Protein 5TZR (pdb70)

Nearest PDB structures (foldseek):
  4phu-assembly1_A  TM=1.001E+00  e=5.524E-60  Homo sapiens
  5kw2-assembly1_A  TM=5.956E-01  e=1.024E-47  Homo sapiens
  7f8y-assembly1_A  TM=6.254E-01  e=7.126E-28  Homo sapiens
  7f8x-assembly1_A  TM=6.333E-01  e=2.379E-27  Homo sapiens
  5t04-assembly1_A  TM=5.346E-01  e=1.096E-27  Rattus norvegicus

Foldseek 3Di:
DDQLVVLLVLLVVLLVQLQVLLVQQLVLLVVCCVVPAALLSLLSNLLSVLLNLLSVLSNQVSVCSNVVQFRPDPLLCLVVSQCSNQLSLLLNLQSLLSNLQSLLCCQLPVHPVSVVSSVVSSCCSCCLSVVLQQDQAAVHPVHPDPDRRQWDAPDPPGTGGPPVRDCVRVLVSLQVSLVVRFVVSLVSLVVSLVSLVVSQLPVDALLLLLCVVQPADQFWDQPPVGFTAHASGRGQDRDPDVVSSQVSVCVQQVHNQVRGHDNVSSSVSVVVLLVVLVVLQCPDPLRNLLLVQDDRLLVSLSSSCCSVQNSVRSSVLNQLSVCSSVLVLVRSLVSQCPDVCCVSCVLSSVQSSVCSNPVGNVSVPDPSSLSSVLSSQLSVLSSVLSCQALNLLSVVSNCCSVPVVDDCPSNSVNSSSSSSSSNSVSVRSASRDPGSD

B-factor: mean 54.46, std 15.88, range [31.15, 134.58]

InterPro domains:
  IPR000276 G protein-coupled receptor, rhodopsin-like [PF00001] (23-274)
  IPR000276 G protein-coupled receptor, rhodopsin-like [PR00237] (41-62)
  IPR000276 G protein-coupled receptor, rhodopsin-like [PR00237] (86-108)
  IPR000276 G protein-coupled receptor, rhodopsin-like [PR00237] (183-206)
  IPR013312 G protein-coupled receptor 40-related receptor [PR01904] (64-79)
  IPR013312 G protein-coupled receptor 40-related receptor [PR01904] (104-114)
  IPR013312 G protein-coupled receptor 40-related receptor [PR01904] (198-207)
  IPR013312 G protein-coupled receptor 40-related receptor [PR01904] (215-226)
  IPR013312 G protein-coupled receptor 40-related receptor [PR01904] (236-248)
  IPR013313 GPR40 receptor fatty acid [PR01905] (33-44)
  IPR013313 GPR40 receptor fatty acid [PR01905] (60-75)
  IPR013313 GPR40 receptor fatty acid [PR01905] (79-89)
  IPR013313 GPR40 receptor fatty acid [PR01905] (107-120)
  IPR013313 GPR40 receptor fatty acid [PR01905] (157-176)
  IPR013313 GPR40 receptor fatty acid [PR01905] (205-221)
  IPR013313 GPR40 receptor fatty acid [PR01905] (255-268)
  IPR013313 GPR40 receptor fatty acid [PR01905] (274-284)
  IPR017452 GPCR, rhodopsin-like, 7TM [PS50262] (22-276)

Sequence (437 aa):
DLPPQLSFGLYVAAFALGFPLNVLAIRGATAHARLRLTPSAVYALNLGCSDLLLTVSLPLKAVEALASGAWPLPASLCPVFAVAHFAPLYAGGGFLAALSAARYLGAAFPPCYSWGVCAAIWALVLCHLGLVFGLEAPGGWLDHSNTSLGINTPVNGSPVCLEAWDPASAGPARFSLSLLLFFLPLAITAFCFVGCLRALARGSNIFEMLRIDEGLRLKIYKDTEGYYTIGIGHLLTKSPSLNAAKSELDKAIGRNTNGVITKDEAEKLFNQDVDAAVRGILRNAKLKPVYDSLDAVRRAALINMVFQMGETGVAGFTNSLRMLQQKRWDEAAVNLAKSRWYNQTPNRAKRVITTFRTGTWDAYGSLTHRRKLRAAWVAGGALLTLLLCVGPYNASNVASFLYPNLGGSWRKLGLITGAWSVVLNPLVTGYLGRGPG

Radius of gyration: 30.91 Å; Cα contacts (8 Å, |Δi|>4): 682; chains: 1; bounding box: 64×36×99 Å

CATH classification: 1.10.530.40

Structure (mmCIF, N/CA/C/O backbone):
data_5TZR
#
_entry.id   5TZR
#
_cell.length_a   100.620
_cell.length_b   62.600
_cell.length_c   106.150
_cell.angle_alpha   90.00
_cell.angle_beta   108.93
_cell.angle_gamma   90.00
#
_symmetry.space_group_name_H-M   'C 1 2 1'
#
loop_
_entity.id
_entity.type
_entity.pdbx_description
1 polymer 'Free fatty acid receptor 1,Endolysin,Free fatty acid receptor 1'
2 non-polymer 'SODIUM ION'
3 non-polymer "(5aR,6S,6aS)-3-({2',6'-dimethyl-4'-[3-(methylsulfonyl)propoxy][1,1'-biphenyl]-3-yl}methoxy)-5,5a,6,6a-tetrahydrocyclopropa[4,5]cyclopenta[1,2-c]pyridine-6-carboxylic acid"
4 non-polymer 'MALONATE ION'
5 non-polymer '(2R)-2,3-dihydroxypropyl (9Z)-octadec-9-enoate'
6 non-polymer 'PENTAETHYLENE GLYCOL'
7 water water
#
loop_
_atom_site.group_PDB
_atom_site.id
_atom_site.type_symbol
_atom_site.label_atom_id
_atom_site.label_alt_id
_atom_site.label_comp_id
_atom_site.label_asym_id
_atom_site.label_entity_id
_atom_site.label_seq_id
_atom_site.pdbx_PDB_ins_code
_atom_site.Cartn_x
_atom_site.Cartn_y
_atom_site.Cartn_z
_atom_site.occupancy
_atom_site.B_iso_or_equiv
_atom_site.auth_seq_id
_atom_site.auth_comp_id
_atom_site.auth_asym_id
_atom_site.auth_atom_id
_atom_site.pdbx_PDB_model_num
ATOM 1 N N . ASP A 1 15 ? -25.450 6.603 69.963 1.00 71.42 2 ASP A N 1
ATOM 2 C CA . ASP A 1 15 ? -26.482 7.616 70.175 1.00 70.89 2 ASP A CA 1
ATOM 3 C C . ASP A 1 15 ? -26.175 8.887 69.388 1.00 72.56 2 ASP A C 1
ATOM 4 O O . ASP A 1 15 ? -25.240 9.627 69.706 1.00 72.62 2 ASP A O 1
ATOM 9 N N . LEU A 1 16 ? -26.965 9.121 68.345 1.00 66.07 3 LEU A N 1
ATOM 10 C CA . LEU A 1 16 ? -26.856 10.288 67.477 1.00 63.93 3 LEU A CA 1
ATOM 11 C C . LEU A 1 16 ? -27.662 11.417 68.138 1.00 59.69 3 LEU A C 1
ATOM 12 O O . LEU A 1 16 ? -28.766 11.154 68.612 1.00 58.44 3 LEU A O 1
ATOM 17 N N . PRO A 1 17 ? -27.160 12.668 68.216 1.00 51.67 4 PRO A N 1
ATOM 18 C CA . PRO A 1 17 ? -27.975 13.734 68.841 1.00 50.31 4 PRO A CA 1
ATOM 19 C C . PRO A 1 17 ? -29.303 13.925 68.092 1.00 52.45 4 PRO A C 1
ATOM 20 O O . PRO A 1 17 ? -29.311 13.769 66.867 1.00 50.36 4 PRO A O 1
ATOM 24 N N . PRO A 1 18 ? -30.430 14.246 68.788 1.00 49.08 5 PRO A N 1
ATOM 25 C CA . PRO A 1 18 ? -31.717 14.410 68.088 1.00 48.34 5 PRO A CA 1
ATOM 26 C C . PRO A 1 18 ? -31.736 15.417 66.932 1.00 52.11 5 PRO A C 1
ATOM 27 O O . PRO A 1 18 ? -32.435 15.172 65.944 1.00 52.77 5 PRO A O 1
ATOM 31 N N . GLN A 1 19 ? -30.979 16.529 67.044 1.00 47.12 6 GLN A N 1
ATOM 32 C CA . GLN A 1 19 ? -30.899 17.578 66.017 1.00 47.58 6 GLN A CA 1
ATOM 33 C C . GLN A 1 19 ? -30.204 17.096 64.748 1.00 49.68 6 GLN A C 1
ATOM 34 O O . GLN A 1 19 ? -30.567 17.516 63.641 1.00 47.36 6 GLN A O 1
ATOM 40 N N . LEU A 1 20 ? -29.215 16.205 64.906 1.00 46.21 7 LEU A N 1
ATOM 41 C CA . LEU A 1 20 ? -28.509 15.652 63.756 1.00 46.01 7 LEU A CA 1
ATOM 42 C C . LEU A 1 20 ? -29.446 14.675 63.008 1.00 48.35 7 LEU A C 1
ATOM 43 O O . LEU A 1 20 ? -29.555 14.736 61.786 1.00 47.29 7 LEU A O 1
ATOM 48 N N . SER A 1 21 ? -30.143 13.813 63.760 1.00 44.47 8 SER A N 1
ATOM 49 C CA . SER A 1 21 ? -31.106 12.852 63.229 1.00 43.99 8 SER A CA 1
ATOM 50 C C . SER A 1 21 ? -32.224 13.603 62.507 1.00 42.94 8 SER A C 1
ATOM 51 O O . SER A 1 21 ? -32.584 13.226 61.402 1.00 40.78 8 SER A O 1
ATOM 54 N N . PHE A 1 22 ? -32.759 14.673 63.135 1.00 39.70 9 PHE A N 1
ATOM 55 C CA . PHE A 1 22 ? -33.828 15.488 62.552 1.00 39.18 9 PHE A CA 1
ATOM 56 C C . PHE A 1 22 ? -33.358 16.058 61.229 1.00 42.46 9 PHE A C 1
ATOM 57 O O . PHE A 1 22 ? -34.051 15.913 60.223 1.00 42.59 9 PHE A O 1
ATOM 65 N N . GLY A 1 23 ? -32.156 16.639 61.234 1.00 40.01 10 GLY A N 1
ATOM 66 C CA . GLY A 1 23 ? -31.519 17.236 60.064 1.00 39.34 10 GLY A CA 1
ATOM 67 C C . GLY A 1 23 ? -31.303 16.272 58.918 1.00 44.06 10 GLY A C 1
ATOM 68 O O . GLY A 1 23 ? -31.550 16.629 57.762 1.00 43.58 10 GLY A O 1
ATOM 69 N N . LEU A 1 24 ? -30.826 15.044 59.225 1.00 40.89 11 LEU A N 1
ATOM 70 C CA . LEU A 1 24 ? -30.579 14.006 58.201 1.00 39.44 11 LEU A CA 1
ATOM 71 C C . LEU A 1 24 ? -31.883 13.579 57.556 1.00 38.94 11 LEU A C 1
ATOM 72 O O . LEU A 1 24 ? -31.914 13.421 56.364 1.00 38.15 11 LEU A O 1
ATOM 77 N N . TYR A 1 25 ? -32.964 13.441 58.323 1.00 35.81 12 TYR A N 1
ATOM 78 C CA . TYR A 1 25 ? -34.271 13.078 57.762 1.00 35.50 12 TYR A CA 1
ATOM 79 C C . TYR A 1 25 ? -34.862 14.221 56.920 1.00 39.09 12 TYR A C 1
ATOM 80 O O . TYR A 1 25 ? -35.448 13.966 55.883 1.00 38.95 12 TYR A O 1
ATOM 89 N N . VAL A 1 26 ? -34.680 15.479 57.357 1.00 36.99 13 VAL A N 1
ATOM 90 C CA . VAL A 1 26 ? -35.180 16.661 56.654 1.00 36.33 13 VAL A CA 1
ATOM 91 C C . VAL A 1 26 ? -34.443 16.850 55.323 1.00 40.54 13 VAL A C 1
ATOM 92 O O . VAL A 1 26 ? -35.096 17.113 54.309 1.00 40.27 13 VAL A O 1
ATOM 96 N N . ALA A 1 27 ? -33.108 16.656 55.301 1.00 36.64 14 ALA A N 1
ATOM 97 C CA . ALA A 1 27 ? -32.344 16.769 54.071 1.00 36.22 14 ALA A CA 1
ATOM 98 C C . ALA A 1 27 ? -32.765 15.710 53.046 1.00 40.67 14 ALA A C 1
ATOM 99 O O . ALA A 1 27 ? -32.826 16.018 51.856 1.00 39.41 14 ALA A O 1
ATOM 101 N N . ALA A 1 28 ? -33.074 14.464 53.501 1.00 38.33 15 ALA A N 1
ATOM 102 C CA . ALA A 1 28 ? -33.492 13.392 52.576 1.00 37.51 15 ALA A CA 1
ATOM 103 C C . ALA A 1 28 ? -34.895 13.697 52.024 1.00 39.21 15 ALA A C 1
ATOM 104 O O . ALA A 1 28 ? -35.141 13.507 50.845 1.00 37.50 15 ALA A O 1
ATOM 106 N N . PHE A 1 29 ? -35.770 14.250 52.859 1.00 37.88 16 PHE A N 1
ATOM 107 C CA . PHE A 1 29 ? -37.135 14.654 52.480 1.00 37.45 16 PHE A CA 1
ATOM 108 C C . PHE A 1 29 ? -37.129 15.836 51.516 1.00 42.21 16 PHE A C 1
ATOM 109 O O . PHE A 1 29 ? -37.819 15.780 50.503 1.00 41.11 16 PHE A O 1
ATOM 117 N N . ALA A 1 30 ? -36.356 16.911 51.829 1.00 39.59 17 ALA A N 1
ATOM 118 C CA . ALA A 1 30 ? -36.288 18.121 50.983 1.00 39.41 17 ALA A CA 1
ATOM 119 C C . ALA A 1 30 ? -35.771 17.819 49.577 1.00 43.32 17 ALA A C 1
ATOM 120 O O . ALA A 1 30 ? -36.282 18.376 48.614 1.00 40.81 17 ALA A O 1
ATOM 122 N N . LEU A 1 31 ? -34.780 16.913 49.459 1.00 41.05 18 LEU A N 1
ATOM 123 C CA . LEU A 1 31 ? -34.200 16.519 48.183 1.00 40.74 18 LEU A CA 1
ATOM 124 C C . LEU A 1 31 ? -35.040 15.443 47.488 1.00 42.56 18 LEU A C 1
ATOM 125 O O . LEU A 1 31 ? -35.207 15.515 46.274 1.00 41.61 18 LEU A O 1
ATOM 130 N N . GLY A 1 32 ? -35.540 14.454 48.253 1.00 37.48 19 GLY A N 1
ATOM 131 C CA . GLY A 1 32 ? -36.308 13.331 47.722 1.00 36.53 19 GLY A CA 1
ATOM 132 C C . GLY A 1 32 ? -37.653 13.677 47.117 1.00 38.99 19 GLY A C 1
ATOM 133 O O . GLY A 1 32 ? -38.119 12.990 46.205 1.00 35.90 19 GLY A O 1
ATOM 134 N N . PHE A 1 33 ? -38.290 14.751 47.618 1.00 36.63 20 PHE A N 1
ATOM 135 C CA . PHE A 1 33 ? -39.583 15.189 47.130 1.00 35.16 20 PHE A CA 1
ATOM 136 C C . PHE A 1 33 ? -39.440 15.656 45.680 1.00 39.01 20 PHE A C 1
ATOM 137 O O . PHE A 1 33 ? -40.043 15.001 44.854 1.00 36.76 20 PHE A O 1
ATOM 145 N N . PRO A 1 34 ? -38.616 16.689 45.300 1.00 37.76 21 PRO A N 1
ATOM 146 C CA . PRO A 1 34 ? -38.500 17.026 43.873 1.00 36.86 21 PRO A CA 1
ATOM 147 C C . PRO A 1 34 ? -37.925 15.899 43.008 1.00 40.79 21 PRO A C 1
ATOM 148 O O . PRO A 1 34 ? -38.437 15.693 41.904 1.00 41.38 21 PRO A O 1
ATOM 152 N N . LEU A 1 35 ? -36.861 15.194 43.469 1.00 35.97 22 LEU A N 1
ATOM 153 C CA . LEU A 1 35 ? -36.244 14.105 42.666 1.00 35.54 22 LEU A CA 1
ATOM 154 C C . LEU A 1 35 ? -37.223 13.020 42.276 1.00 39.20 22 LEU A C 1
ATOM 155 O O . LEU A 1 35 ? -37.212 12.599 41.126 1.00 39.29 22 LEU A O 1
ATOM 160 N N . ASN A 1 36 ? -38.074 12.571 43.219 1.00 36.48 23 ASN A N 1
ATOM 161 C CA . ASN A 1 36 ? -39.042 11.516 42.914 1.00 37.04 23 ASN A CA 1
ATOM 162 C C . ASN A 1 36 ? -40.215 12.032 42.110 1.00 40.88 23 ASN A C 1
ATOM 163 O O . ASN A 1 36 ? -40.739 11.267 41.321 1.00 40.44 23 ASN A O 1
ATOM 168 N N . VAL A 1 37 ? -40.582 13.334 42.248 1.00 36.55 24 VAL A N 1
ATOM 169 C CA . VAL A 1 37 ? -41.632 13.953 41.427 1.00 35.20 24 VAL A CA 1
ATOM 170 C C . VAL A 1 37 ? -41.090 13.954 39.993 1.00 40.26 24 VAL A C 1
ATOM 171 O O . VAL A 1 37 ? -41.817 13.594 39.074 1.00 41.47 24 VAL A O 1
ATOM 175 N N . LEU A 1 38 ? -39.791 14.295 39.811 1.00 36.48 25 LEU A N 1
ATOM 176 C CA . LEU A 1 38 ? -39.163 14.293 38.483 1.00 36.75 25 LEU A CA 1
ATOM 177 C C . LEU A 1 38 ? -39.011 12.866 37.908 1.00 40.58 25 LEU A C 1
ATOM 178 O O . LEU A 1 38 ? -39.252 12.704 36.717 1.00 41.94 25 LEU A O 1
ATOM 183 N N . ALA A 1 39 ? -38.656 11.842 38.729 1.00 35.25 26 ALA A N 1
ATOM 184 C CA . ALA A 1 39 ? -38.532 10.441 38.252 1.00 34.93 26 ALA A CA 1
ATOM 185 C C . ALA A 1 39 ? -39.887 9.848 37.809 1.00 40.49 26 ALA A C 1
ATOM 186 O O . ALA A 1 39 ? -39.952 9.159 36.788 1.00 40.13 26 ALA A O 1
ATOM 188 N N . ILE A 1 40 ? -40.961 10.125 38.568 1.00 36.97 27 ILE A N 1
ATOM 189 C CA . ILE A 1 40 ? -42.308 9.660 38.246 1.00 36.65 27 ILE A CA 1
ATOM 190 C C . ILE A 1 40 ? -42.699 10.273 36.909 1.00 44.63 27 ILE A C 1
ATOM 191 O O . ILE A 1 40 ? -43.163 9.541 36.026 1.00 44.40 27 ILE A O 1
ATOM 196 N N . ARG A 1 41 ? -42.483 11.614 36.746 1.00 43.32 28 ARG A N 1
ATOM 197 C CA . ARG A 1 41 ? -42.799 12.326 35.504 1.00 43.41 28 ARG A CA 1
ATOM 198 C C . ARG A 1 41 ? -42.088 11.679 34.331 1.00 47.51 28 ARG A C 1
ATOM 199 O O . ARG A 1 41 ? -42.735 11.370 33.329 1.00 47.51 28 ARG A O 1
ATOM 207 N N . GLY A 1 42 ? -40.780 11.464 34.477 1.00 44.51 29 GLY A N 1
ATOM 208 C CA . GLY A 1 42 ? -39.961 10.817 33.459 1.00 44.63 29 GLY A CA 1
ATOM 209 C C . GLY A 1 42 ? -40.446 9.414 33.126 1.00 49.32 29 GLY A C 1
ATOM 210 O O . GLY A 1 42 ? -40.599 9.078 31.949 1.00 48.96 29 GLY A O 1
ATOM 211 N N . ALA A 1 43 ? -40.727 8.589 34.152 1.00 45.07 30 ALA A N 1
ATOM 212 C CA . ALA A 1 43 ? -41.186 7.224 33.908 1.00 46.07 30 ALA A CA 1
ATOM 213 C C . ALA A 1 43 ? -42.588 7.151 33.313 1.00 54.26 30 ALA A C 1
ATOM 214 O O . ALA A 1 43 ? -42.843 6.244 32.522 1.00 53.46 30 ALA A O 1
ATOM 216 N N . THR A 1 44 ? -43.493 8.093 33.688 1.00 54.15 31 THR A N 1
ATOM 217 C CA . THR A 1 44 ? -44.879 8.142 33.180 1.00 54.74 31 THR A CA 1
ATOM 218 C C . THR A 1 44 ? -44.875 8.506 31.695 1.00 60.59 31 THR A C 1
ATOM 219 O O . THR A 1 44 ? -45.657 7.935 30.934 1.00 61.02 31 THR A O 1
ATOM 223 N N . ALA A 1 45 ? -43.993 9.445 31.294 1.00 57.34 32 ALA A N 1
ATOM 224 C CA . ALA A 1 45 ? -43.860 9.904 29.917 1.00 57.91 32 ALA A CA 1
ATOM 225 C C . ALA A 1 45 ? -43.456 8.731 29.027 1.00 66.43 32 ALA A C 1
ATOM 226 O O . ALA A 1 45 ? -44.115 8.481 28.012 1.00 66.40 32 ALA A O 1
ATOM 228 N N . HIS A 1 46 ? -42.414 7.981 29.440 1.00 65.49 33 HIS A N 1
ATOM 229 C CA . HIS A 1 46 ? -41.928 6.810 28.711 1.00 66.43 33 HIS A CA 1
ATOM 230 C C . HIS A 1 46 ? -42.989 5.714 28.638 1.00 72.47 33 HIS A C 1
ATOM 231 O O . HIS A 1 46 ? -43.160 5.129 27.576 1.00 72.62 33 HIS A O 1
ATOM 238 N N . ALA A 1 47 ? -43.744 5.488 29.734 1.00 70.13 34 ALA A N 1
ATOM 239 C CA . ALA A 1 47 ? -44.820 4.495 29.791 1.00 70.98 34 ALA A CA 1
ATOM 240 C C . ALA A 1 47 ? -45.968 4.812 28.814 1.00 77.71 34 ALA A C 1
ATOM 241 O O . ALA A 1 47 ? -46.551 3.887 28.246 1.00 77.42 34 ALA A O 1
ATOM 243 N N . ARG A 1 48 ? -46.282 6.112 28.619 1.00 75.51 35 ARG A N 1
ATOM 244 C CA . ARG A 1 48 ? -47.346 6.564 27.720 1.00 75.70 35 ARG A CA 1
ATOM 245 C C . ARG A 1 48 ? -46.935 6.523 26.243 1.00 81.97 35 ARG A C 1
ATOM 246 O O . ARG A 1 48 ? -47.738 6.091 25.414 1.00 82.61 35 ARG A O 1
ATOM 254 N N . LEU A 1 49 ? -45.697 6.971 25.919 1.00 78.76 36 LEU A N 1
ATOM 255 C CA . LEU A 1 49 ? -45.141 7.004 24.561 1.00 79.05 36 LEU A CA 1
ATOM 256 C C . LEU A 1 49 ? -44.921 5.590 24.017 1.00 83.91 36 LEU A C 1
ATOM 257 O O . LEU A 1 49 ? -45.400 5.278 22.926 1.00 83.73 36 LEU A O 1
ATOM 262 N N . ARG A 1 50 ? -44.211 4.736 24.782 1.00 80.17 37 ARG A N 1
ATOM 263 C CA . ARG A 1 50 ? -43.935 3.345 24.425 1.00 79.77 37 ARG A CA 1
ATOM 264 C C . ARG A 1 50 ? -43.764 2.520 25.693 1.00 82.40 37 ARG A C 1
ATOM 265 O O . ARG A 1 50 ? -42.690 2.551 26.305 1.00 82.82 37 ARG A O 1
ATOM 267 N N . LEU A 1 51 ? -44.826 1.794 26.098 1.00 76.59 38 LEU A N 1
ATOM 268 C CA . LEU A 1 51 ? -44.801 0.950 27.294 1.00 75.32 38 LEU A CA 1
ATOM 269 C C . LEU A 1 51 ? -43.672 -0.097 27.220 1.00 74.98 38 LEU A C 1
ATOM 270 O O . LEU A 1 51 ? -43.588 -0.870 26.260 1.00 75.11 38 LEU A O 1
ATOM 272 N N . THR A 1 52 ? -42.773 -0.053 28.209 1.00 66.20 39 THR A N 1
ATOM 273 C CA . THR A 1 52 ? -41.635 -0.958 28.349 1.00 63.76 39 THR A CA 1
ATOM 274 C C . THR A 1 52 ? -41.593 -1.462 29.802 1.00 62.17 39 THR A C 1
ATOM 275 O O . THR A 1 52 ? -41.984 -0.715 30.708 1.00 60.98 39 THR A O 1
ATOM 279 N N . PRO A 1 53 ? -41.130 -2.712 30.053 1.00 54.80 40 PRO A N 1
ATOM 280 C CA . PRO A 1 53 ? -41.043 -3.196 31.448 1.00 52.88 40 PRO A CA 1
ATOM 281 C C . PRO A 1 53 ? -40.270 -2.237 32.362 1.00 50.20 40 PRO A C 1
ATOM 282 O O . PRO A 1 53 ? -40.773 -1.948 33.436 1.00 48.29 40 PRO A O 1
ATOM 286 N N . SER A 1 54 ? -39.092 -1.719 31.913 1.00 44.10 41 SER A N 1
ATOM 287 C CA . SER A 1 54 ? -38.229 -0.763 32.651 1.00 44.31 41 SER A CA 1
ATOM 288 C C . SER A 1 54 ? -38.964 0.470 33.157 1.00 46.63 41 SER A C 1
ATOM 289 O O . SER A 1 54 ? -38.739 0.896 34.287 1.00 47.12 41 SER A O 1
ATOM 292 N N . ALA A 1 55 ? -39.821 1.045 32.316 1.00 42.63 42 ALA A N 1
ATOM 293 C CA . ALA A 1 55 ? -40.604 2.238 32.624 1.00 42.64 42 ALA A CA 1
ATOM 294 C C . ALA A 1 55 ? -41.613 1.950 33.759 1.00 45.49 42 ALA A C 1
ATOM 295 O O . ALA A 1 55 ? -41.825 2.812 34.620 1.00 45.93 42 ALA A O 1
ATOM 297 N N . VAL A 1 56 ? -42.215 0.740 33.757 1.00 40.70 43 VAL A N 1
ATOM 298 C CA . VAL A 1 56 ? -43.199 0.306 34.764 1.00 40.65 43 VAL A CA 1
ATOM 299 C C . VAL A 1 56 ? -42.523 0.140 36.123 1.00 42.25 43 VAL A C 1
ATOM 300 O O . VAL A 1 56 ? -43.028 0.660 37.119 1.00 42.43 43 VAL A O 1
ATOM 304 N N . TYR A 1 57 ? -41.362 -0.541 36.146 1.00 38.00 44 TYR A N 1
ATOM 305 C CA . TYR A 1 57 ? -40.565 -0.751 37.354 1.00 38.65 44 TYR A CA 1
ATOM 306 C C . TYR A 1 57 ? -40.065 0.597 37.907 1.00 39.90 44 TYR A C 1
ATOM 307 O O . TYR A 1 57 ? -40.097 0.794 39.109 1.00 40.13 44 TYR A O 1
ATOM 316 N N . ALA A 1 58 ? -39.621 1.511 37.036 1.00 36.69 45 ALA A N 1
ATOM 317 C CA . ALA A 1 58 ? -39.144 2.864 37.424 1.00 36.79 45 ALA A CA 1
ATOM 318 C C . ALA A 1 58 ? -40.293 3.692 37.983 1.00 39.68 45 ALA A C 1
ATOM 319 O O . ALA A 1 58 ? -40.101 4.384 38.972 1.00 42.28 45 ALA A O 1
ATOM 321 N N . LEU A 1 59 ? -41.489 3.611 37.373 1.00 34.82 46 LEU A N 1
ATOM 322 C CA . LEU A 1 59 ? -42.664 4.331 37.876 1.00 35.63 46 LEU A CA 1
ATOM 323 C C . LEU A 1 59 ? -43.032 3.828 39.274 1.00 40.76 46 LEU A C 1
ATOM 324 O O . LEU A 1 59 ? -43.310 4.640 40.136 1.00 42.26 46 LEU A O 1
ATOM 329 N N . ASN A 1 60 ? -43.041 2.494 39.494 1.00 35.92 47 ASN A N 1
ATOM 330 C CA . ASN A 1 60 ? -43.381 1.924 40.789 1.00 36.26 47 ASN A CA 1
ATOM 331 C C . ASN A 1 60 ? -42.354 2.308 41.842 1.00 39.79 47 ASN A C 1
ATOM 332 O O . ASN A 1 60 ? -42.725 2.569 42.977 1.00 40.19 47 ASN A O 1
ATOM 337 N N . LEU A 1 61 ? -41.065 2.340 41.469 1.00 36.05 48 LEU A N 1
ATOM 338 C CA . LEU A 1 61 ? -40.008 2.703 42.396 1.00 36.22 48 LEU A CA 1
ATOM 339 C C . LEU A 1 61 ? -40.133 4.210 42.709 1.00 40.42 48 LEU A C 1
ATOM 340 O O . LEU A 1 61 ? -39.980 4.604 43.860 1.00 39.08 48 LEU A O 1
ATOM 345 N N . GLY A 1 62 ? -40.452 5.020 41.694 1.00 38.06 49 GLY A N 1
ATOM 346 C CA . GLY A 1 62 ? -40.636 6.460 41.888 1.00 38.28 49 GLY A CA 1
ATOM 347 C C . GLY A 1 62 ? -41.772 6.762 42.852 1.00 42.08 49 GLY A C 1
ATOM 348 O O . GLY A 1 62 ? -41.601 7.556 43.782 1.00 41.46 49 GLY A O 1
ATOM 349 N N . CYS A 1 63 ? -42.938 6.121 42.640 1.00 38.61 50 CYS A N 1
ATOM 350 C CA . CYS A 1 63 ? -44.138 6.296 43.489 1.00 40.02 50 CYS A CA 1
ATOM 351 C C . CYS A 1 63 ? -43.857 5.834 44.932 1.00 43.36 50 CYS A C 1
ATOM 352 O O . CYS A 1 63 ? -44.214 6.522 45.883 1.00 42.77 50 CYS A O 1
ATOM 355 N N . SER A 1 64 ? -43.168 4.693 45.064 1.00 38.50 51 SER A N 1
ATOM 356 C CA . SER A 1 64 ? -42.779 4.075 46.327 1.00 39.16 51 SER A CA 1
ATOM 357 C C . SER A 1 64 ? -41.863 5.012 47.103 1.00 41.02 51 SER A C 1
ATOM 358 O O . SER A 1 64 ? -42.136 5.288 48.266 1.00 42.35 51 SER A O 1
ATOM 361 N N . ASP A 1 65 ? -40.793 5.518 46.456 1.00 36.92 52 ASP A N 1
ATOM 362 C CA . ASP A 1 65 ? -39.846 6.445 47.077 1.00 36.95 52 ASP A CA 1
ATOM 363 C C . ASP A 1 65 ? -40.525 7.766 47.456 1.00 38.76 52 ASP A C 1
ATOM 364 O O . ASP A 1 65 ? -40.171 8.354 48.476 1.00 36.19 52 ASP A O 1
ATOM 369 N N . LEU A 1 66 ? -41.520 8.209 46.660 1.00 36.01 53 LEU A N 1
ATOM 370 C CA . LEU A 1 66 ? -42.250 9.430 46.983 1.00 35.79 53 LEU A CA 1
ATOM 371 C C . LEU A 1 66 ? -43.093 9.186 48.237 1.00 39.73 53 LEU A C 1
ATOM 372 O O . LEU A 1 66 ? -43.214 10.076 49.079 1.00 39.58 53 LEU A O 1
ATOM 377 N N . LEU A 1 67 ? -43.641 7.974 48.382 1.00 36.95 54 LEU A N 1
ATOM 378 C CA . LEU A 1 67 ? -44.456 7.645 49.557 1.00 36.95 54 LEU A CA 1
ATOM 379 C C . LEU A 1 67 ? -43.547 7.640 50.779 1.00 39.99 54 LEU A C 1
ATOM 380 O O . LEU A 1 67 ? -43.887 8.244 51.792 1.00 39.11 54 LEU A O 1
ATOM 385 N N . LEU A 1 68 ? -42.345 7.046 50.647 1.00 35.70 55 LEU A N 1
ATOM 386 C CA . LEU A 1 68 ? -41.363 7.029 51.736 1.00 34.28 55 LEU A CA 1
ATOM 387 C C . LEU A 1 68 ? -40.968 8.479 52.070 1.00 39.20 55 LEU A C 1
ATOM 388 O O . LEU A 1 68 ? -40.854 8.810 53.237 1.00 39.47 55 LEU A O 1
ATOM 393 N N . THR A 1 69 ? -40.759 9.336 51.047 1.00 36.55 56 THR A N 1
ATOM 394 C CA . THR A 1 69 ? -40.381 10.743 51.240 1.00 34.60 56 THR A CA 1
ATOM 395 C C . THR A 1 69 ? -41.357 11.475 52.146 1.00 38.59 56 THR A C 1
ATOM 396 O O . THR A 1 69 ? -40.940 12.086 53.123 1.00 36.08 56 THR A O 1
ATOM 400 N N . VAL A 1 70 ? -42.659 11.376 51.839 1.00 38.42 57 VAL A N 1
ATOM 401 C CA . VAL A 1 70 ? -43.758 12.037 52.556 1.00 39.26 57 VAL A CA 1
ATOM 402 C C . VAL A 1 70 ? -43.874 11.554 54.033 1.00 42.75 57 VAL A C 1
ATOM 403 O O . VAL A 1 70 ? -44.344 12.328 54.882 1.00 42.91 57 VAL A O 1
ATOM 407 N N . SER A 1 71 ? -43.371 10.332 54.355 1.00 36.99 58 SER A N 1
ATOM 408 C CA . SER A 1 71 ? -43.371 9.815 55.731 1.00 35.35 58 SER A CA 1
ATOM 409 C C . SER A 1 71 ? -42.162 10.380 56.530 1.00 37.92 58 SER A C 1
ATOM 410 O O . SER A 1 71 ? -42.196 10.362 57.755 1.00 38.03 58 SER A O 1
ATOM 413 N N . LEU A 1 72 ? -41.086 10.838 55.846 1.00 34.97 59 LEU A N 1
ATOM 414 C CA . LEU A 1 72 ? -39.846 11.310 56.516 1.00 34.82 59 LEU A CA 1
ATOM 415 C C . LEU A 1 72 ? -40.031 12.459 57.536 1.00 41.71 59 LEU A C 1
ATOM 416 O O . LEU A 1 72 ? -39.413 12.370 58.606 1.00 41.99 59 LEU A O 1
ATOM 421 N N . PRO A 1 73 ? -40.873 13.498 57.305 1.00 39.80 60 PRO A N 1
ATOM 422 C CA . PRO A 1 73 ? -41.054 14.534 58.358 1.00 39.58 60 PRO A CA 1
ATOM 423 C C . PRO A 1 73 ? -41.563 13.952 59.686 1.00 43.97 60 PRO A C 1
ATOM 424 O O . PRO A 1 73 ? -41.198 14.469 60.741 1.00 42.26 60 PRO A O 1
ATOM 428 N N . LEU A 1 74 ? -42.425 12.889 59.629 1.00 41.23 61 LEU A N 1
ATOM 429 C CA . LEU A 1 74 ? -42.980 12.231 60.825 1.00 40.73 61 LEU A CA 1
ATOM 430 C C . LEU A 1 74 ? -41.849 11.531 61.568 1.00 42.27 61 LEU A C 1
ATOM 431 O O . LEU A 1 74 ? -41.763 11.637 62.779 1.00 40.75 61 LEU A O 1
ATOM 436 N N . LYS A 1 75 ? -40.948 10.866 60.840 1.00 40.34 62 LYS A N 1
ATOM 437 C CA . LYS A 1 75 ? -39.803 10.197 61.454 1.00 40.50 62 LYS A CA 1
ATOM 438 C C . LYS A 1 75 ? -38.834 11.271 62.001 1.00 44.02 62 LYS A C 1
ATOM 439 O O . LYS A 1 75 ? -38.176 11.033 63.012 1.00 44.44 62 LYS A O 1
ATOM 445 N N . ALA A 1 76 ? -38.760 12.462 61.333 1.00 39.14 63 ALA A N 1
ATOM 446 C CA . ALA A 1 76 ? -37.888 13.565 61.752 1.00 38.10 63 ALA A CA 1
ATOM 447 C C . ALA A 1 76 ? -38.313 14.094 63.113 1.00 42.54 63 ALA A C 1
ATOM 448 O O . ALA A 1 76 ? -37.455 14.256 63.988 1.00 40.13 63 ALA A O 1
ATOM 450 N N . VAL A 1 77 ? -39.640 14.330 63.306 1.00 39.97 64 VAL A N 1
ATOM 451 C CA . VAL A 1 77 ? -40.151 14.851 64.568 1.00 40.54 64 VAL A CA 1
ATOM 452 C C . VAL A 1 77 ? -40.031 13.785 65.666 1.00 45.37 64 VAL A C 1
ATOM 453 O O . VAL A 1 77 ? -39.721 14.136 66.809 1.00 44.17 64 VAL A O 1
ATOM 457 N N . GLU A 1 78 ? -40.177 12.477 65.305 1.00 41.79 65 GLU A N 1
ATOM 458 C CA . GLU A 1 78 ? -40.000 11.387 66.259 1.00 40.76 65 GLU A CA 1
ATOM 459 C C . GLU A 1 78 ? -38.546 11.442 66.773 1.00 46.21 65 GLU A C 1
ATOM 460 O O . GLU A 1 78 ? -38.317 11.312 67.973 1.00 46.61 65 GLU A O 1
ATOM 466 N N . ALA A 1 79 ? -37.583 11.672 65.873 1.00 44.28 66 ALA A N 1
ATOM 467 C CA . ALA A 1 79 ? -36.154 11.783 66.225 1.00 45.61 66 ALA A CA 1
ATOM 468 C C . ALA A 1 79 ? -35.902 12.957 67.186 1.00 54.29 66 ALA A C 1
ATOM 469 O O . ALA A 1 79 ? -35.118 12.814 68.116 1.00 55.51 66 ALA A O 1
ATOM 471 N N . LEU A 1 80 ? -36.593 14.097 66.973 1.00 51.63 67 LEU A N 1
ATOM 472 C CA . LEU A 1 80 ? -36.492 15.310 67.793 1.00 51.68 67 LEU A CA 1
ATOM 473 C C . LEU A 1 80 ? -37.133 15.074 69.164 1.00 55.00 67 LEU A C 1
ATOM 474 O O . LEU A 1 80 ? -36.695 15.668 70.150 1.00 56.05 67 LEU A O 1
ATOM 479 N N . ALA A 1 81 ? -38.144 14.171 69.236 1.00 47.57 68 ALA A N 1
ATOM 480 C CA . ALA A 1 81 ? -38.813 13.806 70.477 1.00 45.19 68 ALA A CA 1
ATOM 481 C C . ALA A 1 81 ? -38.082 12.608 71.131 1.00 48.00 68 ALA A C 1
ATOM 482 O O . ALA A 1 81 ? -38.653 11.933 71.980 1.00 49.16 68 ALA A O 1
ATOM 484 N N . SER A 1 82 ? -36.829 12.343 70.725 1.00 44.53 69 SER A N 1
ATOM 485 C CA . SER A 1 82 ? -35.977 11.252 71.227 1.00 45.78 69 SER A CA 1
ATOM 486 C C . SER A 1 82 ? -36.620 9.829 71.142 1.00 47.70 69 SER A C 1
ATOM 487 O O . SER A 1 82 ? -36.350 8.970 71.984 1.00 46.66 69 SER A O 1
ATOM 490 N N . GLY A 1 83 ? -37.429 9.591 70.114 1.00 44.07 70 GLY A N 1
ATOM 491 C CA . GLY A 1 83 ? -38.058 8.285 69.910 1.00 43.79 70 GLY A CA 1
ATOM 492 C C . GLY A 1 83 ? -39.515 8.185 70.300 1.00 45.58 70 GLY A C 1
ATOM 493 O O . GLY A 1 83 ? -40.188 7.231 69.910 1.00 44.75 70 GLY A O 1
ATOM 494 N N . ALA A 1 84 ? -40.025 9.168 71.048 1.00 43.27 71 ALA A N 1
ATOM 495 C CA . ALA A 1 84 ? -41.433 9.189 71.460 1.00 43.22 71 ALA A CA 1
ATOM 496 C C . ALA A 1 84 ? -42.278 9.616 70.264 1.00 45.49 71 ALA A C 1
ATOM 497 O O . ALA A 1 84 ? -41.743 10.241 69.362 1.00 45.09 71 ALA A O 1
ATOM 499 N N . TRP A 1 85 ? -43.575 9.282 70.239 1.00 42.11 72 TRP A N 1
ATOM 500 C CA . TRP A 1 85 ? -44.438 9.664 69.112 1.00 41.55 72 TRP A CA 1
ATOM 501 C C . TRP A 1 85 ? -45.136 10.982 69.480 1.00 50.05 72 TRP A C 1
ATOM 502 O O . TRP A 1 85 ? -46.067 10.961 70.286 1.00 49.65 72 TRP A O 1
ATOM 513 N N . PRO A 1 86 ? -44.696 12.143 68.934 1.00 48.92 73 PRO A N 1
ATOM 514 C CA . PRO A 1 86 ? -45.337 13.417 69.318 1.00 49.20 73 PRO A CA 1
ATOM 515 C C . PRO A 1 86 ? -46.553 13.770 68.468 1.00 55.62 73 PRO A C 1
ATOM 516 O O . PRO A 1 86 ? -46.928 14.927 68.425 1.00 58.24 73 PRO A O 1
ATOM 520 N N . LEU A 1 87 ? -47.154 12.805 67.784 1.00 50.46 74 LEU A N 1
ATOM 521 C CA . LEU A 1 87 ? -48.274 13.061 66.874 1.00 49.07 74 LEU A CA 1
ATOM 522 C C . LEU A 1 87 ? -49.530 12.359 67.327 1.00 50.31 74 LEU A C 1
ATOM 523 O O . LEU A 1 87 ? -49.429 11.543 68.238 1.00 48.58 74 LEU A O 1
ATOM 528 N N . PRO A 1 88 ? -50.729 12.602 66.728 1.00 47.34 75 PRO A N 1
ATOM 529 C CA . PRO A 1 88 ? -51.908 11.833 67.159 1.00 46.84 75 PRO A CA 1
ATOM 530 C C . PRO A 1 88 ? -51.624 10.347 66.954 1.00 53.38 75 PRO A C 1
ATOM 531 O O . PRO A 1 88 ? -50.992 9.960 65.953 1.00 55.80 75 PRO A O 1
ATOM 535 N N . ALA A 1 89 ? -52.050 9.526 67.911 1.00 48.00 76 ALA A N 1
ATOM 536 C CA . ALA A 1 89 ? -51.864 8.078 67.899 1.00 46.93 76 ALA A CA 1
ATOM 537 C C . ALA A 1 89 ? -52.457 7.393 66.657 1.00 51.11 76 ALA A C 1
ATOM 538 O O . ALA A 1 89 ? -51.916 6.385 66.204 1.00 50.01 76 ALA A O 1
ATOM 540 N N . SER A 1 90 ? -53.561 7.934 66.113 1.00 47.97 77 SER A N 1
ATOM 541 C CA . SER A 1 90 ? -54.251 7.362 64.950 1.00 48.45 77 SER A CA 1
ATOM 542 C C . SER A 1 90 ? -53.421 7.465 63.641 1.00 53.00 77 SER A C 1
ATOM 543 O O . SER A 1 90 ? -53.720 6.796 62.661 1.00 52.85 77 SER A O 1
ATOM 546 N N . LEU A 1 91 ? -52.379 8.293 63.651 1.00 50.58 78 LEU A N 1
ATOM 547 C CA . LEU A 1 91 ? -51.470 8.511 62.541 1.00 51.38 78 LEU A CA 1
ATOM 548 C C . LEU A 1 91 ? -50.387 7.412 62.480 1.00 51.36 78 LEU A C 1
ATOM 549 O O . LEU A 1 91 ? -49.764 7.244 61.432 1.00 49.66 78 LEU A O 1
ATOM 554 N N . CYS A 1 92 ? -50.171 6.662 63.592 1.00 45.87 79 CYS A N 1
ATOM 555 C CA . CYS A 1 92 ? -49.154 5.596 63.666 1.00 44.36 79 CYS A CA 1
ATOM 556 C C . CYS A 1 92 ? -49.380 4.487 62.615 1.00 45.62 79 CYS A C 1
ATOM 557 O O . CYS A 1 92 ? -48.423 4.202 61.903 1.00 44.67 79 CYS A O 1
ATOM 560 N N . PRO A 1 93 ? -50.597 3.902 62.432 1.00 42.63 80 PRO A N 1
ATOM 561 C CA . PRO A 1 93 ? -50.764 2.880 61.373 1.00 42.75 80 PRO A CA 1
ATOM 562 C C . PRO A 1 93 ? -50.531 3.418 59.954 1.00 47.76 80 PRO A C 1
ATOM 563 O O . PRO A 1 93 ? -50.013 2.686 59.111 1.00 47.31 80 PRO A O 1
ATOM 567 N N . VAL A 1 94 ? -50.896 4.691 59.700 1.00 44.31 81 VAL A N 1
ATOM 568 C CA . VAL A 1 94 ? -50.734 5.343 58.388 1.00 44.32 81 VAL A CA 1
ATOM 569 C C . VAL A 1 94 ? -49.246 5.557 58.131 1.00 45.05 81 VAL A C 1
ATOM 570 O O . VAL A 1 94 ? -48.767 5.263 57.036 1.00 44.87 81 VAL A O 1
ATOM 574 N N . PHE A 1 95 ? -48.517 6.042 59.139 1.00 40.03 82 PHE A N 1
ATOM 575 C CA . PHE A 1 95 ? -47.075 6.225 59.018 1.00 38.75 82 PHE A CA 1
ATOM 576 C C . PHE A 1 95 ? -46.418 4.826 58.842 1.00 41.45 82 PHE A C 1
ATOM 577 O O . PHE A 1 95 ? -45.488 4.687 58.059 1.00 39.44 82 PHE A O 1
ATOM 585 N N . ALA A 1 96 ? -46.915 3.802 59.563 1.00 39.21 83 ALA A N 1
ATOM 586 C CA . ALA A 1 96 ? -46.352 2.439 59.480 1.00 38.82 83 ALA A CA 1
ATOM 587 C C . ALA A 1 96 ? -46.280 1.950 58.026 1.00 41.40 83 ALA A C 1
ATOM 588 O O . ALA A 1 96 ? -45.206 1.598 57.548 1.00 40.59 83 ALA A O 1
ATOM 590 N N . VAL A 1 97 ? -47.408 1.968 57.323 1.00 38.09 84 VAL A N 1
ATOM 591 C CA . VAL A 1 97 ? -47.452 1.520 55.938 1.00 39.34 84 VAL A CA 1
ATOM 592 C C . VAL A 1 97 ? -46.693 2.490 55.002 1.00 42.48 84 VAL A C 1
ATOM 593 O O . VAL A 1 97 ? -45.953 2.012 54.144 1.00 40.41 84 VAL A O 1
ATOM 597 N N . ALA A 1 98 ? -46.845 3.833 55.167 1.00 38.65 85 ALA A N 1
ATOM 598 C CA . ALA A 1 98 ? -46.138 4.789 54.292 1.00 37.46 85 ALA A CA 1
ATOM 599 C C . ALA A 1 98 ? -44.613 4.700 54.441 1.00 41.97 85 ALA A C 1
ATOM 600 O O . ALA A 1 98 ? -43.909 4.977 53.491 1.00 43.16 85 ALA A O 1
ATOM 602 N N . HIS A 1 99 ? -44.099 4.371 55.629 1.00 37.48 86 HIS A N 1
ATOM 603 C CA . HIS A 1 99 ? -42.656 4.290 55.789 1.00 37.05 86 HIS A CA 1
ATOM 604 C C . HIS A 1 99 ? -42.062 2.890 55.396 1.00 42.43 86 HIS A C 1
ATOM 605 O O . HIS A 1 99 ? -41.162 2.809 54.559 1.00 41.00 86 HIS A O 1
ATOM 612 N N . PHE A 1 100 ? -42.590 1.809 55.988 1.00 38.34 87 PHE A N 1
ATOM 613 C CA . PHE A 1 100 ? -42.049 0.455 55.825 1.00 36.82 87 PHE A CA 1
ATOM 614 C C . PHE A 1 100 ? -42.430 -0.303 54.547 1.00 38.93 87 PHE A C 1
ATOM 615 O O . PHE A 1 100 ? -41.579 -1.033 54.054 1.00 39.61 87 PHE A O 1
ATOM 623 N N . ALA A 1 101 ? -43.628 -0.148 53.995 1.00 34.30 88 ALA A N 1
ATOM 624 C CA . ALA A 1 101 ? -43.925 -0.837 52.723 1.00 35.00 88 ALA A CA 1
ATOM 625 C C . ALA A 1 101 ? -42.937 -0.370 51.609 1.00 39.37 88 ALA A C 1
ATOM 626 O O . ALA A 1 101 ? -42.267 -1.227 51.022 1.00 39.36 88 ALA A O 1
ATOM 628 N N . PRO A 1 102 ? -42.713 0.964 51.396 1.00 36.80 89 PRO A N 1
ATOM 629 C CA . PRO A 1 102 ? -41.720 1.393 50.389 1.00 36.33 89 PRO A CA 1
ATOM 630 C C . PRO A 1 102 ? -40.278 0.988 50.734 1.00 40.45 89 PRO A C 1
ATOM 631 O O . PRO A 1 102 ? -39.481 0.704 49.837 1.00 39.80 89 PRO A O 1
ATOM 635 N N . LEU A 1 103 ? -39.928 0.972 52.025 1.00 36.76 90 LEU A N 1
ATOM 636 C CA . LEU A 1 103 ? -38.563 0.605 52.429 1.00 37.31 90 LEU A CA 1
ATOM 637 C C . LEU A 1 103 ? -38.242 -0.817 51.945 1.00 42.86 90 LEU A C 1
ATOM 638 O O . LEU A 1 103 ? -37.152 -1.052 51.462 1.00 44.88 90 LEU A O 1
ATOM 643 N N . TYR A 1 104 ? -39.194 -1.753 52.051 1.00 37.77 91 TYR A N 1
ATOM 644 C CA . TYR A 1 104 ? -38.967 -3.123 51.572 1.00 37.52 91 TYR A CA 1
ATOM 645 C C . TYR A 1 104 ? -39.228 -3.305 50.063 1.00 39.79 91 TYR A C 1
ATOM 646 O O . TYR A 1 104 ? -38.466 -4.030 49.424 1.00 39.83 91 TYR A O 1
ATOM 655 N N . ALA A 1 105 ? -40.314 -2.689 49.507 1.00 34.77 92 ALA A N 1
ATOM 656 C CA . ALA A 1 105 ? -40.686 -2.839 48.076 1.00 34.02 92 ALA A CA 1
ATOM 657 C C . ALA A 1 105 ? -39.622 -2.325 47.075 1.00 39.69 92 ALA A C 1
ATOM 658 O O . ALA A 1 105 ? -39.400 -2.965 46.035 1.00 37.19 92 ALA A O 1
ATOM 660 N N . GLY A 1 106 ? -38.988 -1.186 47.402 1.00 39.13 93 GLY A N 1
ATOM 661 C CA . GLY A 1 106 ? -37.952 -0.548 46.589 1.00 39.64 93 GLY A CA 1
ATOM 662 C C . GLY A 1 106 ? -36.873 -1.481 46.056 1.00 44.74 93 GLY A C 1
ATOM 663 O O . GLY A 1 106 ? -36.562 -1.460 44.859 1.00 44.60 93 GLY A O 1
ATOM 664 N N . GLY A 1 107 ? -36.335 -2.325 46.934 1.00 41.38 94 GLY A N 1
ATOM 665 C CA . GLY A 1 107 ? -35.318 -3.311 46.562 1.00 41.18 94 GLY A CA 1
ATOM 666 C C . GLY A 1 107 ? -35.838 -4.270 45.511 1.00 43.54 94 GLY A C 1
ATOM 667 O O . GLY A 1 107 ? -35.102 -4.652 44.595 1.00 42.23 94 GLY A O 1
ATOM 668 N N . GLY A 1 108 ? -37.127 -4.608 45.615 1.00 39.21 95 GLY A N 1
ATOM 669 C CA . GLY A 1 108 ? -37.784 -5.484 44.656 1.00 39.34 95 GLY A CA 1
ATOM 670 C C . GLY A 1 108 ? -37.849 -4.821 43.293 1.00 43.28 95 GLY A C 1
ATOM 671 O O . GLY A 1 108 ? -37.506 -5.459 42.298 1.00 43.12 95 GLY A O 1
ATOM 672 N N . PHE A 1 109 ? -38.260 -3.516 43.242 1.00 39.10 96 PHE A N 1
ATOM 673 C CA . PHE A 1 109 ? -38.363 -2.764 41.984 1.00 38.06 96 PHE A CA 1
ATOM 674 C C . PHE A 1 109 ? -37.000 -2.504 41.334 1.00 39.62 96 PHE A C 1
ATOM 675 O O . PHE A 1 109 ? -36.903 -2.546 40.106 1.00 38.49 96 PHE A O 1
ATOM 683 N N . LEU A 1 110 ? -35.947 -2.298 42.146 1.00 36.12 97 LEU A N 1
ATOM 684 C CA . LEU A 1 110 ? -34.579 -2.070 41.646 1.00 36.50 97 LEU A CA 1
ATOM 685 C C . LEU A 1 110 ? -34.064 -3.319 40.970 1.00 41.08 97 LEU A C 1
ATOM 686 O O . LEU A 1 110 ? -33.501 -3.229 39.880 1.00 42.68 97 LEU A O 1
ATOM 691 N N . ALA A 1 111 ? -34.266 -4.497 41.602 1.00 38.42 98 ALA A N 1
ATOM 692 C CA . ALA A 1 111 ? -33.854 -5.786 41.011 1.00 38.46 98 ALA A CA 1
ATOM 693 C C . ALA A 1 111 ? -34.623 -6.008 39.706 1.00 41.18 98 ALA A C 1
ATOM 694 O O . ALA A 1 111 ? -34.016 -6.369 38.709 1.00 40.03 98 ALA A O 1
ATOM 696 N N . ALA A 1 112 ? -35.956 -5.754 39.712 1.00 38.05 99 ALA A N 1
ATOM 697 C CA . ALA A 1 112 ? -36.820 -5.904 38.530 1.00 38.83 99 ALA A CA 1
ATOM 698 C C . ALA A 1 112 ? -36.338 -5.014 37.379 1.00 44.16 99 ALA A C 1
ATOM 699 O O . ALA A 1 112 ? -36.193 -5.484 36.242 1.00 44.34 99 ALA A O 1
ATOM 701 N N . LEU A 1 113 ? -36.060 -3.730 37.693 1.00 40.69 100 LEU A N 1
ATOM 702 C CA . LEU A 1 113 ? -35.566 -2.753 36.740 1.00 40.90 100 LEU A CA 1
ATOM 703 C C . LEU A 1 113 ? -34.209 -3.182 36.151 1.00 44.30 100 LEU A C 1
ATOM 704 O O . LEU A 1 113 ? -34.046 -3.139 34.938 1.00 44.19 100 LEU A O 1
ATOM 709 N N . SER A 1 114 ? -33.261 -3.594 37.007 1.00 40.34 101 SER A N 1
ATOM 710 C CA . SER A 1 114 ? -31.935 -4.074 36.610 1.00 40.67 101 SER A CA 1
ATOM 711 C C . SER A 1 114 ? -32.045 -5.267 35.667 1.00 45.81 101 SER A C 1
ATOM 712 O O . SER A 1 114 ? -31.299 -5.337 34.691 1.00 44.72 101 SER A O 1
ATOM 715 N N . ALA A 1 115 ? -32.955 -6.215 35.981 1.00 43.48 102 ALA A N 1
ATOM 716 C CA . ALA A 1 115 ? -33.154 -7.422 35.164 1.00 43.83 102 ALA A CA 1
ATOM 717 C C . ALA A 1 115 ? -33.825 -7.064 33.835 1.00 48.18 102 ALA A C 1
ATOM 718 O O . ALA A 1 115 ? -33.426 -7.603 32.813 1.00 48.44 102 ALA A O 1
ATOM 720 N N . ALA A 1 116 ? -34.799 -6.119 33.836 1.00 43.79 103 ALA A N 1
ATOM 721 C CA . ALA A 1 116 ? -35.463 -5.672 32.603 1.00 43.32 103 ALA A CA 1
ATOM 722 C C . ALA A 1 116 ? -34.431 -4.993 31.674 1.00 47.74 103 ALA A C 1
ATOM 723 O O . ALA A 1 116 ? -34.427 -5.227 30.463 1.00 47.83 103 ALA A O 1
ATOM 725 N N . ARG A 1 117 ? -33.546 -4.169 32.247 1.00 44.74 104 ARG A N 1
ATOM 726 C CA . ARG A 1 117 ? -32.496 -3.475 31.484 1.00 45.19 104 ARG A CA 1
ATOM 727 C C . ARG A 1 117 ? -31.475 -4.446 30.905 1.00 50.08 104 ARG A C 1
ATOM 728 O O . ARG A 1 117 ? -31.143 -4.353 29.714 1.00 49.95 104 ARG A O 1
ATOM 736 N N . TYR A 1 118 ? -31.000 -5.398 31.723 1.00 47.67 105 TYR A N 1
ATOM 737 C CA . TYR A 1 118 ? -30.042 -6.394 31.266 1.00 48.71 105 TYR A CA 1
ATOM 738 C C . TYR A 1 118 ? -30.620 -7.256 30.126 1.00 56.71 105 TYR A C 1
ATOM 739 O O . TYR A 1 118 ? -30.001 -7.365 29.068 1.00 55.74 105 TYR A O 1
ATOM 748 N N . LEU A 1 119 ? -31.797 -7.853 30.339 1.00 56.41 106 LEU A N 1
ATOM 749 C CA . LEU A 1 119 ? -32.422 -8.703 29.332 1.00 57.41 106 LEU A CA 1
ATOM 750 C C . LEU A 1 119 ? -32.781 -7.959 28.052 1.00 61.77 106 LEU A C 1
ATOM 751 O O . LEU A 1 119 ? -32.571 -8.498 26.963 1.00 61.64 106 LEU A O 1
ATOM 756 N N . GLY A 1 120 ? -33.279 -6.730 28.192 1.00 58.07 107 GLY A N 1
ATOM 757 C CA . GLY A 1 120 ? -33.651 -5.886 27.066 1.00 58.40 107 GLY A CA 1
ATOM 758 C C . GLY A 1 120 ? -32.488 -5.514 26.160 1.00 64.22 107 GLY A C 1
ATOM 759 O O . GLY A 1 120 ? -32.682 -5.334 24.953 1.00 64.61 107 GLY A O 1
ATOM 760 N N . ALA A 1 121 ? -31.273 -5.403 26.737 1.00 61.11 108 ALA A N 1
ATOM 761 C CA . ALA A 1 121 ? -30.043 -5.013 26.038 1.00 61.44 108 ALA A CA 1
ATOM 762 C C . ALA A 1 121 ? -29.145 -6.176 25.614 1.00 68.19 108 ALA A C 1
ATOM 763 O O . ALA A 1 121 ? -28.501 -6.075 24.573 1.00 68.25 108 ALA A O 1
ATOM 765 N N . ALA A 1 122 ? -29.070 -7.255 26.413 1.00 66.94 109 ALA A N 1
ATOM 766 C CA . ALA A 1 122 ? -28.235 -8.406 26.081 1.00 68.03 109 ALA A CA 1
ATOM 767 C C . ALA A 1 122 ? -28.948 -9.330 25.097 1.00 78.09 109 ALA A C 1
ATOM 768 O O . ALA A 1 122 ? -28.288 -10.107 24.404 1.00 78.88 109 ALA A O 1
ATOM 770 N N . PHE A 1 123 ? -30.292 -9.237 25.021 1.00 77.47 110 PHE A N 1
ATOM 771 C CA . PHE A 1 123 ? -31.100 -10.055 24.116 1.00 78.77 110 PHE A CA 1
ATOM 772 C C . PHE A 1 123 ? -32.060 -9.173 23.285 1.00 83.86 110 PHE A C 1
ATOM 773 O O . PHE A 1 123 ? -33.283 -9.274 23.446 1.00 83.16 110 PHE A O 1
ATOM 781 N N . PRO A 1 124 ? -31.535 -8.287 22.396 1.00 81.54 111 PRO A N 1
ATOM 782 C CA . PRO A 1 124 ? -32.434 -7.431 21.602 1.00 85.75 111 PRO A CA 1
ATOM 783 C C . PRO A 1 124 ? -32.891 -8.079 20.292 1.00 127.13 111 PRO A C 1
ATOM 784 O O . PRO A 1 124 ? -33.386 -9.205 20.279 1.00 93.25 111 PRO A O 1
ATOM 788 N N . PRO A 1 133 ? -44.285 -5.682 29.281 1.00 90.13 120 PRO A N 1
ATOM 789 C CA . PRO A 1 133 ? -45.351 -4.675 29.207 1.00 89.76 120 PRO A CA 1
ATOM 790 C C . PRO A 1 133 ? -46.496 -4.993 30.174 1.00 92.09 120 PRO A C 1
ATOM 791 O O . PRO A 1 133 ? -46.558 -4.371 31.234 1.00 92.74 120 PRO A O 1
ATOM 795 N N . CYS A 1 134 ? -47.379 -5.958 29.838 1.00 86.10 121 CYS A N 1
ATOM 796 C CA . CYS A 1 134 ? -48.491 -6.358 30.712 1.00 85.15 121 CYS A CA 1
ATOM 797 C C . CYS A 1 134 ? -47.950 -7.157 31.906 1.00 81.75 121 CYS A C 1
ATOM 798 O O . CYS A 1 134 ? -48.449 -7.010 33.020 1.00 82.09 121 CYS A O 1
ATOM 801 N N . TYR A 1 135 ? -46.936 -8.011 31.653 1.00 71.98 122 TYR A N 1
ATOM 802 C CA . TYR A 1 135 ? -46.255 -8.873 32.620 1.00 68.70 122 TYR A CA 1
ATOM 803 C C . TYR A 1 135 ? -45.638 -8.073 33.783 1.00 66.52 122 TYR A C 1
ATOM 804 O O . TYR A 1 135 ? -45.806 -8.470 34.940 1.00 66.29 122 TYR A O 1
ATOM 806 N N . SER A 1 136 ? -44.930 -6.950 33.469 1.00 56.83 123 SER A N 1
ATOM 807 C CA . SER A 1 136 ? -44.283 -6.061 34.440 1.00 54.10 123 SER A CA 1
ATOM 808 C C . SER A 1 136 ? -45.297 -5.498 35.459 1.00 52.61 123 SER A C 1
ATOM 809 O O . SER A 1 136 ? -44.949 -5.353 36.621 1.00 50.82 123 SER A O 1
ATOM 812 N N . TRP A 1 137 ? -46.549 -5.238 35.045 1.00 49.05 124 TRP A N 1
ATOM 813 C CA . TRP A 1 137 ? -47.591 -4.775 35.972 1.00 50.72 124 TRP A CA 1
ATOM 814 C C . TRP A 1 137 ? -47.931 -5.885 36.969 1.00 51.52 124 TRP A C 1
ATOM 815 O O . TRP A 1 137 ? -48.119 -5.603 38.147 1.00 50.52 124 TRP A O 1
ATOM 826 N N . GLY A 1 138 ? -47.954 -7.132 36.484 1.00 46.17 125 GLY A N 1
ATOM 827 C CA . GLY A 1 138 ? -48.210 -8.300 37.310 1.00 44.94 125 GLY A CA 1
ATOM 828 C C . GLY A 1 138 ? -47.109 -8.499 38.333 1.00 44.95 125 GLY A C 1
ATOM 829 O O . GLY A 1 138 ? -47.405 -8.770 39.496 1.00 45.58 125 GLY A O 1
ATOM 830 N N . VAL A 1 139 ? -45.833 -8.345 37.917 1.00 38.18 126 VAL A N 1
ATOM 831 C CA . VAL A 1 139 ? -44.676 -8.483 38.805 1.00 37.62 126 VAL A CA 1
ATOM 832 C C . VAL A 1 139 ? -44.748 -7.414 39.906 1.00 41.94 126 VAL A C 1
ATOM 833 O O . VAL A 1 139 ? -44.497 -7.741 41.068 1.00 42.55 126 VAL A O 1
ATOM 837 N N . CYS A 1 140 ? -45.112 -6.148 39.546 1.00 37.75 127 CYS A N 1
ATOM 838 C CA . CYS A 1 140 ? -45.259 -5.056 40.514 1.00 38.28 127 CYS A CA 1
ATOM 839 C C . CYS A 1 140 ? -46.399 -5.330 41.472 1.00 41.05 127 CYS A C 1
ATOM 840 O O . CYS A 1 140 ? -46.195 -5.186 42.680 1.00 39.79 127 CYS A O 1
ATOM 843 N N . ALA A 1 141 ? -47.573 -5.789 40.960 1.00 39.11 128 ALA A N 1
ATOM 844 C CA . ALA A 1 141 ? -48.719 -6.140 41.829 1.00 40.33 128 ALA A CA 1
ATOM 845 C C . ALA A 1 141 ? -48.286 -7.205 42.837 1.00 44.02 128 ALA A C 1
ATOM 846 O O . ALA A 1 141 ? -48.624 -7.084 44.007 1.00 46.38 128 ALA A O 1
ATOM 848 N N . ALA A 1 142 ? -47.511 -8.219 42.391 1.00 39.30 129 ALA A N 1
ATOM 849 C CA . ALA A 1 142 ? -46.992 -9.296 43.252 1.00 38.40 129 ALA A CA 1
ATOM 850 C C . ALA A 1 142 ? -46.034 -8.761 44.343 1.00 40.45 129 ALA A C 1
ATOM 851 O O . ALA A 1 142 ? -46.093 -9.210 45.495 1.00 38.47 129 ALA A O 1
ATOM 853 N N . ILE A 1 143 ? -45.164 -7.806 43.982 1.00 36.55 130 ILE A N 1
ATOM 854 C CA . ILE A 1 143 ? -44.243 -7.211 44.969 1.00 36.80 130 ILE A CA 1
ATOM 855 C C . ILE A 1 143 ? -45.077 -6.483 46.051 1.00 41.57 130 ILE A C 1
ATOM 856 O O . ILE A 1 143 ? -44.850 -6.697 47.244 1.00 40.86 130 ILE A O 1
ATOM 861 N N . TRP A 1 144 ? -46.049 -5.637 45.619 1.00 40.36 131 TRP A N 1
ATOM 862 C CA . TRP A 1 144 ? -46.927 -4.878 46.518 1.00 39.65 131 TRP A CA 1
ATOM 863 C C . TRP A 1 144 ? -47.801 -5.818 47.353 1.00 40.44 131 TRP A C 1
ATOM 864 O O . TRP A 1 144 ? -47.958 -5.586 48.531 1.00 39.83 131 TRP A O 1
ATOM 875 N N . ALA A 1 145 ? -48.344 -6.889 46.761 1.00 38.29 132 ALA A N 1
ATOM 876 C CA . ALA A 1 145 ? -49.191 -7.845 47.502 1.00 37.43 132 ALA A CA 1
ATOM 877 C C . ALA A 1 145 ? -48.409 -8.516 48.621 1.00 39.80 132 ALA A C 1
ATOM 878 O O . ALA A 1 145 ? -48.899 -8.620 49.748 1.00 37.88 132 ALA A O 1
ATOM 880 N N . LEU A 1 146 ? -47.178 -8.956 48.322 1.00 38.07 133 LEU A N 1
ATOM 881 C CA . LEU A 1 146 ? -46.323 -9.618 49.310 1.00 38.03 133 LEU A CA 1
ATOM 882 C C . LEU A 1 146 ? -45.960 -8.676 50.445 1.00 41.36 133 LEU A C 1
ATOM 883 O O . LEU A 1 146 ? -46.125 -9.025 51.608 1.00 42.63 133 LEU A O 1
ATOM 888 N N . VAL A 1 147 ? -45.435 -7.499 50.122 1.00 38.44 134 VAL A N 1
ATOM 889 C CA . VAL A 1 147 ? -45.023 -6.532 51.150 1.00 37.63 134 VAL A CA 1
ATOM 890 C C . VAL A 1 147 ? -46.239 -6.118 52.025 1.00 40.71 134 VAL A C 1
ATOM 891 O O . VAL A 1 147 ? -46.139 -6.151 53.260 1.00 37.69 134 VAL A O 1
ATOM 895 N N . LEU A 1 148 ? -47.389 -5.799 51.388 1.00 38.50 135 LEU A N 1
ATOM 896 C CA . LEU A 1 148 ? -48.584 -5.376 52.133 1.00 39.37 135 LEU A CA 1
ATOM 897 C C . LEU A 1 148 ? -49.222 -6.507 52.933 1.00 42.04 135 LEU A C 1
ATOM 898 O O . LEU A 1 148 ? -49.659 -6.252 54.059 1.00 39.99 135 LEU A O 1
ATOM 903 N N . CYS A 1 149 ? -49.236 -7.760 52.410 1.00 40.69 136 CYS A N 1
ATOM 904 C CA . CYS A 1 149 ? -49.796 -8.865 53.208 1.00 41.57 136 CYS A CA 1
ATOM 905 C C . CYS A 1 149 ? -48.849 -9.240 54.313 1.00 41.86 136 CYS A C 1
ATOM 906 O O . CYS A 1 149 ? -49.305 -9.495 55.422 1.00 41.57 136 CYS A O 1
ATOM 909 N N . HIS A 1 150 ? -47.533 -9.261 54.033 1.00 37.09 137 HIS A N 1
ATOM 910 C CA . HIS A 1 150 ? -46.566 -9.620 55.067 1.00 37.06 137 HIS A CA 1
ATOM 911 C C . HIS A 1 150 ? -46.630 -8.632 56.192 1.00 42.03 137 HIS A C 1
ATOM 912 O O . HIS A 1 150 ? -46.824 -9.033 57.342 1.00 41.98 137 HIS A O 1
ATOM 919 N N . LEU A 1 151 ? -46.494 -7.330 55.866 1.00 38.26 138 LEU A N 1
ATOM 920 C CA . LEU A 1 151 ? -46.525 -6.301 56.896 1.00 37.03 138 LEU A CA 1
ATOM 921 C C . LEU A 1 151 ? -47.879 -6.192 57.553 1.00 41.55 138 LEU A C 1
ATOM 922 O O . LEU A 1 151 ? -47.934 -6.111 58.780 1.00 40.26 138 LEU A O 1
ATOM 927 N N . GLY A 1 152 ? -48.943 -6.239 56.741 1.00 39.33 139 GLY A N 1
ATOM 928 C CA . GLY A 1 152 ? -50.325 -6.131 57.205 1.00 39.59 139 GLY A CA 1
ATOM 929 C C . GLY A 1 152 ? -50.744 -7.201 58.184 1.00 45.60 139 GLY A C 1
ATOM 930 O O . GLY A 1 152 ? -51.328 -6.883 59.220 1.00 43.64 139 GLY A O 1
ATOM 931 N N . LEU A 1 153 ? -50.437 -8.480 57.864 1.00 45.56 140 LEU A N 1
ATOM 932 C CA . LEU A 1 153 ? -50.752 -9.628 58.714 1.00 46.13 140 LEU A CA 1
ATOM 933 C C . LEU A 1 153 ? -50.003 -9.535 60.022 1.00 46.77 140 LEU A C 1
ATOM 934 O O . LEU A 1 153 ? -50.639 -9.600 61.068 1.00 45.61 140 LEU A O 1
ATOM 939 N N . VAL A 1 154 ? -48.674 -9.316 59.987 1.00 42.33 141 VAL A N 1
ATOM 940 C CA . VAL A 1 154 ? -47.885 -9.212 61.231 1.00 42.09 141 VAL A CA 1
ATOM 941 C C . VAL A 1 154 ? -48.393 -8.067 62.110 1.00 45.45 141 VAL A C 1
ATOM 942 O O . VAL A 1 154 ? -48.599 -8.275 63.300 1.00 45.03 141 VAL A O 1
ATOM 946 N N . PHE A 1 155 ? -48.641 -6.874 61.517 1.00 41.30 142 PHE A N 1
ATOM 947 C CA . PHE A 1 155 ? -49.121 -5.687 62.234 1.00 39.77 142 PHE A CA 1
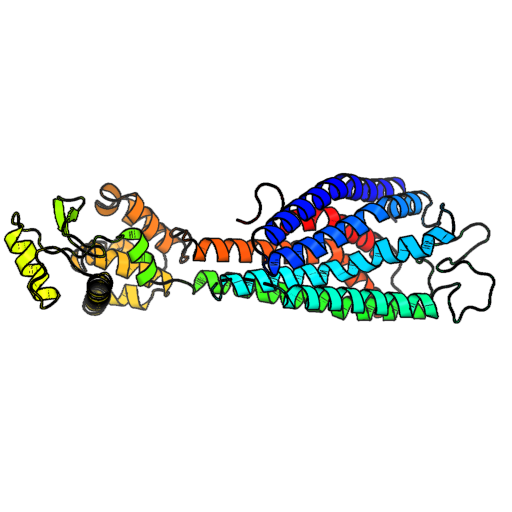ATOM 948 C C . PHE A 1 155 ? -50.539 -5.871 62.775 1.00 44.85 142 PHE A C 1
ATOM 949 O O . PHE A 1 155 ? -50.762 -5.700 63.969 1.00 43.71 142 PHE A O 1
ATOM 957 N N . GLY A 1 156 ? -51.481 -6.204 61.894 1.00 43.13 143 GLY A N 1
ATOM 958 C CA . GLY A 1 156 ? -52.881 -6.405 62.248 1.00 43.66 143 GLY A CA 1
ATOM 959 C C . GLY A 1 156 ? -53.073 -7.414 63.361 1.00 50.39 143 GLY A C 1
ATOM 960 O O . GLY A 1 156 ? -53.908 -7.211 64.231 1.00 48.76 143 GLY A O 1
ATOM 961 N N . LEU A 1 157 ? -52.272 -8.482 63.360 1.00 49.61 144 LEU A N 1
ATOM 962 C CA . LEU A 1 157 ? -52.367 -9.540 64.347 1.00 51.00 144 LEU A CA 1
ATOM 963 C C . LEU A 1 157 ? -51.504 -9.345 65.588 1.00 54.77 144 LEU A C 1
ATOM 964 O O . LEU A 1 157 ? -51.995 -9.517 66.706 1.00 53.72 144 LEU A O 1
ATOM 969 N N . GLU A 1 158 ? -50.226 -8.999 65.398 1.00 50.95 145 GLU A N 1
ATOM 970 C CA . GLU A 1 158 ? -49.252 -8.918 66.485 1.00 50.89 145 GLU A CA 1
ATOM 971 C C . GLU A 1 158 ? -48.793 -7.546 66.960 1.00 54.26 145 GLU A C 1
ATOM 972 O O . GLU A 1 158 ? -48.013 -7.506 67.911 1.00 54.09 145 GLU A O 1
ATOM 978 N N . ALA A 1 159 ? -49.204 -6.432 66.326 1.00 50.22 146 ALA A N 1
ATOM 979 C CA . ALA A 1 159 ? -48.726 -5.136 66.820 1.00 49.02 146 ALA A CA 1
ATOM 980 C C . ALA A 1 159 ? -49.446 -4.750 68.117 1.00 52.02 146 ALA A C 1
ATOM 981 O O . ALA A 1 159 ? -50.580 -5.195 68.310 1.00 51.61 146 ALA A O 1
ATOM 983 N N . PRO A 1 160 ? -48.874 -3.903 69.013 1.00 49.46 147 PRO A N 1
ATOM 984 C CA . PRO A 1 160 ? -49.658 -3.483 70.196 1.00 49.08 147 PRO A CA 1
ATOM 985 C C . PRO A 1 160 ? -50.964 -2.861 69.674 1.00 54.43 147 PRO A C 1
ATOM 986 O O . PRO A 1 160 ? -50.947 -2.167 68.658 1.00 53.20 147 PRO A O 1
ATOM 990 N N . GLY A 1 161 ? -52.086 -3.180 70.307 1.00 52.37 148 GLY A N 1
ATOM 991 C CA . GLY A 1 161 ? -53.398 -2.698 69.893 1.00 52.37 148 GLY A CA 1
ATOM 992 C C . GLY A 1 161 ? -53.989 -3.465 68.725 1.00 59.33 148 GLY A C 1
ATOM 993 O O . GLY A 1 161 ? -55.039 -3.080 68.201 1.00 58.10 148 GLY A O 1
ATOM 994 N N . GLY A 1 162 ? -53.313 -4.545 68.317 1.00 59.50 149 GLY A N 1
ATOM 995 C CA . GLY A 1 162 ? -53.730 -5.413 67.215 1.00 61.18 149 GLY A CA 1
ATOM 996 C C . GLY A 1 162 ? -54.827 -6.388 67.607 1.00 69.69 149 GLY A C 1
ATOM 997 O O . GLY A 1 162 ? -55.423 -6.252 68.680 1.00 70.02 149 GLY A O 1
ATOM 998 N N . TRP A 1 163 ? -55.113 -7.372 66.736 1.00 69.03 150 TRP A N 1
ATOM 999 C CA . TRP A 1 163 ? -56.164 -8.372 66.955 1.00 71.11 150 TRP A CA 1
ATOM 1000 C C . TRP A 1 163 ? -55.967 -9.200 68.239 1.00 74.02 150 TRP A C 1
ATOM 1001 O O . TRP A 1 163 ? -56.920 -9.365 68.998 1.00 72.79 150 TRP A O 1
ATOM 1012 N N . LEU A 1 164 ? -54.741 -9.695 68.480 1.00 70.77 151 LEU A N 1
ATOM 1013 C CA . LEU A 1 164 ? -54.420 -10.497 69.665 1.00 70.92 151 LEU A CA 1
ATOM 1014 C C . LEU A 1 164 ? -54.355 -9.682 70.959 1.00 77.65 151 LEU A C 1
ATOM 1015 O O . LEU A 1 164 ? -54.488 -10.254 72.040 1.00 77.97 151 LEU A O 1
ATOM 1020 N N . ASP A 1 165 ? -54.170 -8.356 70.855 1.00 75.44 152 ASP A N 1
ATOM 1021 C CA . ASP A 1 165 ? -54.121 -7.457 72.007 1.00 75.49 152 ASP A CA 1
ATOM 1022 C C . ASP A 1 165 ? -55.554 -7.228 72.542 1.00 80.27 152 ASP A C 1
ATOM 1023 O O . ASP A 1 165 ? -56.458 -6.879 71.778 1.00 79.31 152 ASP A O 1
ATOM 1028 N N . HIS A 1 166 ? -55.753 -7.446 73.851 1.00 79.13 153 HIS A N 1
ATOM 1029 C CA . HIS A 1 166 ? -57.052 -7.285 74.520 1.00 79.73 153 HIS A CA 1
ATOM 1030 C C . HIS A 1 166 ? -57.173 -5.955 75.289 1.00 83.91 153 HIS A C 1
ATOM 1031 O O . HIS A 1 166 ? -58.294 -5.517 75.582 1.00 83.76 153 HIS A O 1
ATOM 1033 N N . SER A 1 167 ? -56.025 -5.316 75.607 1.00 79.71 154 SER A N 1
ATOM 1034 C CA . SER A 1 167 ? -55.986 -4.049 76.341 1.00 79.16 154 SER A CA 1
ATOM 1035 C C . SER A 1 167 ? -56.400 -2.829 75.499 1.00 82.83 154 SER A C 1
ATOM 1036 O O . SER A 1 167 ? -56.435 -2.915 74.270 1.00 82.56 154 SER A O 1
ATOM 1039 N N . ASN A 1 168 ? -56.731 -1.698 76.172 1.00 78.86 155 ASN A N 1
ATOM 1040 C CA . ASN A 1 168 ? -57.118 -0.436 75.533 1.00 77.90 155 ASN A CA 1
ATOM 1041 C C . ASN A 1 168 ? -55.808 0.239 75.083 1.00 78.35 155 ASN A C 1
ATOM 1042 O O . ASN A 1 168 ? -55.193 1.012 75.827 1.00 78.07 155 ASN A O 1
ATOM 1047 N N . THR A 1 169 ? -55.369 -0.117 73.865 1.00 70.93 156 THR A N 1
ATOM 1048 C CA . THR A 1 169 ? -54.123 0.351 73.264 1.00 67.97 156 THR A CA 1
ATOM 1049 C C . THR A 1 169 ? -54.371 0.774 71.835 1.00 64.67 156 THR A C 1
ATOM 1050 O O . THR A 1 169 ? -55.024 0.046 71.078 1.00 63.91 156 THR A O 1
ATOM 1054 N N . SER A 1 170 ? -53.824 1.941 71.458 1.00 55.88 157 SER A N 1
ATOM 1055 C CA . SER A 1 170 ? -53.916 2.455 70.092 1.00 53.70 157 SER A CA 1
ATOM 1056 C C . SER A 1 170 ? -53.042 1.540 69.217 1.00 52.32 157 SER A C 1
ATOM 1057 O O . SER A 1 170 ? -51.953 1.121 69.629 1.00 50.94 157 SER A O 1
ATOM 1060 N N . LEU A 1 171 ? -53.536 1.203 68.038 1.00 47.12 158 LEU A N 1
ATOM 1061 C CA . LEU A 1 171 ? -52.847 0.324 67.097 1.00 46.01 158 LEU A CA 1
ATOM 1062 C C . LEU A 1 171 ? -51.429 0.824 66.733 1.00 46.50 158 LEU A C 1
ATOM 1063 O O . LEU A 1 171 ? -51.279 1.961 66.310 1.00 47.08 158 LEU A O 1
ATOM 1068 N N . GLY A 1 172 ? -50.422 -0.012 66.970 1.00 41.05 159 GLY A N 1
ATOM 1069 C CA . GLY A 1 172 ? -49.011 0.275 66.702 1.00 40.81 159 GLY A CA 1
ATOM 1070 C C . GLY A 1 172 ? -48.264 1.034 67.783 1.00 45.25 159 GLY A C 1
ATOM 1071 O O . GLY A 1 172 ? -47.047 1.219 67.687 1.00 44.09 159 GLY A O 1
ATOM 1072 N N . ILE A 1 173 ? -48.969 1.462 68.828 1.00 44.20 160 ILE A N 1
ATOM 1073 C CA . ILE A 1 173 ? -48.388 2.253 69.919 1.00 45.40 160 ILE A CA 1
ATOM 1074 C C . ILE A 1 173 ? -48.033 1.455 71.177 1.00 47.61 160 ILE A C 1
ATOM 1075 O O . ILE A 1 173 ? -48.903 0.800 71.729 1.00 46.80 160 ILE A O 1
ATOM 1080 N N . ASN A 1 174 ? -46.772 1.525 71.639 1.00 44.35 161 ASN A N 1
ATOM 1081 C CA . ASN A 1 174 ? -46.356 0.914 72.927 1.00 43.59 161 ASN A CA 1
ATOM 1082 C C . ASN A 1 174 ? -46.160 2.100 73.882 1.00 45.89 161 ASN A C 1
ATOM 1083 O O . ASN A 1 174 ? -45.838 3.198 73.429 1.00 44.19 161 ASN A O 1
ATOM 1088 N N . THR A 1 175 ? -46.341 1.893 75.188 1.00 44.12 162 THR A N 1
ATOM 1089 C CA . THR A 1 175 ? -46.150 2.967 76.160 1.00 44.95 162 THR A CA 1
ATOM 1090 C C . THR A 1 175 ? -45.211 2.399 77.222 1.00 50.22 162 THR A C 1
ATOM 1091 O O . THR A 1 175 ? -45.690 1.828 78.208 1.00 50.63 162 THR A O 1
ATOM 1095 N N . PRO A 1 176 ? -43.874 2.477 77.007 1.00 46.87 163 PRO A N 1
ATOM 1096 C CA . PRO A 1 176 ? -42.937 1.875 77.986 1.00 46.91 163 PRO A CA 1
ATOM 1097 C C . PRO A 1 176 ? -42.972 2.494 79.387 1.00 51.09 163 PRO A C 1
ATOM 1098 O O . PRO A 1 176 ? -42.730 1.784 80.361 1.00 51.44 163 PRO A O 1
ATOM 1102 N N . VAL A 1 177 ? -43.258 3.805 79.482 1.00 48.42 164 VAL A N 1
ATOM 1103 C CA . VAL A 1 177 ? -43.391 4.578 80.731 1.00 48.63 164 VAL A CA 1
ATOM 1104 C C . VAL A 1 177 ? -44.570 5.528 80.518 1.00 52.60 164 VAL A C 1
ATOM 1105 O O . VAL A 1 177 ? -44.901 5.817 79.363 1.00 52.01 164 VAL A O 1
ATOM 1109 N N . ASN A 1 178 ? -45.177 6.036 81.614 1.00 48.83 165 ASN A N 1
ATOM 1110 C CA . ASN A 1 178 ? -46.295 6.986 81.566 1.00 48.61 165 ASN A CA 1
ATOM 1111 C C . ASN A 1 178 ? -45.904 8.227 80.764 1.00 51.48 165 ASN A C 1
ATOM 1112 O O . ASN A 1 178 ? -44.796 8.723 80.923 1.00 50.77 165 ASN A O 1
ATOM 1117 N N . GLY A 1 179 ? -46.799 8.693 79.902 1.00 48.97 166 GLY A N 1
ATOM 1118 C CA . GLY A 1 179 ? -46.582 9.882 79.078 1.00 49.34 166 GLY A CA 1
ATOM 1119 C C . GLY A 1 179 ? -45.626 9.740 77.907 1.00 55.09 166 GLY A C 1
ATOM 1120 O O . GLY A 1 179 ? -45.262 10.750 77.298 1.00 54.99 166 GLY A O 1
ATOM 1121 N N . SER A 1 180 ? -45.211 8.494 77.567 1.00 52.23 167 SER A N 1
ATOM 1122 C CA . SER A 1 180 ? -44.280 8.252 76.458 1.00 51.18 167 SER A CA 1
ATOM 1123 C C . SER A 1 180 ? -44.786 7.244 75.422 1.00 51.83 167 SER A C 1
ATOM 1124 O O . SER A 1 180 ? -44.291 6.115 75.384 1.00 50.83 167 SER A O 1
ATOM 1127 N N . PRO A 1 181 ? -45.767 7.607 74.567 1.00 46.15 168 PRO A N 1
ATOM 1128 C CA . PRO A 1 181 ? -46.214 6.646 73.547 1.00 44.34 168 PRO A CA 1
ATOM 1129 C C . PRO A 1 181 ? -45.102 6.497 72.497 1.00 45.36 168 PRO A C 1
ATOM 1130 O O . PRO A 1 181 ? -44.389 7.463 72.222 1.00 43.57 168 PRO A O 1
ATOM 1134 N N . VAL A 1 182 ? -44.925 5.280 71.950 1.00 41.23 169 VAL A N 1
ATOM 1135 C CA . VAL A 1 182 ? -43.891 4.978 70.953 1.00 40.34 169 VAL A CA 1
ATOM 1136 C C . VAL A 1 182 ? -44.561 4.268 69.784 1.00 45.17 169 VAL A C 1
ATOM 1137 O O . VAL A 1 182 ? -45.228 3.254 69.974 1.00 44.90 169 VAL A O 1
ATOM 1141 N N . CYS A 1 183 ? -44.384 4.799 68.582 1.00 42.52 170 CYS A N 1
ATOM 1142 C CA . CYS A 1 183 ? -44.969 4.195 67.398 1.00 41.82 170 CYS A CA 1
ATOM 1143 C C . CYS A 1 183 ? -43.940 3.195 66.832 1.00 42.34 170 CYS A C 1
ATOM 1144 O O . CYS A 1 183 ? -42.815 3.589 66.484 1.00 40.77 170 CYS A O 1
ATOM 1147 N N . LEU A 1 184 ? -44.318 1.899 66.815 1.00 37.16 171 LEU A N 1
ATOM 1148 C CA . LEU A 1 184 ? -43.568 0.753 66.269 1.00 37.77 171 LEU A CA 1
ATOM 1149 C C . LEU A 1 184 ? -42.227 0.398 66.884 1.00 43.36 171 LEU A C 1
ATOM 1150 O O . LEU A 1 184 ? -41.936 -0.796 66.979 1.00 44.31 171 LEU A O 1
ATOM 1155 N N . GLU A 1 185 ? -41.369 1.384 67.204 1.00 38.76 172 GLU A N 1
ATOM 1156 C CA . GLU A 1 185 ? -40.007 1.107 67.661 1.00 38.01 172 GLU A CA 1
ATOM 1157 C C . GLU A 1 185 ? -39.900 0.394 69.017 1.00 42.96 172 GLU A C 1
ATOM 1158 O O . GLU A 1 185 ? -38.838 -0.174 69.286 1.00 42.89 172 GLU A O 1
ATOM 1164 N N . ALA A 1 186 ? -40.977 0.361 69.843 1.00 38.99 173 ALA A N 1
ATOM 1165 C CA . ALA A 1 186 ? -40.906 -0.369 71.110 1.00 39.89 173 ALA A CA 1
ATOM 1166 C C . ALA A 1 186 ? -41.650 -1.740 71.008 1.00 45.92 173 ALA A C 1
ATOM 1167 O O . ALA A 1 186 ? -41.973 -2.360 72.022 1.00 45.28 173 ALA A O 1
ATOM 1169 N N . TRP A 1 187 ? -41.929 -2.187 69.780 1.00 43.87 174 TRP A N 1
ATOM 1170 C CA . TRP A 1 187 ? -42.608 -3.457 69.483 1.00 45.23 174 TRP A CA 1
ATOM 1171 C C . TRP A 1 187 ? -41.748 -4.612 69.981 1.00 46.41 174 TRP A C 1
ATOM 1172 O O . TRP A 1 187 ? -40.531 -4.613 69.792 1.00 43.65 174 TRP A O 1
ATOM 1183 N N . ASP A 1 188 ? -42.383 -5.586 70.623 1.00 44.06 175 ASP A N 1
ATOM 1184 C CA . ASP A 1 188 ? -41.712 -6.778 71.136 1.00 44.06 175 ASP A CA 1
ATOM 1185 C C . ASP A 1 188 ? -40.829 -7.432 70.024 1.00 45.10 175 ASP A C 1
ATOM 1186 O O . ASP A 1 188 ? -41.367 -7.797 68.987 1.00 43.79 175 ASP A O 1
ATOM 1191 N N . PRO A 1 189 ? -39.485 -7.535 70.201 1.00 43.03 176 PRO A N 1
ATOM 1192 C CA . PRO A 1 189 ? -38.636 -8.171 69.166 1.00 43.39 176 PRO A CA 1
ATOM 1193 C C . PRO A 1 189 ? -39.027 -9.619 68.820 1.00 49.11 176 PRO A C 1
ATOM 1194 O O . PRO A 1 189 ? -38.811 -10.050 67.690 1.00 48.24 176 PRO A O 1
ATOM 1198 N N . ALA A 1 190 ? -39.573 -10.381 69.793 1.00 45.72 177 ALA A N 1
ATOM 1199 C CA . ALA A 1 190 ? -39.993 -11.775 69.580 1.00 44.66 177 ALA A CA 1
ATOM 1200 C C . ALA A 1 190 ? -41.060 -11.841 68.479 1.00 50.94 177 ALA A C 1
ATOM 1201 O O . ALA A 1 190 ? -41.188 -12.859 67.804 1.00 53.03 177 ALA A O 1
ATOM 1203 N N . SER A 1 191 ? -41.785 -10.747 68.273 1.00 45.40 178 SER A N 1
ATOM 1204 C CA . SER A 1 191 ? -42.817 -10.665 67.254 1.00 45.60 178 SER A CA 1
ATOM 1205 C C . SER A 1 191 ? -42.323 -9.924 65.966 1.00 51.76 178 SER A C 1
ATOM 1206 O O . SER A 1 191 ? -42.515 -10.421 64.858 1.00 50.65 178 SER A O 1
ATOM 1209 N N . ALA A 1 192 ? -41.675 -8.753 66.129 1.00 48.29 179 ALA A N 1
ATOM 1210 C CA . ALA A 1 192 ? -41.175 -7.956 65.013 1.00 46.84 179 ALA A CA 1
ATOM 1211 C C . ALA A 1 192 ? -39.936 -8.536 64.343 1.00 48.69 179 ALA A C 1
ATOM 1212 O O . ALA A 1 192 ? -39.836 -8.469 63.122 1.00 48.21 179 ALA A O 1
ATOM 1214 N N . GLY A 1 193 ? -39.007 -9.070 65.140 1.00 43.37 180 GLY A N 1
ATOM 1215 C CA . GLY A 1 193 ? -37.744 -9.654 64.680 1.00 41.99 180 GLY A CA 1
ATOM 1216 C C . GLY A 1 193 ? -37.867 -10.662 63.551 1.00 45.46 180 GLY A C 1
ATOM 1217 O O . GLY A 1 193 ? -37.254 -10.447 62.504 1.00 44.60 180 GLY A O 1
ATOM 1218 N N . PRO A 1 194 ? -38.635 -11.789 63.721 1.00 42.17 181 PRO A N 1
ATOM 1219 C CA . PRO A 1 194 ? -38.763 -12.773 62.623 1.00 40.58 181 PRO A CA 1
ATOM 1220 C C . PRO A 1 194 ? -39.457 -12.186 61.394 1.00 42.98 181 PRO A C 1
ATOM 1221 O O . PRO A 1 194 ? -39.149 -12.591 60.270 1.00 42.09 181 PRO A O 1
ATOM 1225 N N . ALA A 1 195 ? -40.373 -11.216 61.599 1.00 39.48 182 ALA A N 1
ATOM 1226 C CA . ALA A 1 195 ? -41.081 -10.565 60.484 1.00 39.45 182 ALA A CA 1
ATOM 1227 C C . ALA A 1 195 ? -40.097 -9.745 59.636 1.00 41.58 182 ALA A C 1
ATOM 1228 O O . ALA A 1 195 ? -40.138 -9.814 58.410 1.00 39.05 182 ALA A O 1
ATOM 1230 N N . ARG A 1 196 ? -39.206 -8.974 60.302 1.00 38.26 183 ARG A N 1
ATOM 1231 C CA . ARG A 1 196 ? -38.205 -8.114 59.659 1.00 37.55 183 ARG A CA 1
ATOM 1232 C C . ARG A 1 196 ? -37.175 -8.963 58.934 1.00 42.16 183 ARG A C 1
ATOM 1233 O O . ARG A 1 196 ? -36.816 -8.659 57.799 1.00 42.14 183 ARG A O 1
ATOM 1241 N N . PHE A 1 197 ? -36.680 -10.026 59.611 1.00 38.85 184 PHE A N 1
ATOM 1242 C CA . PHE A 1 197 ? -35.651 -10.943 59.098 1.00 38.39 184 PHE A CA 1
ATOM 1243 C C . PHE A 1 197 ? -36.114 -11.700 57.837 1.00 39.64 184 PHE A C 1
ATOM 1244 O O . PHE A 1 197 ? -35.389 -11.755 56.864 1.00 38.35 184 PHE A O 1
ATOM 1252 N N . SER A 1 198 ? -37.302 -12.296 57.872 1.00 37.37 185 SER A N 1
ATOM 1253 C CA . SER A 1 198 ? -37.818 -13.052 56.723 1.00 37.49 185 SER A CA 1
ATOM 1254 C C . SER A 1 198 ? -38.018 -12.142 55.528 1.00 38.48 185 SER A C 1
ATOM 1255 O O . SER A 1 198 ? -37.589 -12.488 54.430 1.00 36.66 185 SER A O 1
ATOM 1258 N N . LEU A 1 199 ? -38.597 -10.944 55.749 1.00 36.69 186 LEU A N 1
ATOM 1259 C CA . LEU A 1 199 ? -38.818 -9.982 54.650 1.00 35.74 186 LEU A CA 1
ATOM 1260 C C . LEU A 1 199 ? -37.513 -9.415 54.087 1.00 38.27 186 LEU A C 1
ATOM 1261 O O . LEU A 1 199 ? -37.431 -9.167 52.892 1.00 36.98 186 LEU A O 1
ATOM 1266 N N . SER A 1 200 ? -36.488 -9.262 54.929 1.00 35.73 187 SER A N 1
ATOM 1267 C CA . SER A 1 200 ? -35.169 -8.787 54.521 1.00 36.44 187 SER A CA 1
ATOM 1268 C C . SER A 1 200 ? -34.520 -9.806 53.619 1.00 43.55 187 SER A C 1
ATOM 1269 O O . SER A 1 200 ? -33.873 -9.416 52.650 1.00 44.71 187 SER A O 1
ATOM 1272 N N . LEU A 1 201 ? -34.710 -11.128 53.903 1.00 40.87 188 LEU A N 1
ATOM 1273 C CA . LEU A 1 201 ? -34.135 -12.195 53.066 1.00 38.87 188 LEU A CA 1
ATOM 1274 C C . LEU A 1 201 ? -34.783 -12.208 51.692 1.00 40.40 188 LEU A C 1
ATOM 1275 O O . LEU A 1 201 ? -34.090 -12.273 50.665 1.00 38.46 188 LEU A O 1
ATOM 1280 N N . LEU A 1 202 ? -36.116 -12.131 51.670 1.00 36.73 189 LEU A N 1
ATOM 1281 C CA . LEU A 1 202 ? -36.874 -12.186 50.434 1.00 36.37 189 LEU A CA 1
ATOM 1282 C C . LEU A 1 202 ? -36.815 -10.931 49.581 1.00 42.19 189 LEU A C 1
ATOM 1283 O O . LEU A 1 202 ? -36.714 -11.047 48.355 1.00 41.93 189 LEU A O 1
ATOM 1288 N N . LEU A 1 203 ? -36.945 -9.736 50.209 1.00 38.99 190 LEU A N 1
ATOM 1289 C CA . LEU A 1 203 ? -37.009 -8.469 49.488 1.00 39.00 190 LEU A CA 1
ATOM 1290 C C . LEU A 1 203 ? -35.729 -7.672 49.498 1.00 43.50 190 LEU A C 1
ATOM 1291 O O . LEU A 1 203 ? -35.681 -6.655 48.812 1.00 42.54 190 LEU A O 1
ATOM 1296 N N . PHE A 1 204 ? -34.672 -8.119 50.207 1.00 39.25 191 PHE A N 1
ATOM 1297 C CA . PHE A 1 204 ? -33.420 -7.375 50.076 1.00 38.03 191 PHE A CA 1
ATOM 1298 C C . PHE A 1 204 ? -32.301 -8.288 49.593 1.00 40.81 191 PHE A C 1
ATOM 1299 O O . PHE A 1 204 ? -31.691 -7.989 48.578 1.00 38.68 191 PHE A O 1
ATOM 1307 N N . PHE A 1 205 ? -32.006 -9.382 50.332 1.00 38.72 192 PHE A N 1
ATOM 1308 C CA . PHE A 1 205 ? -30.891 -10.269 49.960 1.00 38.05 192 PHE A CA 1
ATOM 1309 C C . PHE A 1 205 ? -31.095 -10.982 48.615 1.00 41.56 192 PHE A C 1
ATOM 1310 O O . PHE A 1 205 ? -30.164 -10.993 47.815 1.00 40.74 192 PHE A O 1
ATOM 1318 N N . LEU A 1 206 ? -32.297 -11.497 48.327 1.00 39.34 193 LEU A N 1
ATOM 1319 C CA . LEU A 1 206 ? -32.573 -12.104 47.020 1.00 39.58 193 LEU A CA 1
ATOM 1320 C C . LEU A 1 206 ? -32.456 -10.984 45.917 1.00 43.10 193 LEU A C 1
ATOM 1321 O O . LEU A 1 206 ? -31.614 -11.143 45.027 1.00 43.84 193 LEU A O 1
ATOM 1326 N N . PRO A 1 207 ? -33.163 -9.811 45.993 1.00 40.02 194 PRO A N 1
ATOM 1327 C CA . PRO A 1 207 ? -32.965 -8.757 44.979 1.00 39.63 194 PRO A CA 1
ATOM 1328 C C . PRO A 1 207 ? -31.504 -8.308 44.851 1.00 42.70 194 PRO A C 1
ATOM 1329 O O . PRO A 1 207 ? -31.081 -7.986 43.745 1.00 42.35 194 PRO A O 1
ATOM 1333 N N . LEU A 1 208 ? -30.733 -8.309 45.962 1.00 37.60 195 LEU A N 1
ATOM 1334 C CA . LEU A 1 208 ? -29.307 -7.959 45.934 1.00 37.36 195 LEU A CA 1
ATOM 1335 C C . LEU A 1 208 ? -28.535 -8.946 45.048 1.00 42.07 195 LEU A C 1
ATOM 1336 O O . LEU A 1 208 ? -27.707 -8.506 44.250 1.00 40.72 195 LEU A O 1
ATOM 1341 N N . ALA A 1 209 ? -28.795 -10.282 45.198 1.00 38.83 196 ALA A N 1
ATOM 1342 C CA . ALA A 1 209 ? -28.129 -11.309 44.383 1.00 37.95 196 ALA A CA 1
ATOM 1343 C C . ALA A 1 209 ? -28.554 -11.136 42.917 1.00 43.22 196 ALA A C 1
ATOM 1344 O O . ALA A 1 209 ? -27.700 -11.132 42.031 1.00 42.85 196 ALA A O 1
ATOM 1346 N N . ILE A 1 210 ? -29.873 -10.936 42.665 1.00 41.17 197 ILE A N 1
ATOM 1347 C CA . ILE A 1 210 ? -30.405 -10.720 41.309 1.00 39.63 197 ILE A CA 1
ATOM 1348 C C . ILE A 1 210 ? -29.711 -9.504 40.663 1.00 43.78 197 ILE A C 1
ATOM 1349 O O . ILE A 1 210 ? -29.261 -9.594 39.515 1.00 43.14 197 ILE A O 1
ATOM 1354 N N . THR A 1 211 ? -29.615 -8.380 41.398 1.00 39.79 198 THR A N 1
ATOM 1355 C CA . THR A 1 211 ? -28.970 -7.180 40.865 1.00 39.75 198 THR A CA 1
ATOM 1356 C C . THR A 1 211 ? -27.481 -7.445 40.558 1.00 44.00 198 THR A C 1
ATOM 1357 O O . THR A 1 211 ? -27.016 -7.051 39.485 1.00 41.79 198 THR A O 1
ATOM 1361 N N . ALA A 1 212 ? -26.759 -8.116 41.484 1.00 42.71 199 ALA A N 1
ATOM 1362 C CA . ALA A 1 212 ? -25.336 -8.450 41.305 1.00 44.34 199 ALA A CA 1
ATOM 1363 C C . ALA A 1 212 ? -25.145 -9.351 40.078 1.00 50.80 199 ALA A C 1
ATOM 1364 O O . ALA A 1 212 ? -24.184 -9.158 39.340 1.00 51.47 199 ALA A O 1
ATOM 1366 N N . PHE A 1 213 ? -26.089 -10.282 39.837 1.00 48.68 200 PHE A N 1
ATOM 1367 C CA . PHE A 1 213 ? -26.081 -11.179 38.687 1.00 49.55 200 PHE A CA 1
ATOM 1368 C C . PHE A 1 213 ? -26.286 -10.394 37.380 1.00 54.32 200 PHE A C 1
ATOM 1369 O O . PHE A 1 213 ? -25.576 -10.649 36.402 1.00 54.65 200 PHE A O 1
ATOM 1377 N N . CYS A 1 214 ? -27.263 -9.466 37.351 1.00 49.71 201 CYS A N 1
ATOM 1378 C CA . CYS A 1 214 ? -27.553 -8.651 36.172 1.00 49.48 201 CYS A CA 1
ATOM 1379 C C . CYS A 1 214 ? -26.409 -7.699 35.825 1.00 51.56 201 CYS A C 1
ATOM 1380 O O . CYS A 1 214 ? -26.151 -7.477 34.645 1.00 50.94 201 CYS A O 1
ATOM 1383 N N . PHE A 1 215 ? -25.709 -7.166 36.835 1.00 48.26 202 PHE A N 1
ATOM 1384 C CA . PHE A 1 215 ? -24.567 -6.271 36.627 1.00 48.28 202 PHE A CA 1
ATOM 1385 C C . PHE A 1 215 ? -23.444 -7.023 35.913 1.00 53.94 202 PHE A C 1
ATOM 1386 O O . PHE A 1 215 ? -22.950 -6.548 34.892 1.00 54.09 202 PHE A O 1
ATOM 1394 N N . VAL A 1 216 ? -23.084 -8.218 36.424 1.00 52.48 203 VAL A N 1
ATOM 1395 C CA . VAL A 1 216 ? -22.052 -9.087 35.849 1.00 52.55 203 VAL A CA 1
ATOM 1396 C C . VAL A 1 216 ? -22.457 -9.469 34.418 1.00 56.36 203 VAL A C 1
ATOM 1397 O O . VAL A 1 216 ? -21.632 -9.365 33.504 1.00 57.63 203 VAL A O 1
ATOM 1401 N N . GLY A 1 217 ? -23.724 -9.849 34.237 1.00 50.74 204 GLY A N 1
ATOM 1402 C CA . GLY A 1 217 ? -24.290 -10.196 32.936 1.00 50.04 204 GLY A CA 1
ATOM 1403 C C . GLY A 1 217 ? -24.172 -9.058 31.939 1.00 54.26 204 GLY A C 1
ATOM 1404 O O . GLY A 1 217 ? -23.843 -9.286 30.776 1.00 54.32 204 GLY A O 1
ATOM 1405 N N . CYS A 1 218 ? -24.442 -7.816 32.382 1.00 52.31 205 CYS A N 1
ATOM 1406 C CA . CYS A 1 218 ? -24.323 -6.619 31.544 1.00 52.67 205 CYS A CA 1
ATOM 1407 C C . CYS A 1 218 ? -22.863 -6.447 31.126 1.00 54.77 205 CYS A C 1
ATOM 1408 O O . CYS A 1 218 ? -22.611 -6.179 29.959 1.00 53.31 205 CYS A O 1
ATOM 1411 N N . LEU A 1 219 ? -21.909 -6.593 32.078 1.00 50.82 206 LEU A N 1
ATOM 1412 C CA . LEU A 1 219 ? -20.484 -6.454 31.772 1.00 51.47 206 LEU A CA 1
ATOM 1413 C C . LEU A 1 219 ? -20.041 -7.475 30.715 1.00 59.15 206 LEU A C 1
ATOM 1414 O O . LEU A 1 219 ? -19.388 -7.094 29.739 1.00 60.20 206 LEU A O 1
ATOM 1419 N N . ARG A 1 220 ? -20.470 -8.746 30.871 1.00 55.91 207 ARG A N 1
ATOM 1420 C CA . ARG A 1 220 ? -20.174 -9.849 29.956 1.00 55.61 207 ARG A CA 1
ATOM 1421 C C . ARG A 1 220 ? -20.810 -9.645 28.593 1.00 60.96 207 ARG A C 1
ATOM 1422 O O . ARG A 1 220 ? -20.168 -9.943 27.589 1.00 62.66 207 ARG A O 1
ATOM 1430 N N . ALA A 1 221 ? -22.055 -9.126 28.543 1.00 55.55 208 ALA A N 1
ATOM 1431 C CA . ALA A 1 221 ? -22.758 -8.863 27.290 1.00 54.67 208 ALA A CA 1
ATOM 1432 C C . ALA A 1 221 ? -22.044 -7.774 26.473 1.00 60.38 208 ALA A C 1
ATOM 1433 O O . ALA A 1 221 ? -22.112 -7.806 25.247 1.00 59.38 208 ALA A O 1
ATOM 1435 N N . LEU A 1 222 ? -21.375 -6.818 27.145 1.00 58.07 209 LEU A N 1
ATOM 1436 C CA . LEU A 1 222 ? -20.636 -5.744 26.473 1.00 58.56 209 LEU A CA 1
ATOM 1437 C C . LEU A 1 222 ? -19.377 -6.318 25.830 1.00 65.19 209 LEU A C 1
ATOM 1438 O O . LEU A 1 222 ? -19.025 -5.944 24.714 1.00 64.08 209 LEU A O 1
ATOM 1443 N N . ALA A 1 223 ? -18.708 -7.226 26.557 1.00 64.43 210 ALA A N 1
ATOM 1444 C CA . ALA A 1 223 ? -17.467 -7.887 26.173 1.00 65.47 210 ALA A CA 1
ATOM 1445 C C . ALA A 1 223 ? -17.610 -8.837 24.999 1.00 72.29 210 ALA A C 1
ATOM 1446 O O . ALA A 1 223 ? -16.736 -8.842 24.136 1.00 72.55 210 ALA A O 1
ATOM 1448 N N . ARG A 1 224 ? -18.687 -9.652 24.967 1.00 70.55 211 ARG A N 1
ATOM 1449 C CA . ARG A 1 224 ? -18.894 -10.640 23.903 1.00 70.54 211 ARG A CA 1
ATOM 1450 C C . ARG A 1 224 ? -20.121 -10.362 23.012 1.00 73.70 211 ARG A C 1
ATOM 1451 O O . ARG A 1 224 ? -20.560 -11.253 22.286 1.00 73.12 211 ARG A O 1
ATOM 1459 N N . GLY A 1 225 ? -20.632 -9.136 23.042 1.00 70.15 900 GLY A N 1
ATOM 1460 C CA . GLY A 1 225 ? -21.798 -8.775 22.246 1.00 70.31 900 GLY A CA 1
ATOM 1461 C C . GLY A 1 225 ? -21.539 -7.778 21.143 1.00 75.77 900 GLY A C 1
ATOM 1462 O O . GLY A 1 225 ? -21.958 -6.620 21.243 1.00 77.59 900 GLY A O 1
ATOM 1463 N N . SER A 1 226 ? -20.838 -8.242 20.088 1.00 70.27 901 SER A N 1
ATOM 1464 C CA . SER A 1 226 ? -20.431 -7.584 18.827 1.00 68.38 901 SER A CA 1
ATOM 1465 C C . SER A 1 226 ? -19.329 -8.406 18.177 1.00 68.55 901 SER A C 1
ATOM 1466 O O . SER A 1 226 ? -18.779 -9.315 18.813 1.00 67.23 901 SER A O 1
ATOM 1469 N N . ASN A 1 227 ? -19.015 -8.101 16.903 1.00 62.91 1002 ASN A N 1
ATOM 1470 C CA . ASN A 1 227 ? -17.983 -8.810 16.148 1.00 61.24 1002 ASN A CA 1
ATOM 1471 C C . ASN A 1 227 ? -17.479 -8.005 14.959 1.00 60.88 1002 ASN A C 1
ATOM 1472 O O . ASN A 1 227 ? -17.961 -6.889 14.702 1.00 59.76 1002 ASN A O 1
ATOM 1477 N N . ILE A 1 228 ? -16.509 -8.588 14.236 1.00 55.38 1003 ILE A N 1
ATOM 1478 C CA . ILE A 1 228 ? -15.865 -8.022 13.047 1.00 54.44 1003 ILE A CA 1
ATOM 1479 C C . ILE A 1 228 ? -16.871 -7.566 11.982 1.00 58.32 1003 ILE A C 1
ATOM 1480 O O . ILE A 1 228 ? -16.701 -6.462 11.465 1.00 58.18 1003 ILE A O 1
ATOM 1485 N N . PHE A 1 229 ? -17.926 -8.376 11.689 1.00 54.76 1004 PHE A N 1
ATOM 1486 C CA . PHE A 1 229 ? -18.955 -8.017 10.700 1.00 54.62 1004 PHE A CA 1
ATOM 1487 C C . PHE A 1 229 ? -19.628 -6.690 11.020 1.00 59.54 1004 PHE A C 1
ATOM 1488 O O . PHE A 1 229 ? -19.748 -5.848 10.136 1.00 59.80 1004 PHE A O 1
ATOM 1496 N N . GLU A 1 230 ? -20.040 -6.488 12.288 1.00 56.82 1005 GLU A N 1
ATOM 1497 C CA . GLU A 1 230 ? -20.722 -5.263 12.728 1.00 56.58 1005 GLU A CA 1
ATOM 1498 C C . GLU A 1 230 ? -19.762 -4.068 12.740 1.00 56.89 1005 GLU A C 1
ATOM 1499 O O . GLU A 1 230 ? -20.125 -2.973 12.296 1.00 57.14 1005 GLU A O 1
ATOM 1505 N N . MET A 1 231 ? -18.540 -4.292 13.257 1.00 50.07 1006 MET A N 1
ATOM 1506 C CA . MET A 1 231 ? -17.451 -3.317 13.331 1.00 48.27 1006 MET A CA 1
ATOM 1507 C C . MET A 1 231 ? -17.072 -2.813 11.895 1.00 50.23 1006 MET A C 1
ATOM 1508 O O . MET A 1 231 ? -16.953 -1.597 11.676 1.00 50.02 1006 MET A O 1
ATOM 1513 N N . LEU A 1 232 ? -16.907 -3.725 10.928 1.00 46.34 1007 LEU A N 1
ATOM 1514 C CA . LEU A 1 232 ? -16.574 -3.259 9.559 1.00 47.62 1007 LEU A CA 1
ATOM 1515 C C . LEU A 1 232 ? -17.744 -2.512 8.882 1.00 54.34 1007 LEU A C 1
ATOM 1516 O O . LEU A 1 232 ? -17.479 -1.611 8.090 1.00 53.47 1007 LEU A O 1
ATOM 1521 N N . ARG A 1 233 ? -19.025 -2.830 9.234 1.00 52.41 1008 ARG A N 1
ATOM 1522 C CA . ARG A 1 233 ? -20.181 -2.123 8.655 1.00 52.64 1008 ARG A CA 1
ATOM 1523 C C . ARG A 1 233 ? -20.189 -0.651 9.019 1.00 56.15 1008 ARG A C 1
ATOM 1524 O O . ARG A 1 233 ? -20.519 0.177 8.176 1.00 56.18 1008 ARG A O 1
ATOM 1532 N N . ILE A 1 234 ? -19.814 -0.318 10.274 1.00 53.19 1009 ILE A N 1
ATOM 1533 C CA . ILE A 1 234 ? -19.742 1.058 10.789 1.00 52.19 1009 ILE A CA 1
ATOM 1534 C C . ILE A 1 234 ? -18.636 1.809 10.062 1.00 55.81 1009 ILE A C 1
ATOM 1535 O O . ILE A 1 234 ? -18.845 2.948 9.639 1.00 56.90 1009 ILE A O 1
ATOM 1540 N N . ASP A 1 235 ? -17.447 1.180 9.968 1.00 51.69 1010 ASP A N 1
ATOM 1541 C CA . ASP A 1 235 ? -16.256 1.736 9.327 1.00 51.28 1010 ASP A CA 1
ATOM 1542 C C . ASP A 1 235 ? -16.372 1.877 7.789 1.00 56.71 1010 ASP A C 1
ATOM 1543 O O . ASP A 1 235 ? -15.842 2.845 7.232 1.00 55.83 1010 ASP A O 1
ATOM 1548 N N . GLU A 1 236 ? -17.031 0.915 7.115 1.00 54.33 1011 GLU A N 1
ATOM 1549 C CA . GLU A 1 236 ? -17.137 0.915 5.645 1.00 55.34 1011 GLU A CA 1
ATOM 1550 C C . GLU A 1 236 ? -18.406 1.510 5.073 1.00 64.54 1011 GLU A C 1
ATOM 1551 O O . GLU A 1 236 ? -18.351 2.130 4.006 1.00 65.18 1011 GLU A O 1
ATOM 1557 N N . GLY A 1 237 ? -19.533 1.311 5.754 1.00 63.59 1012 GLY A N 1
ATOM 1558 C CA . GLY A 1 237 ? -20.821 1.807 5.280 1.00 63.75 1012 GLY A CA 1
ATOM 1559 C C . GLY A 1 237 ? -21.373 0.912 4.190 1.00 68.12 1012 GLY A C 1
ATOM 1560 O O . GLY A 1 237 ? -20.971 -0.252 4.090 1.00 66.84 1012 GLY A O 1
ATOM 1561 N N . LEU A 1 238 ? -22.303 1.451 3.368 1.00 66.09 1013 LEU A N 1
ATOM 1562 C CA . LEU A 1 238 ? -22.949 0.713 2.277 1.00 66.45 1013 LEU A CA 1
ATOM 1563 C C . LEU A 1 238 ? -23.367 1.603 1.099 1.00 71.93 1013 LEU A C 1
ATOM 1564 O O . LEU A 1 238 ? -23.992 2.658 1.284 1.00 71.20 1013 LEU A O 1
ATOM 1569 N N . ARG A 1 239 ? -22.989 1.160 -0.120 1.00 68.69 1014 ARG A N 1
ATOM 1570 C CA . ARG A 1 239 ? -23.302 1.810 -1.394 1.00 68.38 1014 ARG A CA 1
ATOM 1571 C C . ARG A 1 239 ? -23.673 0.715 -2.384 1.00 72.73 1014 ARG A C 1
ATOM 1572 O O . ARG A 1 239 ? -22.921 -0.255 -2.536 1.00 71.19 1014 ARG A O 1
ATOM 1580 N N . LEU A 1 240 ? -24.865 0.834 -3.015 1.00 70.99 1015 LEU A N 1
ATOM 1581 C CA . LEU A 1 240 ? -25.357 -0.172 -3.969 1.00 70.91 1015 LEU A CA 1
ATOM 1582 C C . LEU A 1 240 ? -24.822 0.048 -5.384 1.00 72.89 1015 LEU A C 1
ATOM 1583 O O . LEU A 1 240 ? -24.850 -0.873 -6.195 1.00 72.95 1015 LEU A O 1
ATOM 1588 N N . LYS A 1 241 ? -24.326 1.262 -5.662 1.00 67.69 1016 LYS A N 1
ATOM 1589 C CA . LYS A 1 241 ? -23.739 1.676 -6.937 1.00 66.94 1016 LYS A CA 1
ATOM 1590 C C . LYS A 1 241 ? -22.211 1.872 -6.774 1.00 68.12 1016 LYS A C 1
ATOM 1591 O O . LYS A 1 241 ? -21.738 2.123 -5.662 1.00 67.49 1016 LYS A O 1
ATOM 1597 N N . ILE A 1 242 ? -21.453 1.784 -7.891 1.00 61.57 1017 ILE A N 1
ATOM 1598 C CA . ILE A 1 242 ? -20.002 1.976 -7.914 1.00 59.27 1017 ILE A CA 1
ATOM 1599 C C . ILE A 1 242 ? -19.714 3.437 -7.578 1.00 61.89 1017 ILE A C 1
ATOM 1600 O O . ILE A 1 242 ? -20.330 4.336 -8.158 1.00 61.56 1017 ILE A O 1
ATOM 1605 N N . TYR A 1 243 ? -18.769 3.669 -6.652 1.00 56.07 1018 TYR A N 1
ATOM 1606 C CA . TYR A 1 243 ? -18.347 5.011 -6.261 1.00 53.99 1018 TYR A CA 1
ATOM 1607 C C . TYR A 1 243 ? -16.820 5.037 -6.143 1.00 58.15 1018 TYR A C 1
ATOM 1608 O O . TYR A 1 243 ? -16.194 3.983 -6.052 1.00 57.57 1018 TYR A O 1
ATOM 1617 N N . LYS A 1 244 ? -16.232 6.231 -6.132 1.00 55.71 1019 LYS A N 1
ATOM 1618 C CA . LYS A 1 244 ? -14.801 6.413 -5.959 1.00 56.28 1019 LYS A CA 1
ATOM 1619 C C . LYS A 1 244 ? -14.550 6.590 -4.458 1.00 61.54 1019 LYS A C 1
ATOM 1620 O O . LYS A 1 244 ? -15.148 7.464 -3.836 1.00 62.15 1019 LYS A O 1
ATOM 1626 N N . ASP A 1 245 ? -13.679 5.758 -3.872 1.00 57.81 1020 ASP A N 1
ATOM 1627 C CA . ASP A 1 245 ? -13.331 5.841 -2.450 1.00 56.63 1020 ASP A CA 1
ATOM 1628 C C . ASP A 1 245 ? -12.504 7.131 -2.166 1.00 62.28 1020 ASP A C 1
ATOM 1629 O O . ASP A 1 245 ? -12.317 7.968 -3.064 1.00 61.88 1020 ASP A O 1
ATOM 1634 N N . THR A 1 246 ? -11.993 7.269 -0.933 1.00 59.39 1021 THR A N 1
ATOM 1635 C CA . THR A 1 246 ? -11.200 8.416 -0.487 1.00 59.82 1021 THR A CA 1
ATOM 1636 C C . THR A 1 246 ? -9.940 8.647 -1.349 1.00 64.80 1021 THR A C 1
ATOM 1637 O O . THR A 1 246 ? -9.562 9.804 -1.559 1.00 64.83 1021 THR A O 1
ATOM 1641 N N . GLU A 1 247 ? -9.312 7.561 -1.855 1.00 61.08 1022 GLU A N 1
ATOM 1642 C CA . GLU A 1 247 ? -8.109 7.632 -2.707 1.00 60.72 1022 GLU A CA 1
ATOM 1643 C C . GLU A 1 247 ? -8.453 7.788 -4.201 1.00 62.73 1022 GLU A C 1
ATOM 1644 O O . GLU A 1 247 ? -7.552 8.012 -5.020 1.00 62.71 1022 GLU A O 1
ATOM 1650 N N . GLY A 1 248 ? -9.736 7.654 -4.535 1.00 56.89 1023 GLY A N 1
ATOM 1651 C CA . GLY A 1 248 ? -10.225 7.783 -5.903 1.00 55.42 1023 GLY A CA 1
ATOM 1652 C C . GLY A 1 248 ? -10.480 6.483 -6.642 1.00 57.47 1023 GLY A C 1
ATOM 1653 O O . GLY A 1 248 ? -10.794 6.515 -7.836 1.00 59.14 1023 GLY A O 1
ATOM 1654 N N . TYR A 1 249 ? -10.369 5.336 -5.951 1.00 51.60 1024 TYR A N 1
ATOM 1655 C CA . TYR A 1 249 ? -10.579 4.013 -6.542 1.00 50.82 1024 TYR A CA 1
ATOM 1656 C C . TYR A 1 249 ? -12.027 3.529 -6.585 1.00 57.39 1024 TYR A C 1
ATOM 1657 O O . TYR A 1 249 ? -12.777 3.675 -5.601 1.00 57.85 1024 TYR A O 1
ATOM 1666 N N . TYR A 1 250 ? -12.404 2.907 -7.717 1.00 53.07 1025 TYR A N 1
ATOM 1667 C CA . TYR A 1 250 ? -13.743 2.350 -7.906 1.00 52.23 1025 TYR A CA 1
ATOM 1668 C C . TYR A 1 250 ? -13.996 1.271 -6.876 1.00 54.41 1025 TYR A C 1
ATOM 1669 O O . TYR A 1 250 ? -13.295 0.260 -6.822 1.00 52.44 1025 TYR A O 1
ATOM 1678 N N . THR A 1 251 ? -14.998 1.530 -6.042 1.00 52.01 1026 THR A N 1
ATOM 1679 C CA . THR A 1 251 ? -15.430 0.722 -4.911 1.00 51.72 1026 THR A CA 1
ATOM 1680 C C . THR A 1 251 ? -16.950 0.543 -4.951 1.00 58.02 1026 THR A C 1
ATOM 1681 O O . THR A 1 251 ? -17.666 1.379 -5.516 1.00 59.28 1026 THR A O 1
ATOM 1685 N N . ILE A 1 252 ? -17.434 -0.549 -4.345 1.00 55.01 1027 ILE A N 1
ATOM 1686 C CA . ILE A 1 252 ? -18.856 -0.875 -4.204 1.00 54.94 1027 ILE A CA 1
ATOM 1687 C C . ILE A 1 252 ? -19.122 -1.656 -2.895 1.00 58.95 1027 ILE A C 1
ATOM 1688 O O . ILE A 1 252 ? -18.187 -2.193 -2.296 1.00 59.04 1027 ILE A O 1
ATOM 1693 N N . GLY A 1 253 ? -20.395 -1.741 -2.509 1.00 54.92 1028 GLY A N 1
ATOM 1694 C CA . GLY A 1 253 ? -20.855 -2.492 -1.353 1.00 54.84 1028 GLY A CA 1
ATOM 1695 C C . GLY A 1 253 ? -20.366 -1.957 -0.030 1.00 57.10 1028 GLY A C 1
ATOM 1696 O O . GLY A 1 253 ? -20.544 -0.773 0.266 1.00 56.12 1028 GLY A O 1
ATOM 1697 N N . ILE A 1 254 ? -19.744 -2.847 0.758 1.00 53.48 1029 ILE A N 1
ATOM 1698 C CA . ILE A 1 254 ? -19.197 -2.574 2.091 1.00 53.29 1029 ILE A CA 1
ATOM 1699 C C . ILE A 1 254 ? -17.676 -2.596 1.944 1.00 56.88 1029 ILE A C 1
ATOM 1700 O O . ILE A 1 254 ? -17.022 -3.629 2.159 1.00 54.71 1029 ILE A O 1
ATOM 1705 N N . GLY A 1 255 ? -17.152 -1.453 1.498 1.00 54.98 1030 GLY A N 1
ATOM 1706 C CA . GLY A 1 255 ? -15.726 -1.238 1.244 1.00 55.25 1030 GLY A CA 1
ATOM 1707 C C . GLY A 1 255 ? -15.052 -2.271 0.349 1.00 57.67 1030 GLY A C 1
ATOM 1708 O O . GLY A 1 255 ? -13.917 -2.672 0.616 1.00 56.56 1030 GLY A O 1
ATOM 1709 N N . HIS A 1 256 ? -15.754 -2.749 -0.697 1.00 54.18 1031 HIS A N 1
ATOM 1710 C CA . HIS A 1 256 ? -15.159 -3.720 -1.612 1.00 53.89 1031 HIS A CA 1
ATOM 1711 C C . HIS A 1 256 ? -14.473 -2.968 -2.743 1.00 56.31 1031 HIS A C 1
ATOM 1712 O O . HIS A 1 256 ? -15.152 -2.347 -3.567 1.00 55.94 1031 HIS A O 1
ATOM 1719 N N . LEU A 1 257 ? -13.131 -3.033 -2.780 1.00 51.61 1032 LEU A N 1
ATOM 1720 C CA . LEU A 1 257 ? -12.330 -2.394 -3.831 1.00 51.27 1032 LEU A CA 1
ATOM 1721 C C . LEU A 1 257 ? -12.558 -3.176 -5.125 1.00 52.08 1032 LEU A C 1
ATOM 1722 O O . LEU A 1 257 ? -12.354 -4.395 -5.142 1.00 52.31 1032 LEU A O 1
ATOM 1727 N N . LEU A 1 258 ? -13.020 -2.508 -6.184 1.00 47.28 1033 LEU A N 1
ATOM 1728 C CA . LEU A 1 258 ? -13.225 -3.263 -7.432 1.00 47.52 1033 LEU A CA 1
ATOM 1729 C C . LEU A 1 258 ? -11.916 -3.342 -8.220 1.00 48.58 1033 LEU A C 1
ATOM 1730 O O . LEU A 1 258 ? -11.510 -4.430 -8.643 1.00 46.43 1033 LEU A O 1
ATOM 1735 N N . THR A 1 259 ? -11.238 -2.184 -8.360 1.00 44.25 1034 THR A N 1
ATOM 1736 C CA . THR A 1 259 ? -9.976 -2.064 -9.077 1.00 43.79 1034 THR A CA 1
ATOM 1737 C C . THR A 1 259 ? -9.280 -0.743 -8.759 1.00 47.56 1034 THR A C 1
ATOM 1738 O O . THR A 1 259 ? -9.932 0.223 -8.367 1.00 46.84 1034 THR A O 1
ATOM 1742 N N . LYS A 1 260 ? -7.967 -0.678 -9.026 1.00 44.67 1035 LYS A N 1
ATOM 1743 C CA . LYS A 1 260 ? -7.211 0.566 -8.889 1.00 44.43 1035 LYS A CA 1
ATOM 1744 C C . LYS A 1 260 ? -7.148 1.279 -10.268 1.00 48.07 1035 LYS A C 1
ATOM 1745 O O . LYS A 1 260 ? -6.815 2.471 -10.351 1.00 46.77 1035 LYS A O 1
ATOM 1751 N N . SER A 1 261 ? -7.489 0.537 -11.346 1.00 44.05 1036 SER A N 1
ATOM 1752 C CA . SER A 1 261 ? -7.439 1.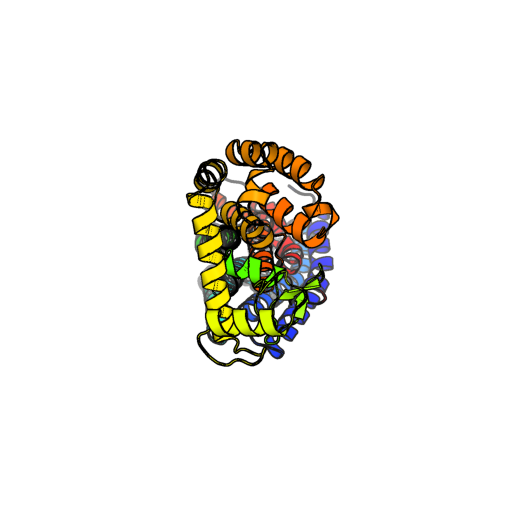027 -12.731 1.00 44.26 1036 SER A CA 1
ATOM 1753 C C . SER A 1 261 ? -8.281 2.285 -13.011 1.00 49.41 1036 SER A C 1
ATOM 1754 O O . SER A 1 261 ? -9.405 2.389 -12.508 1.00 47.22 1036 SER A O 1
ATOM 1757 N N . PRO A 1 262 ? -7.763 3.243 -13.836 1.00 47.72 1037 PRO A N 1
ATOM 1758 C CA . PRO A 1 262 ? -8.556 4.456 -14.156 1.00 47.06 1037 PRO A CA 1
ATOM 1759 C C . PRO A 1 262 ? -9.587 4.158 -15.250 1.00 50.21 1037 PRO A C 1
ATOM 1760 O O . PRO A 1 262 ? -9.600 4.818 -16.297 1.00 49.85 1037 PRO A O 1
ATOM 1764 N N . SER A 1 263 ? -10.431 3.141 -15.022 1.00 47.12 1038 SER A N 1
ATOM 1765 C CA . SER A 1 263 ? -11.419 2.698 -16.000 1.00 47.68 1038 SER A CA 1
ATOM 1766 C C . SER A 1 263 ? -12.706 2.154 -15.353 1.00 50.51 1038 SER A C 1
ATOM 1767 O O . SER A 1 263 ? -12.671 1.128 -14.671 1.00 48.82 1038 SER A O 1
ATOM 1770 N N . LEU A 1 264 ? -13.840 2.827 -15.599 1.00 47.84 1039 LEU A N 1
ATOM 1771 C CA . LEU A 1 264 ? -15.147 2.408 -15.071 1.00 48.22 1039 LEU A CA 1
ATOM 1772 C C . LEU A 1 264 ? -15.568 1.059 -15.680 1.00 54.47 1039 LEU A C 1
ATOM 1773 O O . LEU A 1 264 ? -16.096 0.208 -14.960 1.00 54.54 1039 LEU A O 1
ATOM 1778 N N . ASN A 1 265 ? -15.261 0.843 -16.989 1.00 52.66 1040 ASN A N 1
ATOM 1779 C CA . ASN A 1 265 ? -15.521 -0.404 -17.712 1.00 52.46 1040 ASN A CA 1
ATOM 1780 C C . ASN A 1 265 ? -14.775 -1.545 -17.030 1.00 54.71 1040 ASN A C 1
ATOM 1781 O O . ASN A 1 265 ? -15.364 -2.607 -16.849 1.00 55.05 1040 ASN A O 1
ATOM 1786 N N . ALA A 1 266 ? -13.497 -1.322 -16.612 1.00 49.60 1041 ALA A N 1
ATOM 1787 C CA . ALA A 1 266 ? -12.728 -2.346 -15.898 1.00 49.63 1041 ALA A CA 1
ATOM 1788 C C . ALA A 1 266 ? -13.415 -2.634 -14.545 1.00 53.00 1041 ALA A C 1
ATOM 1789 O O . ALA A 1 266 ? -13.528 -3.793 -14.155 1.00 51.43 1041 ALA A O 1
ATOM 1791 N N . ALA A 1 267 ? -13.905 -1.582 -13.863 1.00 51.31 1042 ALA A N 1
ATOM 1792 C CA . ALA A 1 267 ? -14.601 -1.729 -12.574 1.00 52.53 1042 ALA A CA 1
ATOM 1793 C C . ALA A 1 267 ? -15.889 -2.556 -12.749 1.00 58.83 1042 ALA A C 1
ATOM 1794 O O . ALA A 1 267 ? -16.117 -3.485 -11.966 1.00 59.16 1042 ALA A O 1
ATOM 1796 N N . LYS A 1 268 ? -16.694 -2.253 -13.807 1.00 54.46 1043 LYS A N 1
ATOM 1797 C CA . LYS A 1 268 ? -17.942 -2.975 -14.101 1.00 54.08 1043 LYS A CA 1
ATOM 1798 C C . LYS A 1 268 ? -17.637 -4.427 -14.445 1.00 59.14 1043 LYS A C 1
ATOM 1799 O O . LYS A 1 268 ? -18.353 -5.326 -14.010 1.00 58.94 1043 LYS A O 1
ATOM 1805 N N . SER A 1 269 ? -16.540 -4.651 -15.183 1.00 56.50 1044 SER A N 1
ATOM 1806 C CA . SER A 1 269 ? -16.080 -5.969 -15.599 1.00 57.27 1044 SER A CA 1
ATOM 1807 C C . SER A 1 269 ? -15.722 -6.817 -14.375 1.00 60.43 1044 SER A C 1
ATOM 1808 O O . SER A 1 269 ? -16.095 -7.988 -14.316 1.00 60.32 1044 SER A O 1
ATOM 1811 N N . GLU A 1 270 ? -15.008 -6.216 -13.401 1.00 56.58 1045 GLU A N 1
ATOM 1812 C CA . GLU A 1 270 ? -14.616 -6.861 -12.138 1.00 55.32 1045 GLU A CA 1
ATOM 1813 C C . GLU A 1 270 ? -15.882 -7.121 -11.292 1.00 56.92 1045 GLU A C 1
ATOM 1814 O O . GLU A 1 270 ? -16.004 -8.185 -10.678 1.00 55.01 1045 GLU A O 1
ATOM 1820 N N . LEU A 1 271 ? -16.820 -6.151 -11.275 1.00 54.00 1046 LEU A N 1
ATOM 1821 C CA . LEU A 1 271 ? -18.082 -6.278 -10.532 1.00 55.14 1046 LEU A CA 1
ATOM 1822 C C . LEU A 1 271 ? -18.894 -7.481 -11.032 1.00 65.01 1046 LEU A C 1
ATOM 1823 O O . LEU A 1 271 ? -19.293 -8.321 -10.222 1.00 64.48 1046 LEU A O 1
ATOM 1828 N N . ASP A 1 272 ? -19.079 -7.586 -12.373 1.00 64.57 1047 ASP A N 1
ATOM 1829 C CA . ASP A 1 272 ? -19.817 -8.668 -13.011 1.00 65.69 1047 ASP A CA 1
ATOM 1830 C C . ASP A 1 272 ? -19.240 -10.052 -12.705 1.00 71.74 1047 ASP A C 1
ATOM 1831 O O . ASP A 1 272 ? -20.014 -10.967 -12.441 1.00 72.14 1047 ASP A O 1
ATOM 1836 N N . LYS A 1 273 ? -17.898 -10.201 -12.697 1.00 69.13 1048 LYS A N 1
ATOM 1837 C CA . LYS A 1 273 ? -17.223 -11.478 -12.403 1.00 69.27 1048 LYS A CA 1
ATOM 1838 C C . LYS A 1 273 ? -17.361 -11.905 -10.924 1.00 76.35 1048 LYS A C 1
ATOM 1839 O O . LYS A 1 273 ? -17.366 -13.103 -10.630 1.00 76.70 1048 LYS A O 1
ATOM 1845 N N . ALA A 1 274 ? -17.460 -10.927 -10.005 1.00 73.96 1049 ALA A N 1
ATOM 1846 C CA . ALA A 1 274 ? -17.582 -11.158 -8.564 1.00 74.10 1049 ALA A CA 1
ATOM 1847 C C . ALA A 1 274 ? -18.996 -11.602 -8.154 1.00 80.09 1049 ALA A C 1
ATOM 1848 O O . ALA A 1 274 ? -19.135 -12.404 -7.226 1.00 79.45 1049 ALA A O 1
ATOM 1850 N N . ILE A 1 275 ? -20.033 -11.092 -8.847 1.00 78.27 1050 ILE A N 1
ATOM 1851 C CA . ILE A 1 275 ? -21.435 -11.417 -8.569 1.00 79.20 1050 ILE A CA 1
ATOM 1852 C C . ILE A 1 275 ? -21.979 -12.564 -9.486 1.00 84.54 1050 ILE A C 1
ATOM 1853 O O . ILE A 1 275 ? -22.794 -13.367 -9.025 1.00 83.95 1050 ILE A O 1
ATOM 1858 N N . GLY A 1 276 ? -21.507 -12.624 -10.737 1.00 81.77 1051 GLY A N 1
ATOM 1859 C CA . GLY A 1 276 ? -21.916 -13.612 -11.736 1.00 81.74 1051 GLY A CA 1
ATOM 1860 C C . GLY A 1 276 ? -23.242 -13.223 -12.357 1.00 85.75 1051 GLY A C 1
ATOM 1861 O O . GLY A 1 276 ? -24.161 -14.043 -12.449 1.00 85.83 1051 GLY A O 1
ATOM 1862 N N . ARG A 1 277 ? -23.342 -11.950 -12.774 1.00 81.90 1052 ARG A N 1
ATOM 1863 C CA . ARG A 1 277 ? -24.533 -11.319 -13.336 1.00 81.78 1052 ARG A CA 1
ATOM 1864 C C . ARG A 1 277 ? -24.098 -10.018 -14.024 1.00 87.73 1052 ARG A C 1
ATOM 1865 O O . ARG A 1 277 ? -23.066 -9.456 -13.649 1.00 87.65 1052 ARG A O 1
ATOM 1873 N N . ASN A 1 278 ? -24.878 -9.538 -15.020 1.00 85.37 1053 ASN A N 1
ATOM 1874 C CA . ASN A 1 278 ? -24.596 -8.280 -15.714 1.00 85.63 1053 ASN A CA 1
ATOM 1875 C C . ASN A 1 278 ? -25.249 -7.191 -14.871 1.00 90.00 1053 ASN A C 1
ATOM 1876 O O . ASN A 1 278 ? -26.413 -6.826 -15.071 1.00 90.73 1053 ASN A O 1
ATOM 1881 N N . THR A 1 279 ? -24.491 -6.712 -13.886 1.00 85.37 1054 THR A N 1
ATOM 1882 C CA . THR A 1 279 ? -24.929 -5.727 -12.899 1.00 84.56 1054 THR A CA 1
ATOM 1883 C C . THR A 1 279 ? -25.075 -4.297 -13.413 1.00 87.16 1054 THR A C 1
ATOM 1884 O O . THR A 1 279 ? -25.977 -3.591 -12.966 1.00 86.73 1054 THR A O 1
ATOM 1888 N N . ASN A 1 280 ? -24.180 -3.867 -14.313 1.00 83.01 1055 ASN A N 1
ATOM 1889 C CA . ASN A 1 280 ? -24.098 -2.509 -14.861 1.00 82.51 1055 ASN A CA 1
ATOM 1890 C C . ASN A 1 280 ? -23.879 -1.473 -13.722 1.00 83.80 1055 ASN A C 1
ATOM 1891 O O . ASN A 1 280 ? -24.593 -0.474 -13.610 1.00 83.27 1055 ASN A O 1
ATOM 1896 N N . GLY A 1 281 ? -22.885 -1.768 -12.882 1.00 78.77 1056 GLY A N 1
ATOM 1897 C CA . GLY A 1 281 ? -22.455 -0.943 -11.758 1.00 77.80 1056 GLY A CA 1
ATOM 1898 C C . GLY A 1 281 ? -23.405 -0.723 -10.597 1.00 79.96 1056 GLY A C 1
ATOM 1899 O O . GLY A 1 281 ? -23.182 0.196 -9.807 1.00 78.46 1056 GLY A O 1
ATOM 1900 N N . VAL A 1 282 ? -24.461 -1.554 -10.480 1.00 76.24 1057 VAL A N 1
ATOM 1901 C CA . VAL A 1 282 ? -25.493 -1.464 -9.432 1.00 75.53 1057 VAL A CA 1
ATOM 1902 C C . VAL A 1 282 ? -25.858 -2.882 -8.922 1.00 77.49 1057 VAL A C 1
ATOM 1903 O O . VAL A 1 282 ? -26.070 -3.792 -9.728 1.00 77.20 1057 VAL A O 1
ATOM 1907 N N . ILE A 1 283 ? -25.858 -3.078 -7.581 1.00 71.84 1058 ILE A N 1
ATOM 1908 C CA . ILE A 1 283 ? -26.128 -4.384 -6.954 1.00 70.37 1058 ILE A CA 1
ATOM 1909 C C . ILE A 1 283 ? -27.176 -4.323 -5.822 1.00 72.15 1058 ILE A C 1
ATOM 1910 O O . ILE A 1 283 ? -27.587 -3.232 -5.413 1.00 70.47 1058 ILE A O 1
ATOM 1915 N N . THR A 1 284 ? -27.589 -5.511 -5.321 1.00 68.78 1059 THR A N 1
ATOM 1916 C CA . THR A 1 284 ? -28.567 -5.667 -4.232 1.00 69.13 1059 THR A CA 1
ATOM 1917 C C . THR A 1 284 ? -27.855 -5.834 -2.869 1.00 75.77 1059 THR A C 1
ATOM 1918 O O . THR A 1 284 ? -26.711 -6.313 -2.812 1.00 75.35 1059 THR A O 1
ATOM 1922 N N . LYS A 1 285 ? -28.550 -5.450 -1.775 1.00 73.25 1060 LYS A N 1
ATOM 1923 C CA . LYS A 1 285 ? -28.039 -5.527 -0.405 1.00 72.81 1060 LYS A CA 1
ATOM 1924 C C . LYS A 1 285 ? -27.530 -6.917 -0.048 1.00 75.77 1060 LYS A C 1
ATOM 1925 O O . LYS A 1 285 ? -26.525 -7.015 0.649 1.00 75.72 1060 LYS A O 1
ATOM 1931 N N . ASP A 1 286 ? -28.192 -7.980 -0.562 1.00 71.67 1061 ASP A N 1
ATOM 1932 C CA . ASP A 1 286 ? -27.822 -9.388 -0.349 1.00 71.18 1061 ASP A CA 1
ATOM 1933 C C . ASP A 1 286 ? -26.513 -9.715 -1.077 1.00 72.90 1061 ASP A C 1
ATOM 1934 O O . ASP A 1 286 ? -25.692 -10.467 -0.552 1.00 72.10 1061 ASP A O 1
ATOM 1939 N N . GLU A 1 287 ? -26.329 -9.155 -2.291 1.00 67.94 1062 GLU A N 1
ATOM 1940 C CA . GLU A 1 287 ? -25.122 -9.342 -3.102 1.00 67.05 1062 GLU A CA 1
ATOM 1941 C C . GLU A 1 287 ? -23.937 -8.652 -2.404 1.00 67.39 1062 GLU A C 1
ATOM 1942 O O . GLU A 1 287 ? -22.888 -9.268 -2.255 1.00 67.18 1062 GLU A O 1
ATOM 1948 N N . ALA A 1 288 ? -24.131 -7.405 -1.942 1.00 62.40 1063 ALA A N 1
ATOM 1949 C CA . ALA A 1 288 ? -23.135 -6.615 -1.214 1.00 63.06 1063 ALA A CA 1
ATOM 1950 C C . ALA A 1 288 ? -22.731 -7.305 0.096 1.00 68.72 1063 ALA A C 1
ATOM 1951 O O . ALA A 1 288 ? -21.547 -7.297 0.446 1.00 68.20 1063 ALA A O 1
ATOM 1953 N N . GLU A 1 289 ? -23.716 -7.929 0.789 1.00 65.61 1064 GLU A N 1
ATOM 1954 C CA . GLU A 1 289 ? -23.526 -8.655 2.042 1.00 65.81 1064 GLU A CA 1
ATOM 1955 C C . GLU A 1 289 ? -22.732 -9.940 1.802 1.00 70.65 1064 GLU A C 1
ATOM 1956 O O . GLU A 1 289 ? -21.841 -10.253 2.595 1.00 71.65 1064 GLU A O 1
ATOM 1962 N N . LYS A 1 290 ? -23.044 -10.669 0.712 1.00 66.96 1065 LYS A N 1
ATOM 1963 C CA . LYS A 1 290 ? -22.363 -11.908 0.320 1.00 67.13 1065 LYS A CA 1
ATOM 1964 C C . LYS A 1 290 ? -20.915 -11.581 -0.095 1.00 71.37 1065 LYS A C 1
ATOM 1965 O O . LYS A 1 290 ? -20.010 -12.368 0.190 1.00 71.55 1065 LYS A O 1
ATOM 1971 N N . LEU A 1 291 ? -20.705 -10.419 -0.755 1.00 66.59 1066 LEU A N 1
ATOM 1972 C CA . LEU A 1 291 ? -19.381 -9.964 -1.185 1.00 66.46 1066 LEU A CA 1
ATOM 1973 C C . LEU A 1 291 ? -18.544 -9.606 0.060 1.00 69.10 1066 LEU A C 1
ATOM 1974 O O . LEU A 1 291 ? -17.355 -9.926 0.121 1.00 67.16 1066 LEU A O 1
ATOM 1979 N N . PHE A 1 292 ? -19.201 -8.984 1.068 1.00 65.93 1067 PHE A N 1
ATOM 1980 C CA . PHE A 1 292 ? -18.601 -8.590 2.344 1.00 65.44 1067 PHE A CA 1
ATOM 1981 C C . PHE A 1 292 ? -18.148 -9.807 3.136 1.00 67.69 1067 PHE A C 1
ATOM 1982 O O . PHE A 1 292 ? -17.070 -9.776 3.725 1.00 67.37 1067 PHE A O 1
ATOM 1990 N N . ASN A 1 293 ? -18.944 -10.886 3.117 1.00 63.13 1068 ASN A N 1
ATOM 1991 C CA . ASN A 1 293 ? -18.616 -12.117 3.826 1.00 63.13 1068 ASN A CA 1
ATOM 1992 C C . ASN A 1 293 ? -17.382 -12.762 3.227 1.00 66.97 1068 ASN A C 1
ATOM 1993 O O . ASN A 1 293 ? -16.520 -13.245 3.971 1.00 66.54 1068 ASN A O 1
ATOM 1998 N N . GLN A 1 294 ? -17.282 -12.740 1.875 1.00 62.04 1069 GLN A N 1
ATOM 1999 C CA . GLN A 1 294 ? -16.142 -13.281 1.136 1.00 60.66 1069 GLN A CA 1
ATOM 2000 C C . GLN A 1 294 ? -14.900 -12.454 1.451 1.00 59.48 1069 GLN A C 1
ATOM 2001 O O . GLN A 1 294 ? -13.822 -13.015 1.622 1.00 58.45 1069 GLN A O 1
ATOM 2007 N N . ASP A 1 295 ? -15.064 -11.127 1.555 1.00 54.40 1070 ASP A N 1
ATOM 2008 C CA . ASP A 1 295 ? -13.981 -10.194 1.885 1.00 54.27 1070 ASP A CA 1
ATOM 2009 C C . ASP A 1 295 ? -13.430 -10.426 3.308 1.00 58.57 1070 ASP A C 1
ATOM 2010 O O . ASP A 1 295 ? -12.210 -10.389 3.489 1.00 57.48 1070 ASP A O 1
ATOM 2015 N N . VAL A 1 296 ? -14.323 -10.680 4.302 1.00 55.69 1071 VAL A N 1
ATOM 2016 C CA . VAL A 1 296 ? -13.910 -10.950 5.690 1.00 55.90 1071 VAL A CA 1
ATOM 2017 C C . VAL A 1 296 ? -13.137 -12.284 5.752 1.00 60.47 1071 VAL A C 1
ATOM 2018 O O . VAL A 1 296 ? -12.055 -12.309 6.347 1.00 59.40 1071 VAL A O 1
ATOM 2022 N N . ASP A 1 297 ? -13.655 -13.369 5.098 1.00 58.26 1072 ASP A N 1
ATOM 2023 C CA . ASP A 1 297 ? -12.974 -14.684 5.068 1.00 58.85 1072 ASP A CA 1
ATOM 2024 C C . ASP A 1 297 ? -11.614 -14.584 4.390 1.00 63.13 1072 ASP A C 1
ATOM 2025 O O . ASP A 1 297 ? -10.684 -15.276 4.802 1.00 63.19 1072 ASP A O 1
ATOM 2030 N N . ALA A 1 298 ? -11.501 -13.726 3.345 1.00 59.16 1073 ALA A N 1
ATOM 2031 C CA . ALA A 1 298 ? -10.254 -13.493 2.608 1.00 58.40 1073 ALA A CA 1
ATOM 2032 C C . ALA A 1 298 ? -9.231 -12.851 3.550 1.00 60.90 1073 ALA A C 1
ATOM 2033 O O . ALA A 1 298 ? -8.075 -13.281 3.584 1.00 59.87 1073 ALA A O 1
ATOM 2035 N N . ALA A 1 299 ? -9.676 -11.837 4.333 1.00 57.07 1074 ALA A N 1
ATOM 2036 C CA . ALA A 1 299 ? -8.846 -11.131 5.318 1.00 56.06 1074 ALA A CA 1
ATOM 2037 C C . ALA A 1 299 ? -8.391 -12.123 6.402 1.00 59.50 1074 ALA A C 1
ATOM 2038 O O . ALA A 1 299 ? -7.218 -12.121 6.769 1.00 58.76 1074 ALA A O 1
ATOM 2040 N N . VAL A 1 300 ? -9.305 -13.013 6.863 1.00 57.19 1075 VAL A N 1
ATOM 2041 C CA . VAL A 1 300 ? -8.994 -14.035 7.879 1.00 57.69 1075 VAL A CA 1
ATOM 2042 C C . VAL A 1 300 ? -7.978 -15.044 7.298 1.00 64.48 1075 VAL A C 1
ATOM 2043 O O . VAL A 1 300 ? -7.022 -15.415 7.996 1.00 64.92 1075 VAL A O 1
ATOM 2047 N N . ARG A 1 301 ? -8.163 -15.444 6.005 1.00 60.70 1076 ARG A N 1
ATOM 2048 C CA . ARG A 1 301 ? -7.265 -16.364 5.286 1.00 60.11 1076 ARG A CA 1
ATOM 2049 C C . ARG A 1 301 ? -5.852 -15.783 5.140 1.00 61.53 1076 ARG A C 1
ATOM 2050 O O . ARG A 1 301 ? -4.881 -16.508 5.336 1.00 60.68 1076 ARG A O 1
ATOM 2058 N N . GLY A 1 302 ? -5.765 -14.489 4.814 1.00 57.91 1077 GLY A N 1
ATOM 2059 C CA . GLY A 1 302 ? -4.512 -13.750 4.670 1.00 58.13 1077 GLY A CA 1
ATOM 2060 C C . GLY A 1 302 ? -3.709 -13.696 5.961 1.00 63.57 1077 GLY A C 1
ATOM 2061 O O . GLY A 1 302 ? -2.475 -13.767 5.924 1.00 64.24 1077 GLY A O 1
ATOM 2062 N N . ILE A 1 303 ? -4.403 -13.597 7.123 1.00 59.32 1078 ILE A N 1
ATOM 2063 C CA . ILE A 1 303 ? -3.764 -13.559 8.454 1.00 58.62 1078 ILE A CA 1
ATOM 2064 C C . ILE A 1 303 ? -3.113 -14.919 8.766 1.00 64.31 1078 ILE A C 1
ATOM 2065 O O . ILE A 1 303 ? -1.925 -14.979 9.095 1.00 63.50 1078 ILE A O 1
ATOM 2070 N N . LEU A 1 304 ? -3.907 -15.996 8.658 1.00 63.23 1079 LEU A N 1
ATOM 2071 C CA . LEU A 1 304 ? -3.515 -17.379 8.931 1.00 64.35 1079 LEU A CA 1
ATOM 2072 C C . LEU A 1 304 ? -2.391 -17.894 8.020 1.00 71.17 1079 LEU A C 1
ATOM 2073 O O . LEU A 1 304 ? -1.629 -18.765 8.451 1.00 71.72 1079 LEU A O 1
ATOM 2078 N N . ARG A 1 305 ? -2.261 -17.335 6.794 1.00 68.76 1080 ARG A N 1
ATOM 2079 C CA . ARG A 1 305 ? -1.215 -17.719 5.832 1.00 68.92 1080 ARG A CA 1
ATOM 2080 C C . ARG A 1 305 ? 0.045 -16.851 5.956 1.00 72.70 1080 ARG A C 1
ATOM 2081 O O . ARG A 1 305 ? 1.026 -17.090 5.245 1.00 72.85 1080 ARG A O 1
ATOM 2089 N N . ASN A 1 306 ? 0.008 -15.838 6.850 1.00 67.63 1081 ASN A N 1
ATOM 2090 C CA . ASN A 1 306 ? 1.129 -14.924 7.071 1.00 66.08 1081 ASN A CA 1
ATOM 2091 C C . ASN A 1 306 ? 1.883 -15.281 8.346 1.00 68.84 1081 ASN A C 1
ATOM 2092 O O . ASN A 1 306 ? 1.275 -15.405 9.407 1.00 68.30 1081 ASN A O 1
ATOM 2097 N N . ALA A 1 307 ? 3.208 -15.445 8.225 1.00 65.49 1082 ALA A N 1
ATOM 2098 C CA . ALA A 1 307 ? 4.129 -15.810 9.304 1.00 65.58 1082 ALA A CA 1
ATOM 2099 C C . ALA A 1 307 ? 4.183 -14.792 10.443 1.00 68.83 1082 ALA A C 1
ATOM 2100 O O . ALA A 1 307 ? 4.381 -15.192 11.586 1.00 68.11 1082 ALA A O 1
ATOM 2102 N N . LYS A 1 308 ? 4.034 -13.487 10.125 1.00 64.42 1083 LYS A N 1
ATOM 2103 C CA . LYS A 1 308 ? 4.049 -12.387 11.091 1.00 63.55 1083 LYS A CA 1
ATOM 2104 C C . LYS A 1 308 ? 2.649 -12.082 11.647 1.00 65.56 1083 LYS A C 1
ATOM 2105 O O . LYS A 1 308 ? 2.548 -11.494 12.722 1.00 65.82 1083 LYS A O 1
ATOM 2111 N N . LEU A 1 309 ? 1.580 -12.476 10.936 1.00 59.75 1084 LEU A N 1
ATOM 2112 C CA . LEU A 1 309 ? 0.212 -12.199 11.387 1.00 58.26 1084 LEU A CA 1
ATOM 2113 C C . LEU A 1 309 ? -0.429 -13.300 12.219 1.00 62.89 1084 LEU A C 1
ATOM 2114 O O . LEU A 1 309 ? -1.024 -12.992 13.249 1.00 63.45 1084 LEU A O 1
ATOM 2119 N N . LYS A 1 310 ? -0.327 -14.567 11.782 1.00 58.54 1085 LYS A N 1
ATOM 2120 C CA . LYS A 1 310 ? -0.920 -15.726 12.460 1.00 56.61 1085 LYS A CA 1
ATOM 2121 C C . LYS A 1 310 ? -0.583 -15.837 13.978 1.00 56.37 1085 LYS A C 1
ATOM 2122 O O . LYS A 1 310 ? -1.535 -16.013 14.756 1.00 54.87 1085 LYS A O 1
ATOM 2128 N N . PRO A 1 311 ? 0.711 -15.762 14.428 1.00 51.69 1086 PRO A N 1
ATOM 2129 C CA . PRO A 1 311 ? 0.993 -15.865 15.875 1.00 51.51 1086 PRO A CA 1
ATOM 2130 C C . PRO A 1 311 ? 0.353 -14.745 16.681 1.00 57.28 1086 PRO A C 1
ATOM 2131 O O . PRO A 1 311 ? -0.064 -14.989 17.807 1.00 58.28 1086 PRO A O 1
ATOM 2135 N N . VAL A 1 312 ? 0.268 -13.525 16.105 1.00 53.67 1087 VAL A N 1
ATOM 2136 C CA . VAL A 1 312 ? -0.347 -12.383 16.773 1.00 53.80 1087 VAL A CA 1
ATOM 2137 C C . VAL A 1 312 ? -1.838 -12.685 16.951 1.00 57.95 1087 VAL A C 1
ATOM 2138 O O . VAL A 1 312 ? -2.327 -12.672 18.076 1.00 58.54 1087 VAL A O 1
ATOM 2142 N N . TYR A 1 313 ? -2.527 -13.014 15.852 1.00 53.21 1088 TYR A N 1
ATOM 2143 C CA . TYR A 1 313 ? -3.951 -13.350 15.798 1.00 52.70 1088 TYR A CA 1
ATOM 2144 C C . TYR A 1 313 ? -4.331 -14.472 16.786 1.00 57.62 1088 TYR A C 1
ATOM 2145 O O . TYR A 1 313 ? -5.336 -14.345 17.476 1.00 57.50 1088 TYR A O 1
ATOM 2154 N N . ASP A 1 314 ? -3.527 -15.551 16.855 1.00 55.61 1089 ASP A N 1
ATOM 2155 C CA . ASP A 1 314 ? -3.763 -16.693 17.747 1.00 56.00 1089 ASP A CA 1
ATOM 2156 C C . ASP A 1 314 ? -3.695 -16.322 19.240 1.00 59.71 1089 ASP A C 1
ATOM 2157 O O . ASP A 1 314 ? -4.431 -16.904 20.045 1.00 59.73 1089 ASP A O 1
ATOM 2162 N N . SER A 1 315 ? -2.799 -15.370 19.602 1.00 53.46 1090 SER A N 1
ATOM 2163 C CA . SER A 1 315 ? -2.607 -14.912 20.981 1.00 51.44 1090 SER A CA 1
ATOM 2164 C C . SER A 1 315 ? -3.682 -13.909 21.426 1.00 53.18 1090 SER A C 1
ATOM 2165 O O . SER A 1 315 ? -3.818 -13.657 22.618 1.00 53.05 1090 SER A O 1
ATOM 2168 N N . LEU A 1 316 ? -4.423 -13.327 20.481 1.00 48.31 1091 LEU A N 1
ATOM 2169 C CA . LEU A 1 316 ? -5.407 -12.294 20.782 1.00 47.62 1091 LEU A CA 1
ATOM 2170 C C . LEU A 1 316 ? -6.785 -12.779 21.169 1.00 55.06 1091 LEU A C 1
ATOM 2171 O O . LEU A 1 316 ? -7.262 -13.784 20.647 1.00 56.69 1091 LEU A O 1
ATOM 2176 N N . ASP A 1 317 ? -7.454 -12.005 22.053 1.00 51.30 1092 ASP A N 1
ATOM 2177 C CA . ASP A 1 317 ? -8.831 -12.220 22.499 1.00 50.58 1092 ASP A CA 1
ATOM 2178 C C . ASP A 1 317 ? -9.733 -11.903 21.289 1.00 54.46 1092 ASP A C 1
ATOM 2179 O O . ASP A 1 317 ? -9.260 -11.288 20.334 1.00 55.14 1092 ASP A O 1
ATOM 2184 N N . ALA A 1 318 ? -11.013 -12.302 21.336 1.00 50.00 1093 ALA A N 1
ATOM 2185 C CA . ALA A 1 318 ? -11.993 -12.108 20.273 1.00 50.30 1093 ALA A CA 1
ATOM 2186 C C . ALA A 1 318 ? -12.112 -10.668 19.725 1.00 55.58 1093 ALA A C 1
ATOM 2187 O O . ALA A 1 318 ? -12.114 -10.493 18.509 1.00 57.19 1093 ALA A O 1
ATOM 2189 N N . VAL A 1 319 ? -12.216 -9.658 20.603 1.00 51.11 1094 VAL A N 1
ATOM 2190 C CA . VAL A 1 319 ? -12.352 -8.239 20.224 1.00 50.35 1094 VAL A CA 1
ATOM 2191 C C . VAL A 1 319 ? -11.082 -7.691 19.524 1.00 52.10 1094 VAL A C 1
ATOM 2192 O O . VAL A 1 319 ? -11.215 -6.920 18.574 1.00 52.19 1094 VAL A O 1
ATOM 2196 N N . ARG A 1 320 ? -9.873 -8.060 20.007 1.00 45.60 1095 ARG A N 1
ATOM 2197 C CA . ARG A 1 320 ? -8.625 -7.599 19.398 1.00 45.23 1095 ARG A CA 1
ATOM 2198 C C . ARG A 1 320 ? -8.367 -8.302 18.050 1.00 50.35 1095 ARG A C 1
ATOM 2199 O O . ARG A 1 320 ? -7.746 -7.704 17.166 1.00 49.07 1095 ARG A O 1
ATOM 2207 N N . ARG A 1 321 ? -8.851 -9.568 17.898 1.00 46.28 1096 ARG A N 1
ATOM 2208 C CA . ARG A 1 321 ? -8.758 -10.327 16.643 1.00 45.51 1096 ARG A CA 1
ATOM 2209 C C . ARG A 1 321 ? -9.577 -9.539 15.628 1.00 48.87 1096 ARG A C 1
ATOM 2210 O O . ARG A 1 321 ? -9.098 -9.319 14.526 1.00 50.94 1096 ARG A O 1
ATOM 2218 N N . ALA A 1 322 ? -10.781 -9.044 16.015 1.00 44.14 1097 ALA A N 1
ATOM 2219 C CA . ALA A 1 322 ? -11.602 -8.232 15.115 1.00 44.49 1097 ALA A CA 1
ATOM 2220 C C . ALA A 1 322 ? -10.860 -6.955 14.686 1.00 48.30 1097 ALA A C 1
ATOM 2221 O O . ALA A 1 322 ? -10.896 -6.619 13.500 1.00 47.24 1097 ALA A O 1
ATOM 2223 N N . ALA A 1 323 ? -10.159 -6.260 15.625 1.00 44.10 1098 ALA A N 1
ATOM 2224 C CA . ALA A 1 323 ? -9.405 -5.047 15.240 1.00 43.71 1098 ALA A CA 1
ATOM 2225 C C . ALA A 1 323 ? -8.269 -5.440 14.269 1.00 44.66 1098 ALA A C 1
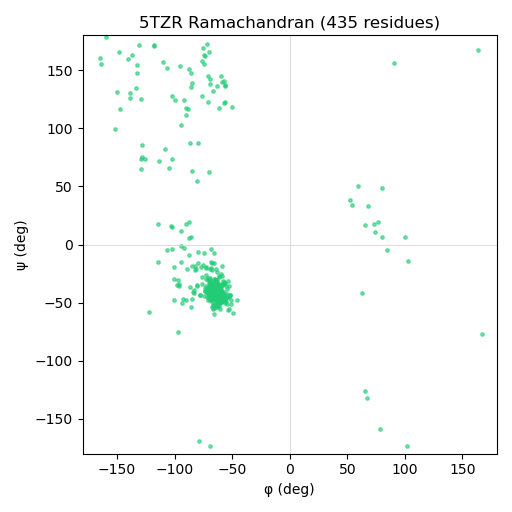ATOM 2226 O O . ALA A 1 323 ? -7.953 -4.650 13.410 1.00 42.63 1098 ALA A O 1
ATOM 2228 N N . LEU A 1 324 ? -7.695 -6.662 14.390 1.00 42.45 1099 LEU A N 1
ATOM 2229 C CA . LEU A 1 324 ? -6.641 -7.125 13.476 1.00 44.05 1099 LEU A CA 1
ATOM 2230 C C . LEU A 1 324 ? -7.217 -7.407 12.072 1.00 51.41 1099 LEU A C 1
ATOM 2231 O O . LEU A 1 324 ? -6.624 -6.946 11.095 1.00 51.57 1099 LEU A O 1
ATOM 2236 N N . ILE A 1 325 ? -8.390 -8.111 11.983 1.00 49.00 1100 ILE A N 1
ATOM 2237 C CA . ILE A 1 325 ? -9.094 -8.389 10.712 1.00 49.09 1100 ILE A CA 1
ATOM 2238 C C . ILE A 1 325 ? -9.471 -7.046 10.035 1.00 52.60 1100 ILE A C 1
ATOM 2239 O O . ILE A 1 325 ? -9.305 -6.903 8.818 1.00 52.30 1100 ILE A O 1
ATOM 2244 N N . ASN A 1 326 ? -9.953 -6.063 10.830 1.00 48.66 1101 ASN A N 1
ATOM 2245 C CA . ASN A 1 326 ? -10.337 -4.725 10.344 1.00 48.27 1101 ASN A CA 1
ATOM 2246 C C . ASN A 1 326 ? -9.148 -4.076 9.609 1.00 52.31 1101 ASN A C 1
ATOM 2247 O O . ASN A 1 326 ? -9.331 -3.571 8.496 1.00 50.93 1101 ASN A O 1
ATOM 2252 N N . MET A 1 327 ? -7.927 -4.139 10.207 1.00 47.35 1102 MET A N 1
ATOM 2253 C CA . MET A 1 327 ? -6.704 -3.604 9.590 1.00 45.40 1102 MET A CA 1
ATOM 2254 C C . MET A 1 327 ? -6.394 -4.306 8.243 1.00 48.74 1102 MET A C 1
ATOM 2255 O O . MET A 1 327 ? -6.144 -3.618 7.258 1.00 46.39 1102 MET A O 1
ATOM 2260 N N . VAL A 1 328 ? -6.406 -5.667 8.217 1.00 47.26 1103 VAL A N 1
ATOM 2261 C CA . VAL A 1 328 ? -6.118 -6.487 7.026 1.00 47.62 1103 VAL A CA 1
ATOM 2262 C C . VAL A 1 328 ? -7.149 -6.215 5.920 1.00 51.85 1103 VAL A C 1
ATOM 2263 O O . VAL A 1 328 ? -6.766 -6.072 4.768 1.00 52.45 1103 VAL A O 1
ATOM 2267 N N . PHE A 1 329 ? -8.434 -6.064 6.279 1.00 48.18 1104 PHE A N 1
ATOM 2268 C CA . PHE A 1 329 ? -9.508 -5.735 5.343 1.00 47.68 1104 PHE A CA 1
ATOM 2269 C C . PHE A 1 329 ? -9.248 -4.380 4.667 1.00 53.44 1104 PHE A C 1
ATOM 2270 O O . PHE A 1 329 ? -9.543 -4.230 3.482 1.00 55.62 1104 PHE A O 1
ATOM 2278 N N . GLN A 1 330 ? -8.722 -3.400 5.409 1.00 48.07 1105 GLN A N 1
ATOM 2279 C CA . GLN A 1 330 ? -8.468 -2.057 4.877 1.00 47.99 1105 GLN A CA 1
ATOM 2280 C C . GLN A 1 330 ? -7.154 -1.899 4.106 1.00 53.46 1105 GLN A C 1
ATOM 2281 O O . GLN A 1 330 ? -7.127 -1.179 3.114 1.00 53.61 1105 GLN A O 1
ATOM 2287 N N . MET A 1 331 ? -6.072 -2.536 4.573 1.00 50.72 1106 MET A N 1
ATOM 2288 C CA . MET A 1 331 ? -4.723 -2.375 4.026 1.00 50.24 1106 MET A CA 1
ATOM 2289 C C . MET A 1 331 ? -4.097 -3.593 3.361 1.00 52.41 1106 MET A C 1
ATOM 2290 O O . MET A 1 331 ? -3.100 -3.443 2.676 1.00 53.79 1106 MET A O 1
ATOM 2295 N N . GLY A 1 332 ? -4.657 -4.768 3.576 1.00 48.43 1107 GLY A N 1
ATOM 2296 C CA . GLY A 1 332 ? -4.148 -6.018 3.036 1.00 48.41 1107 GLY A CA 1
ATOM 2297 C C . GLY A 1 332 ? -3.161 -6.654 3.991 1.00 55.90 1107 GLY A C 1
ATOM 2298 O O . GLY A 1 332 ? -2.551 -5.952 4.809 1.00 55.46 1107 GLY A O 1
ATOM 2299 N N . GLU A 1 333 ? -2.982 -7.988 3.888 1.00 54.92 1108 GLU A N 1
ATOM 2300 C CA . GLU A 1 333 ? -2.084 -8.724 4.775 1.00 56.69 1108 GLU A CA 1
ATOM 2301 C C . GLU A 1 333 ? -0.627 -8.185 4.813 1.00 60.69 1108 GLU A C 1
ATOM 2302 O O . GLU A 1 333 ? -0.063 -8.044 5.898 1.00 60.14 1108 GLU A O 1
ATOM 2308 N N . THR A 1 334 ? -0.057 -7.864 3.652 1.00 57.64 1109 THR A N 1
ATOM 2309 C CA . THR A 1 334 ? 1.310 -7.357 3.465 1.00 57.47 1109 THR A CA 1
ATOM 2310 C C . THR A 1 334 ? 1.523 -6.005 4.114 1.00 59.34 1109 THR A C 1
ATOM 2311 O O . THR A 1 334 ? 2.553 -5.792 4.758 1.00 60.10 1109 THR A O 1
ATOM 2315 N N . GLY A 1 335 ? 0.567 -5.104 3.918 1.00 53.59 1110 GLY A N 1
ATOM 2316 C CA . GLY A 1 335 ? 0.609 -3.768 4.497 1.00 52.07 1110 GLY A CA 1
ATOM 2317 C C . GLY A 1 335 ? 0.582 -3.832 6.016 1.00 52.66 1110 GLY A C 1
ATOM 2318 O O . GLY A 1 335 ? 1.299 -3.085 6.678 1.00 51.50 1110 GLY A O 1
ATOM 2319 N N . VAL A 1 336 ? -0.219 -4.746 6.572 1.00 47.22 1111 VAL A N 1
ATOM 2320 C CA . VAL A 1 336 ? -0.329 -4.917 8.027 1.00 47.53 1111 VAL A CA 1
ATOM 2321 C C . VAL A 1 336 ? 0.949 -5.560 8.600 1.00 51.70 1111 VAL A C 1
ATOM 2322 O O . VAL A 1 336 ? 1.447 -5.086 9.619 1.00 49.45 1111 VAL A O 1
ATOM 2326 N N . ALA A 1 337 ? 1.509 -6.579 7.900 1.00 48.86 1112 ALA A N 1
ATOM 2327 C CA . ALA A 1 337 ? 2.733 -7.284 8.320 1.00 48.15 1112 ALA A CA 1
ATOM 2328 C C . ALA A 1 337 ? 3.946 -6.370 8.458 1.00 50.25 1112 ALA A C 1
ATOM 2329 O O . ALA A 1 337 ? 4.901 -6.742 9.120 1.00 51.34 1112 ALA A O 1
ATOM 2331 N N . GLY A 1 338 ? 3.892 -5.186 7.856 1.00 44.77 1113 GLY A N 1
ATOM 2332 C CA . GLY A 1 338 ? 4.961 -4.198 7.940 1.00 43.66 1113 GLY A CA 1
ATOM 2333 C C . GLY A 1 338 ? 5.080 -3.507 9.290 1.00 47.92 1113 GLY A C 1
ATOM 2334 O O . GLY A 1 338 ? 6.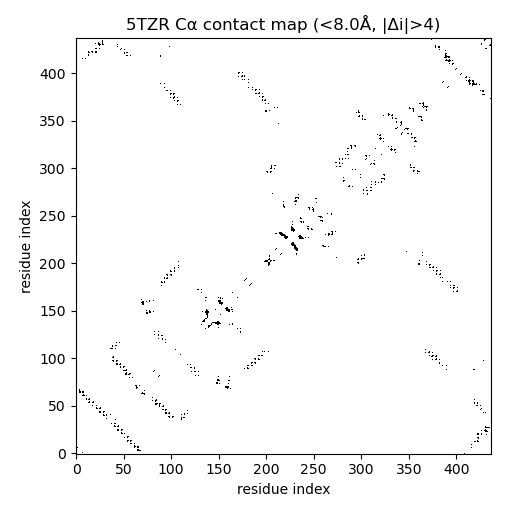129 -2.920 9.587 1.00 48.88 1113 GLY A O 1
ATOM 2335 N N . PHE A 1 339 ? 4.007 -3.544 10.120 1.00 42.65 1114 PHE A N 1
ATOM 2336 C CA . PHE A 1 339 ? 3.993 -2.919 11.453 1.00 42.27 1114 PHE A CA 1
ATOM 2337 C C . PHE A 1 339 ? 4.599 -3.923 12.450 1.00 45.39 1114 PHE A C 1
ATOM 2338 O O . PHE A 1 339 ? 3.915 -4.376 13.371 1.00 46.47 1114 PHE A O 1
ATOM 2346 N N . THR A 1 340 ? 5.881 -4.263 12.265 1.00 39.74 1115 THR A N 1
ATOM 2347 C CA . THR A 1 340 ? 6.593 -5.268 13.067 1.00 39.74 1115 THR A CA 1
ATOM 2348 C C . THR A 1 340 ? 6.635 -4.932 14.567 1.00 43.13 1115 THR A C 1
ATOM 2349 O O . THR A 1 340 ? 6.453 -5.842 15.355 1.00 42.99 1115 THR A O 1
ATOM 2353 N N . ASN A 1 341 ? 6.823 -3.661 14.963 1.00 42.22 1116 ASN A N 1
ATOM 2354 C CA . ASN A 1 341 ? 6.850 -3.294 16.398 1.00 42.59 1116 ASN A CA 1
ATOM 2355 C C . ASN A 1 341 ? 5.471 -3.493 17.087 1.00 46.69 1116 ASN A C 1
ATOM 2356 O O . ASN A 1 341 ? 5.405 -4.198 18.091 1.00 46.84 1116 ASN A O 1
ATOM 2361 N N . SER A 1 342 ? 4.381 -2.931 16.517 1.00 42.58 1117 SER A N 1
ATOM 2362 C CA . SER A 1 342 ? 3.015 -3.064 17.047 1.00 42.31 1117 SER A CA 1
ATOM 2363 C C . SER A 1 342 ? 2.587 -4.531 17.125 1.00 46.41 1117 SER A C 1
ATOM 2364 O O . SER A 1 342 ? 1.986 -4.918 18.126 1.00 44.94 1117 SER A O 1
ATOM 2367 N N . LEU A 1 343 ? 2.887 -5.338 16.071 1.00 43.09 1118 LEU A N 1
ATOM 2368 C CA . LEU A 1 343 ? 2.528 -6.772 16.035 1.00 43.49 1118 LEU A CA 1
ATOM 2369 C C . LEU A 1 343 ? 3.200 -7.535 17.167 1.00 48.11 1118 LEU A C 1
ATOM 2370 O O . LEU A 1 343 ? 2.539 -8.323 17.834 1.00 48.18 1118 LEU A O 1
ATOM 2375 N N . ARG A 1 344 ? 4.496 -7.271 17.408 1.00 46.73 1119 ARG A N 1
ATOM 2376 C CA . ARG A 1 344 ? 5.263 -7.890 18.494 1.00 47.24 1119 ARG A CA 1
ATOM 2377 C C . ARG A 1 344 ? 4.641 -7.463 19.853 1.00 50.33 1119 ARG A C 1
ATOM 2378 O O . ARG A 1 344 ? 4.365 -8.303 20.708 1.00 50.30 1119 ARG A O 1
ATOM 2386 N N . MET A 1 345 ? 4.370 -6.178 20.003 1.00 46.97 1120 MET A N 1
ATOM 2387 C CA . MET A 1 345 ? 3.725 -5.592 21.188 1.00 47.27 1120 MET A CA 1
ATOM 2388 C C . MET A 1 345 ? 2.386 -6.267 21.489 1.00 47.40 1120 MET A C 1
ATOM 2389 O O . MET A 1 345 ? 2.131 -6.629 22.626 1.00 47.07 1120 MET A O 1
ATOM 2394 N N . LEU A 1 346 ? 1.534 -6.423 20.466 1.00 43.20 1121 LEU A N 1
ATOM 2395 C CA . LEU A 1 346 ? 0.231 -7.060 20.595 1.00 42.91 1121 LEU A CA 1
ATOM 2396 C C . LEU A 1 346 ? 0.353 -8.510 21.078 1.00 47.73 1121 LEU A C 1
ATOM 2397 O O . LEU A 1 346 ? -0.431 -8.924 21.938 1.00 46.84 1121 LEU A O 1
ATOM 2402 N N . GLN A 1 347 ? 1.349 -9.269 20.555 1.00 44.14 1122 GLN A N 1
ATOM 2403 C CA . GLN A 1 347 ? 1.574 -10.655 20.989 1.00 43.94 1122 GLN A CA 1
ATOM 2404 C C . GLN A 1 347 ? 2.091 -10.660 22.433 1.00 48.87 1122 GLN A C 1
ATOM 2405 O O . GLN A 1 347 ? 1.772 -11.566 23.193 1.00 50.19 1122 GLN A O 1
ATOM 2411 N N . GLN A 1 348 ? 2.879 -9.642 22.806 1.00 44.82 1123 GLN A N 1
ATOM 2412 C CA . GLN A 1 348 ? 3.405 -9.504 24.160 1.00 44.18 1123 GLN A CA 1
ATOM 2413 C C . GLN A 1 348 ? 2.337 -8.920 25.114 1.00 48.46 1123 GLN A C 1
ATOM 2414 O O . GLN A 1 348 ? 2.547 -8.863 26.333 1.00 48.07 1123 GLN A O 1
ATOM 2420 N N . LYS A 1 349 ? 1.177 -8.511 24.563 1.00 43.97 1124 LYS A N 1
ATOM 2421 C CA . LYS A 1 349 ? 0.075 -7.949 25.354 1.00 44.11 1124 LYS A CA 1
ATOM 2422 C C . LYS A 1 349 ? 0.449 -6.576 25.937 1.00 47.37 1124 LYS A C 1
ATOM 2423 O O . LYS A 1 349 ? -0.013 -6.208 27.012 1.00 48.16 1124 LYS A O 1
ATOM 2429 N N . ARG A 1 350 ? 1.271 -5.812 25.188 1.00 42.67 1125 ARG A N 1
ATOM 2430 C CA . ARG A 1 350 ? 1.734 -4.468 25.543 1.00 41.51 1125 ARG A CA 1
ATOM 2431 C C . ARG A 1 350 ? 0.877 -3.501 24.706 1.00 45.68 1125 ARG A C 1
ATOM 2432 O O . ARG A 1 350 ? 1.344 -2.923 23.718 1.00 46.72 1125 ARG A O 1
ATOM 2440 N N . TRP A 1 351 ? -0.400 -3.359 25.109 1.00 40.51 1126 TRP A N 1
ATOM 2441 C CA . TRP A 1 351 ? -1.430 -2.584 24.419 1.00 40.34 1126 TRP A CA 1
ATOM 2442 C C . TRP A 1 351 ? -1.118 -1.099 24.177 1.00 42.74 1126 TRP A C 1
ATOM 2443 O O . TRP A 1 351 ? -1.330 -0.638 23.058 1.00 41.64 1126 TRP A O 1
ATOM 2454 N N . ASP A 1 352 ? -0.661 -0.360 25.192 1.00 39.73 1127 ASP A N 1
ATOM 2455 C CA . ASP A 1 352 ? -0.341 1.069 25.047 1.00 39.61 1127 ASP A CA 1
ATOM 2456 C C . ASP A 1 352 ? 0.895 1.316 24.147 1.00 43.41 1127 ASP A C 1
ATOM 2457 O O . ASP A 1 352 ? 0.918 2.305 23.413 1.00 42.26 1127 ASP A O 1
ATOM 2462 N N . GLU A 1 353 ? 1.912 0.429 24.214 1.00 39.68 1128 GLU A N 1
ATOM 2463 C CA . GLU A 1 353 ? 3.122 0.558 23.371 1.00 39.29 1128 GLU A CA 1
ATOM 2464 C C . GLU A 1 353 ? 2.750 0.318 21.886 1.00 43.17 1128 GLU A C 1
ATOM 2465 O O . GLU A 1 353 ? 3.250 1.027 21.026 1.00 44.27 1128 GLU A O 1
ATOM 2471 N N . ALA A 1 354 ? 1.860 -0.660 21.596 1.00 39.15 1129 ALA A N 1
ATOM 2472 C CA . ALA A 1 354 ? 1.399 -0.958 20.229 1.00 38.03 1129 ALA A CA 1
ATOM 2473 C C . ALA A 1 354 ? 0.641 0.236 19.700 1.00 43.67 1129 ALA A C 1
ATOM 2474 O O . ALA A 1 354 ? 0.840 0.606 18.556 1.00 46.01 1129 ALA A O 1
ATOM 2476 N N . ALA A 1 355 ? -0.230 0.831 20.530 1.00 40.44 1130 ALA A N 1
ATOM 2477 C CA . ALA A 1 355 ? -1.053 1.995 20.178 1.00 40.95 1130 ALA A CA 1
ATOM 2478 C C . ALA A 1 355 ? -0.191 3.187 19.780 1.00 47.59 1130 ALA A C 1
ATOM 2479 O O . ALA A 1 355 ? -0.452 3.820 18.764 1.00 48.71 1130 ALA A O 1
ATOM 2481 N N . VAL A 1 356 ? 0.830 3.483 20.584 1.00 45.32 1131 VAL A N 1
ATOM 2482 C CA . VAL A 1 356 ? 1.779 4.576 20.386 1.00 45.81 1131 VAL A CA 1
ATOM 2483 C C . VAL A 1 356 ? 2.535 4.356 19.030 1.00 48.37 1131 VAL A C 1
ATOM 2484 O O . VAL A 1 356 ? 2.776 5.323 18.301 1.00 48.61 1131 VAL A O 1
ATOM 2488 N N . ASN A 1 357 ? 2.836 3.090 18.663 1.00 42.36 1132 ASN A N 1
ATOM 2489 C CA . ASN A 1 357 ? 3.503 2.800 17.385 1.00 42.66 1132 ASN A CA 1
ATOM 2490 C C . ASN A 1 357 ? 2.565 3.049 16.203 1.00 48.88 1132 ASN A C 1
ATOM 2491 O O . ASN A 1 357 ? 2.965 3.697 15.242 1.00 49.16 1132 ASN A O 1
ATOM 2496 N N . LEU A 1 358 ? 1.315 2.552 16.287 1.00 46.12 1133 LEU A N 1
ATOM 2497 C CA . LEU A 1 358 ? 0.300 2.697 15.239 1.00 45.79 1133 LEU A CA 1
ATOM 2498 C C . LEU A 1 358 ? -0.129 4.158 14.998 1.00 49.77 1133 LEU A C 1
ATOM 2499 O O . LEU A 1 358 ? -0.459 4.507 13.877 1.00 49.74 1133 LEU A O 1
ATOM 2504 N N . ALA A 1 359 ? -0.084 5.005 16.026 1.00 46.60 1134 ALA A N 1
ATOM 2505 C CA . ALA A 1 359 ? -0.434 6.431 15.939 1.00 45.89 1134 ALA A CA 1
ATOM 2506 C C . ALA A 1 359 ? 0.508 7.261 15.005 1.00 50.34 1134 ALA A C 1
ATOM 2507 O O . ALA A 1 359 ? 0.125 8.345 14.575 1.00 50.90 1134 ALA A O 1
ATOM 2509 N N . LYS A 1 360 ? 1.732 6.761 14.728 1.00 46.74 1135 LYS A N 1
ATOM 2510 C CA . LYS A 1 360 ? 2.762 7.400 13.888 1.00 46.39 1135 LYS A CA 1
ATOM 2511 C C . LYS A 1 360 ? 2.720 6.920 12.438 1.00 51.43 1135 LYS A C 1
ATOM 2512 O O . LYS A 1 360 ? 3.507 7.388 11.619 1.00 53.25 1135 LYS A O 1
ATOM 2518 N N . SER A 1 361 ? 1.809 6.000 12.123 1.00 47.75 1136 SER A N 1
ATOM 2519 C CA . SER A 1 361 ? 1.637 5.438 10.792 1.00 47.44 1136 SER A CA 1
ATOM 2520 C C . SER A 1 361 ? 0.975 6.402 9.807 1.00 52.17 1136 SER A C 1
ATOM 2521 O O . SER A 1 361 ? 0.324 7.364 10.209 1.00 50.35 1136 SER A O 1
ATOM 2524 N N . ARG A 1 362 ? 1.132 6.098 8.502 1.00 51.62 1137 ARG A N 1
ATOM 2525 C CA . ARG A 1 362 ? 0.539 6.820 7.377 1.00 51.66 1137 ARG A CA 1
ATOM 2526 C C . ARG A 1 362 ? -0.966 6.573 7.447 1.00 56.10 1137 ARG A C 1
ATOM 2527 O O . ARG A 1 362 ? -1.747 7.477 7.166 1.00 56.48 1137 ARG A O 1
ATOM 2529 N N . TRP A 1 363 ? -1.358 5.342 7.840 1.00 52.87 1138 TRP A N 1
ATOM 2530 C CA . TRP A 1 363 ? -2.738 4.886 8.035 1.00 53.36 1138 TRP A CA 1
ATOM 2531 C C . TRP A 1 363 ? -3.481 5.819 8.994 1.00 58.26 1138 TRP A C 1
ATOM 2532 O O . TRP A 1 363 ? -4.641 6.171 8.745 1.00 58.47 1138 TRP A O 1
ATOM 2543 N N . TYR A 1 364 ? -2.804 6.221 10.087 1.00 53.92 1139 TYR A N 1
ATOM 2544 C CA . TYR A 1 364 ? -3.380 7.127 11.067 1.00 53.78 1139 TYR A CA 1
ATOM 2545 C C . TYR A 1 364 ? -3.479 8.532 10.476 1.00 57.11 1139 TYR A C 1
ATOM 2546 O O . TYR A 1 364 ? -4.476 9.215 10.693 1.00 56.06 1139 TYR A O 1
ATOM 2555 N N . ASN A 1 365 ? -2.442 8.962 9.742 1.00 53.65 1140 ASN A N 1
ATOM 2556 C CA . ASN A 1 365 ? -2.416 10.276 9.108 1.00 53.41 1140 ASN A CA 1
ATOM 2557 C C . ASN A 1 365 ? -3.540 10.428 8.059 1.00 57.92 1140 ASN A C 1
ATOM 2558 O O . ASN A 1 365 ? -4.193 11.471 8.036 1.00 57.76 1140 ASN A O 1
ATOM 2563 N N . GLN A 1 366 ? -3.781 9.373 7.234 1.00 54.75 1141 GLN A N 1
ATOM 2564 C CA . GLN A 1 366 ? -4.777 9.329 6.149 1.00 54.82 1141 GLN A CA 1
ATOM 2565 C C . GLN A 1 366 ? -6.225 9.118 6.595 1.00 58.29 1141 GLN A C 1
ATOM 2566 O O . GLN A 1 366 ? -7.119 9.765 6.050 1.00 58.72 1141 GLN A O 1
ATOM 2572 N N . THR A 1 367 ? -6.470 8.202 7.542 1.00 52.76 1142 THR A N 1
ATOM 2573 C CA . THR A 1 367 ? -7.820 7.948 8.061 1.00 51.18 1142 THR A CA 1
ATOM 2574 C C . THR A 1 367 ? -7.725 8.013 9.590 1.00 52.97 1142 THR A C 1
ATOM 2575 O O . THR A 1 367 ? -7.734 6.970 10.236 1.00 50.77 1142 THR A O 1
ATOM 2579 N N . PRO A 1 368 ? -7.578 9.216 10.193 1.00 50.23 1143 PRO A N 1
ATOM 2580 C CA . PRO A 1 368 ? -7.424 9.274 11.650 1.00 50.49 1143 PRO A CA 1
ATOM 2581 C C . PRO A 1 368 ? -8.613 8.773 12.458 1.00 56.16 1143 PRO A C 1
ATOM 2582 O O . PRO A 1 368 ? -8.394 8.105 13.466 1.00 56.97 1143 PRO A O 1
ATOM 2586 N N . ASN A 1 369 ? -9.845 9.070 12.038 1.00 51.69 1144 ASN A N 1
ATOM 2587 C CA . ASN A 1 369 ? -11.035 8.627 12.783 1.00 50.85 1144 ASN A CA 1
ATOM 2588 C C . ASN A 1 369 ? -11.159 7.124 12.832 1.00 53.82 1144 ASN A C 1
ATOM 2589 O O . ASN A 1 369 ? -11.387 6.575 13.904 1.00 53.04 1144 ASN A O 1
ATOM 2594 N N . ARG A 1 370 ? -10.967 6.465 11.688 1.00 50.24 1145 ARG A N 1
ATOM 2595 C CA . ARG A 1 370 ? -11.022 5.011 11.560 1.00 49.98 1145 ARG A CA 1
ATOM 2596 C C . ARG A 1 370 ? -9.855 4.372 12.339 1.00 52.51 1145 ARG A C 1
ATOM 2597 O O . ARG A 1 370 ? -10.081 3.386 13.052 1.00 50.91 1145 ARG A O 1
ATOM 2605 N N . ALA A 1 371 ? -8.625 4.938 12.200 1.00 47.63 1146 ALA A N 1
ATOM 2606 C CA . ALA A 1 371 ? -7.427 4.445 12.888 1.00 47.55 1146 ALA A CA 1
ATOM 2607 C C . ALA A 1 371 ? -7.552 4.564 14.416 1.00 50.53 1146 ALA A C 1
ATOM 2608 O O . ALA A 1 371 ? -7.269 3.587 15.098 1.00 50.18 1146 ALA A O 1
ATOM 2610 N N . LYS A 1 372 ? -8.015 5.722 14.943 1.00 46.68 1147 LYS A N 1
ATOM 2611 C CA . LYS A 1 372 ? -8.222 5.952 16.388 1.00 46.57 1147 LYS A CA 1
ATOM 2612 C C . LYS A 1 372 ? -9.174 4.892 16.946 1.00 49.68 1147 LYS A C 1
ATOM 2613 O O . LYS A 1 372 ? -8.892 4.337 18.008 1.00 50.33 1147 LYS A O 1
ATOM 2619 N N . ARG A 1 373 ? -10.283 4.595 16.224 1.00 43.67 1148 ARG A N 1
ATOM 2620 C CA . ARG A 1 373 ? -11.245 3.587 16.657 1.00 43.32 1148 ARG A CA 1
ATOM 2621 C C . ARG A 1 373 ? -10.611 2.205 16.763 1.00 47.12 1148 ARG A C 1
ATOM 2622 O O . ARG A 1 373 ? -10.818 1.532 17.770 1.00 46.61 1148 ARG A O 1
ATOM 2630 N N . VAL A 1 374 ? -9.848 1.780 15.739 1.00 43.31 1149 VAL A N 1
ATOM 2631 C CA . VAL A 1 374 ? -9.174 0.474 15.730 1.00 43.27 1149 VAL A CA 1
ATOM 2632 C C . VAL A 1 374 ? -8.092 0.414 16.855 1.00 48.49 1149 VAL A C 1
ATOM 2633 O O . VAL A 1 374 ? -8.016 -0.581 17.574 1.00 49.27 1149 VAL A O 1
ATOM 2637 N N . ILE A 1 375 ? -7.274 1.472 16.982 1.00 44.47 1150 ILE A N 1
ATOM 2638 C CA . ILE A 1 375 ? -6.205 1.589 17.983 1.00 43.92 1150 ILE A CA 1
ATOM 2639 C C . ILE A 1 375 ? -6.785 1.501 19.400 1.00 47.20 1150 ILE A C 1
ATOM 2640 O O . ILE A 1 375 ? -6.259 0.734 20.203 1.00 45.81 1150 ILE A O 1
ATOM 2645 N N . THR A 1 376 ? -7.888 2.249 19.685 1.00 44.53 1151 THR A N 1
ATOM 2646 C CA . THR A 1 376 ? -8.577 2.244 20.992 1.00 44.15 1151 THR A CA 1
ATOM 2647 C C . THR A 1 376 ? -9.059 0.817 21.313 1.00 48.58 1151 THR A C 1
ATOM 2648 O O . THR A 1 376 ? -8.931 0.372 22.460 1.00 49.25 1151 THR A O 1
ATOM 2652 N N . THR A 1 377 ? -9.553 0.089 20.287 1.00 43.55 1152 THR A N 1
ATOM 2653 C CA . THR A 1 377 ? -9.995 -1.308 20.402 1.00 42.42 1152 THR A CA 1
ATOM 2654 C C . THR A 1 377 ? -8.783 -2.180 20.832 1.00 45.84 1152 THR A C 1
ATOM 2655 O O . THR A 1 377 ? -8.944 -3.039 21.690 1.00 45.47 1152 THR A O 1
ATOM 2659 N N . PHE A 1 378 ? -7.568 -1.932 20.278 1.00 42.18 1153 PHE A N 1
ATOM 2660 C CA . PHE A 1 378 ? -6.359 -2.675 20.698 1.00 41.21 1153 PHE A CA 1
ATOM 2661 C C . PHE A 1 378 ? -5.945 -2.307 22.138 1.00 45.75 1153 PHE A C 1
ATOM 2662 O O . PHE A 1 378 ? -5.443 -3.164 22.877 1.00 46.21 1153 PHE A O 1
ATOM 2670 N N . ARG A 1 379 ? -6.148 -1.039 22.531 1.00 41.18 1154 ARG A N 1
ATOM 2671 C CA . ARG A 1 379 ? -5.789 -0.558 23.874 1.00 40.44 1154 ARG A CA 1
ATOM 2672 C C . ARG A 1 379 ? -6.638 -1.137 24.977 1.00 44.83 1154 ARG A C 1
ATOM 2673 O O . ARG A 1 379 ? -6.105 -1.509 26.023 1.00 43.06 1154 ARG A O 1
ATOM 2681 N N . THR A 1 380 ? -7.966 -1.186 24.756 1.00 42.97 1155 THR A N 1
ATOM 2682 C CA . THR A 1 380 ? -8.926 -1.592 25.764 1.00 43.01 1155 THR A CA 1
ATOM 2683 C C . THR A 1 380 ? -9.445 -3.019 25.671 1.00 49.27 1155 THR A C 1
ATOM 2684 O O . THR A 1 380 ? -9.839 -3.574 26.699 1.00 49.95 1155 THR A O 1
ATOM 2688 N N . GLY A 1 381 ? -9.518 -3.577 24.466 1.00 45.13 1156 GLY A N 1
ATOM 2689 C CA . GLY A 1 381 ? -10.098 -4.904 24.271 1.00 44.15 1156 GLY A CA 1
ATOM 2690 C C . GLY A 1 381 ? -11.619 -4.848 24.416 1.00 47.18 1156 GLY A C 1
ATOM 2691 O O . GLY A 1 381 ? -12.263 -5.874 24.637 1.00 46.72 1156 GLY A O 1
ATOM 2692 N N . THR A 1 382 ? -12.215 -3.642 24.314 1.00 44.20 1157 THR A N 1
ATOM 2693 C CA . THR A 1 382 ? -13.674 -3.470 24.402 1.00 44.87 1157 THR A CA 1
ATOM 2694 C C . THR A 1 382 ? -14.218 -2.888 23.073 1.00 49.04 1157 THR A C 1
ATOM 2695 O O . THR A 1 382 ? -13.434 -2.460 22.221 1.00 47.47 1157 THR A O 1
ATOM 2699 N N . TRP A 1 383 ? -15.547 -2.830 22.926 1.00 46.81 1158 TRP A N 1
ATOM 2700 C CA . TRP A 1 383 ? -16.208 -2.269 21.741 1.00 47.98 1158 TRP A CA 1
ATOM 2701 C C . TRP A 1 383 ? -16.581 -0.782 21.917 1.00 51.96 1158 TRP A C 1
ATOM 2702 O O . TRP A 1 383 ? -17.333 -0.239 21.108 1.00 51.13 1158 TRP A O 1
ATOM 2713 N N . ASP A 1 384 ? -16.060 -0.132 22.970 1.00 50.13 1159 ASP A N 1
ATOM 2714 C CA . ASP A 1 384 ? -16.349 1.265 23.343 1.00 50.14 1159 ASP A CA 1
ATOM 2715 C C . ASP A 1 384 ? -16.133 2.311 22.252 1.00 55.50 1159 ASP A C 1
ATOM 2716 O O . ASP A 1 384 ? -16.849 3.319 22.252 1.00 55.09 1159 ASP A O 1
ATOM 2721 N N . ALA A 1 385 ? -15.170 2.096 21.331 1.00 53.06 1160 ALA A N 1
ATOM 2722 C CA . ALA A 1 385 ? -14.930 3.057 20.243 1.00 53.08 1160 ALA A CA 1
ATOM 2723 C C . ALA A 1 385 ? -16.031 2.946 19.164 1.00 57.75 1160 ALA A C 1
ATOM 2724 O O . ALA A 1 385 ? -16.212 3.883 18.383 1.00 58.82 1160 ALA A O 1
ATOM 2726 N N . TYR A 1 386 ? -16.779 1.816 19.162 1.00 53.77 1161 TYR A N 1
ATOM 2727 C CA . TYR A 1 386 ? -17.880 1.488 18.236 1.00 53.46 1161 TYR A CA 1
ATOM 2728 C C . TYR A 1 386 ? -19.241 1.645 18.950 1.00 59.09 1161 TYR A C 1
ATOM 2729 O O . TYR A 1 386 ? -19.974 0.674 19.176 1.00 58.52 1161 TYR A O 1
ATOM 2738 N N . GLY A 1 387 ? -19.539 2.893 19.297 1.00 56.79 1902 GLY A N 1
ATOM 2739 C CA . GLY A 1 387 ? -20.741 3.292 20.019 1.00 57.11 1902 GLY A CA 1
ATOM 2740 C C . GLY A 1 387 ? -22.030 3.197 19.244 1.00 60.89 1902 GLY A C 1
ATOM 2741 O O . GLY A 1 387 ? -22.704 4.207 19.031 1.00 61.76 1902 GLY A O 1
ATOM 2742 N N . SER A 1 388 ? -22.386 1.976 18.843 1.00 56.50 1903 SER A N 1
ATOM 2743 C CA . SER A 1 388 ? -23.602 1.663 18.104 1.00 56.45 1903 SER A CA 1
ATOM 2744 C C . SER A 1 388 ? -24.795 1.704 19.070 1.00 63.91 1903 SER A C 1
ATOM 2745 O O . SER A 1 388 ? -24.586 1.756 20.288 1.00 64.37 1903 SER A O 1
ATOM 2748 N N . LEU A 1 389 ? -26.034 1.669 18.526 1.00 61.50 2214 LEU A N 1
ATOM 2749 C CA . LEU A 1 389 ? -27.292 1.683 19.284 1.00 62.07 2214 LEU A CA 1
ATOM 2750 C C . LEU A 1 389 ? -27.309 0.533 20.282 1.00 64.34 2214 LEU A C 1
ATOM 2751 O O . LEU A 1 389 ? -27.602 0.762 21.452 1.00 64.47 2214 LEU A O 1
ATOM 2756 N N . THR A 1 390 ? -26.964 -0.689 19.820 1.0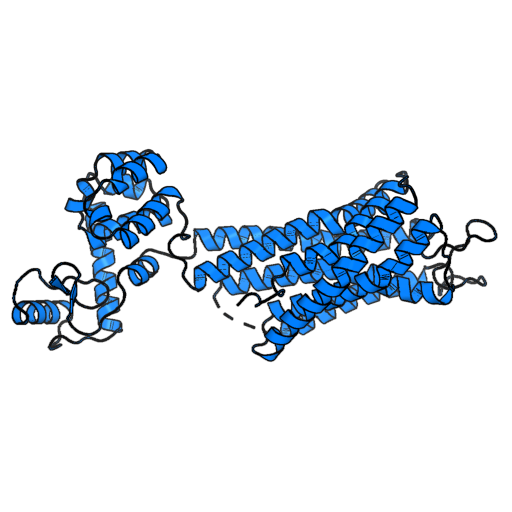0 59.16 2215 THR A N 1
ATOM 2757 C CA . THR A 1 390 ? -26.911 -1.900 20.637 1.00 58.22 2215 THR A CA 1
ATOM 2758 C C . THR A 1 390 ? -25.886 -1.747 21.793 1.00 60.91 2215 THR A C 1
ATOM 2759 O O . THR A 1 390 ? -26.210 -2.070 22.938 1.00 60.43 2215 THR A O 1
ATOM 2763 N N . HIS A 1 391 ? -24.674 -1.237 21.487 1.00 55.06 2216 HIS A N 1
ATOM 2764 C CA . HIS A 1 391 ? -23.613 -1.038 22.466 1.00 53.35 2216 HIS A CA 1
ATOM 2765 C C . HIS A 1 391 ? -24.006 -0.012 23.532 1.00 56.21 2216 HIS A C 1
ATOM 2766 O O . HIS A 1 391 ? -23.769 -0.249 24.717 1.00 54.87 2216 HIS A O 1
ATOM 2773 N N . ARG A 1 392 ? -24.597 1.118 23.109 1.00 53.54 2217 ARG A N 1
ATOM 2774 C CA . ARG A 1 392 ? -25.040 2.165 24.027 1.00 54.03 2217 ARG A CA 1
ATOM 2775 C C . ARG A 1 392 ? -26.135 1.629 24.980 1.00 58.96 2217 ARG A C 1
ATOM 2776 O O . ARG A 1 392 ? -26.081 1.920 26.179 1.00 57.62 2217 ARG A O 1
ATOM 2784 N N . ARG A 1 393 ? -27.086 0.810 24.450 1.00 56.05 2218 ARG A N 1
ATOM 2785 C CA . ARG A 1 393 ? -28.163 0.195 25.239 1.00 56.26 2218 ARG A CA 1
ATOM 2786 C C . ARG A 1 393 ? -27.577 -0.723 26.323 1.00 58.18 2218 ARG A C 1
ATOM 2787 O O . ARG A 1 393 ? -28.080 -0.741 27.445 1.00 58.02 2218 ARG A O 1
ATOM 2795 N N . LYS A 1 394 ? -26.503 -1.457 25.987 1.00 52.75 2219 LYS A N 1
ATOM 2796 C CA . LYS A 1 394 ? -25.800 -2.334 26.922 1.00 51.47 2219 LYS A CA 1
ATOM 2797 C C . LYS A 1 394 ? -25.057 -1.480 27.983 1.00 53.43 2219 LYS A C 1
ATOM 2798 O O . LYS A 1 394 ? -25.094 -1.832 29.166 1.00 51.71 2219 LYS A O 1
ATOM 2804 N N . LEU A 1 395 ? -24.421 -0.347 27.564 1.00 49.44 2220 LEU A N 1
ATOM 2805 C CA . LEU A 1 395 ? -23.722 0.555 28.497 1.00 49.46 2220 LEU A CA 1
ATOM 2806 C C . LEU A 1 395 ? -24.721 1.119 29.502 1.00 52.43 2220 LEU A C 1
ATOM 2807 O O . LEU A 1 395 ? -24.422 1.184 30.690 1.00 51.42 2220 LEU A O 1
ATOM 2812 N N . ARG A 1 396 ? -25.909 1.505 29.012 1.00 49.25 2221 ARG A N 1
ATOM 2813 C CA . ARG A 1 396 ? -27.002 2.063 29.809 1.00 49.37 2221 ARG A CA 1
ATOM 2814 C C . ARG A 1 396 ? -27.458 1.029 30.838 1.00 50.58 2221 ARG A C 1
ATOM 2815 O O . ARG A 1 396 ? -27.588 1.374 32.012 1.00 49.03 2221 ARG A O 1
ATOM 2823 N N . ALA A 1 397 ? -27.657 -0.239 30.388 1.00 45.03 2222 ALA A N 1
ATOM 2824 C CA . ALA A 1 397 ? -28.072 -1.345 31.231 1.00 44.84 2222 ALA A CA 1
ATOM 2825 C C . ALA A 1 397 ? -27.061 -1.577 32.359 1.00 49.02 2222 ALA A C 1
ATOM 2826 O O . ALA A 1 397 ? -27.486 -1.757 33.502 1.00 47.20 2222 ALA A O 1
ATOM 2828 N N . ALA A 1 398 ? -25.737 -1.548 32.039 1.00 46.42 2223 ALA A N 1
ATOM 2829 C CA . ALA A 1 398 ? -24.655 -1.754 33.020 1.00 46.65 2223 ALA A CA 1
ATOM 2830 C C . ALA A 1 398 ? -24.647 -0.670 34.079 1.00 50.17 2223 ALA A C 1
ATOM 2831 O O . ALA A 1 398 ? -24.471 -0.991 35.254 1.00 49.37 2223 ALA A O 1
ATOM 2833 N N . TRP A 1 399 ? -24.862 0.607 33.666 1.00 48.67 2224 TRP A N 1
ATOM 2834 C CA . TRP A 1 399 ? -24.909 1.764 34.559 1.00 50.22 2224 TRP A CA 1
ATOM 2835 C C . TRP A 1 399 ? -26.083 1.675 35.542 1.00 49.50 2224 TRP A C 1
ATOM 2836 O O . TRP A 1 399 ? -25.892 1.921 36.735 1.00 47.53 2224 TRP A O 1
ATOM 2847 N N . VAL A 1 400 ? -27.274 1.291 35.048 1.00 44.45 2225 VAL A N 1
ATOM 2848 C CA . VAL A 1 400 ? -28.471 1.138 35.878 1.00 44.58 2225 VAL A CA 1
ATOM 2849 C C . VAL A 1 400 ? -28.247 0.014 36.922 1.00 47.65 2225 VAL A C 1
ATOM 2850 O O . VAL A 1 400 ? -28.473 0.249 38.100 1.00 46.43 2225 VAL A O 1
ATOM 2854 N N . ALA A 1 401 ? -27.779 -1.177 36.484 1.00 44.97 2226 ALA A N 1
ATOM 2855 C CA . ALA A 1 401 ? -27.505 -2.322 37.363 1.00 44.72 2226 ALA A CA 1
ATOM 2856 C C . ALA A 1 401 ? -26.362 -2.029 38.360 1.00 45.94 2226 ALA A C 1
ATOM 2857 O O . ALA A 1 401 ? -26.461 -2.426 39.514 1.00 45.29 2226 ALA A O 1
ATOM 2859 N N . GLY A 1 402 ? -25.329 -1.309 37.929 1.00 40.78 2227 GLY A N 1
ATOM 2860 C CA . GLY A 1 402 ? -24.242 -0.919 38.833 1.00 40.66 2227 GLY A CA 1
ATOM 2861 C C . GLY A 1 402 ? -24.715 0.120 39.850 1.00 43.46 2227 GLY A C 1
ATOM 2862 O O . GLY A 1 402 ? -24.360 0.059 41.032 1.00 41.33 2227 GLY A O 1
ATOM 2863 N N . GLY A 1 403 ? -25.516 1.078 39.375 1.00 40.10 2228 GLY A N 1
ATOM 2864 C CA . GLY A 1 403 ? -26.105 2.137 40.187 1.00 39.51 2228 GLY A CA 1
ATOM 2865 C C . GLY A 1 403 ? -27.081 1.535 41.179 1.00 42.20 2228 GLY A C 1
ATOM 2866 O O . GLY A 1 403 ? -27.044 1.890 42.356 1.00 41.20 2228 GLY A O 1
ATOM 2867 N N . ALA A 1 404 ? -27.921 0.567 40.729 1.00 39.23 2229 ALA A N 1
ATOM 2868 C CA . ALA A 1 404 ? -28.876 -0.126 41.620 1.00 39.52 2229 ALA A CA 1
ATOM 2869 C C . ALA A 1 404 ? -28.144 -0.884 42.741 1.00 43.65 2229 ALA A C 1
ATOM 2870 O O . ALA A 1 404 ? -28.568 -0.830 43.886 1.00 42.57 2229 ALA A O 1
ATOM 2872 N N . LEU A 1 405 ? -27.033 -1.538 42.410 1.00 42.10 2230 LEU A N 1
ATOM 2873 C CA . LEU A 1 405 ? -26.189 -2.300 43.341 1.00 42.58 2230 LEU A CA 1
ATOM 2874 C C . LEU A 1 405 ? -25.656 -1.379 44.426 1.00 47.72 2230 LEU A C 1
ATOM 2875 O O . LEU A 1 405 ? -25.791 -1.699 45.599 1.00 47.50 2230 LEU A O 1
ATOM 2880 N N . LEU A 1 406 ? -25.116 -0.211 44.043 1.00 45.88 2231 LEU A N 1
ATOM 2881 C CA . LEU A 1 406 ? -24.595 0.811 44.961 1.00 46.79 2231 LEU A CA 1
ATOM 2882 C C . LEU A 1 406 ? -25.668 1.309 45.956 1.00 47.68 2231 LEU A C 1
ATOM 2883 O O . LEU A 1 406 ? -25.390 1.396 47.148 1.00 46.96 2231 LEU A O 1
ATOM 2888 N N . THR A 1 407 ? -26.880 1.649 45.466 1.00 43.75 2232 THR A N 1
ATOM 2889 C CA . THR A 1 407 ? -27.953 2.148 46.338 1.00 43.32 2232 THR A CA 1
ATOM 2890 C C . THR A 1 407 ? -28.440 1.022 47.242 1.00 45.79 2232 THR A C 1
ATOM 2891 O O . THR A 1 407 ? -28.700 1.265 48.411 1.00 47.53 2232 THR A O 1
ATOM 2895 N N . LEU A 1 408 ? -28.513 -0.215 46.721 1.00 40.06 2233 LEU A N 1
ATOM 2896 C CA . LEU A 1 408 ? -28.912 -1.349 47.537 1.00 37.98 2233 LEU A CA 1
ATOM 2897 C C . LEU A 1 408 ? -27.910 -1.531 48.683 1.00 40.12 2233 LEU A C 1
ATOM 2898 O O . LEU A 1 408 ? -28.319 -1.653 49.836 1.00 38.71 2233 LEU A O 1
ATOM 2903 N N . LEU A 1 409 ? -26.610 -1.482 48.383 1.00 37.07 2234 LEU A N 1
ATOM 2904 C CA . LEU A 1 409 ? -25.597 -1.659 49.429 1.00 38.48 2234 LEU A CA 1
ATOM 2905 C C . LEU A 1 409 ? -25.463 -0.503 50.414 1.00 41.62 2234 LEU A C 1
ATOM 2906 O O . LEU A 1 409 ? -25.162 -0.748 51.570 1.00 42.33 2234 LEU A O 1
ATOM 2911 N N . LEU A 1 410 ? -25.613 0.746 49.960 1.00 39.37 2235 LEU A N 1
ATOM 2912 C CA . LEU A 1 410 ? -25.424 1.930 50.806 1.00 39.64 2235 LEU A CA 1
ATOM 2913 C C . LEU A 1 410 ? -26.630 2.404 51.593 1.00 40.75 2235 LEU A C 1
ATOM 2914 O O . LEU A 1 410 ? -26.462 2.884 52.724 1.00 37.59 2235 LEU A O 1
ATOM 2919 N N . CYS A 1 411 ? -27.840 2.309 51.003 1.00 38.88 2236 CYS A N 1
ATOM 2920 C CA . CYS A 1 411 ? -29.030 2.859 51.650 1.00 39.83 2236 CYS A CA 1
ATOM 2921 C C . CYS A 1 411 ? -29.858 1.852 52.426 1.00 41.74 2236 CYS A C 1
ATOM 2922 O O . CYS A 1 411 ? -29.807 1.872 53.658 1.00 40.18 2236 CYS A O 1
ATOM 2925 N N . VAL A 1 412 ? -30.631 0.991 51.747 1.00 37.93 2237 VAL A N 1
ATOM 2926 C CA . VAL A 1 412 ? -31.457 0.008 52.466 1.00 37.77 2237 VAL A CA 1
ATOM 2927 C C . VAL A 1 412 ? -30.618 -1.169 52.970 1.00 43.47 2237 VAL A C 1
ATOM 2928 O O . VAL A 1 412 ? -31.068 -1.864 53.869 1.00 44.69 2237 VAL A O 1
ATOM 2932 N N . GLY A 1 413 ? -29.418 -1.370 52.396 1.00 39.89 2238 GLY A N 1
ATOM 2933 C CA . GLY A 1 413 ? -28.476 -2.426 52.771 1.00 38.69 2238 GLY A CA 1
ATOM 2934 C C . GLY A 1 413 ? -28.152 -2.436 54.253 1.00 41.43 2238 GLY A C 1
ATOM 2935 O O . GLY A 1 413 ? -28.395 -3.449 54.889 1.00 41.62 2238 GLY A O 1
ATOM 2936 N N . PRO A 1 414 ? -27.658 -1.331 54.870 1.00 37.90 2239 PRO A N 1
ATOM 2937 C CA . PRO A 1 414 ? -27.384 -1.360 56.327 1.00 37.35 2239 PRO A CA 1
ATOM 2938 C C . PRO A 1 414 ? -28.647 -1.610 57.144 1.00 41.01 2239 PRO A C 1
ATOM 2939 O O . PRO A 1 414 ? -28.552 -2.166 58.233 1.00 41.35 2239 PRO A O 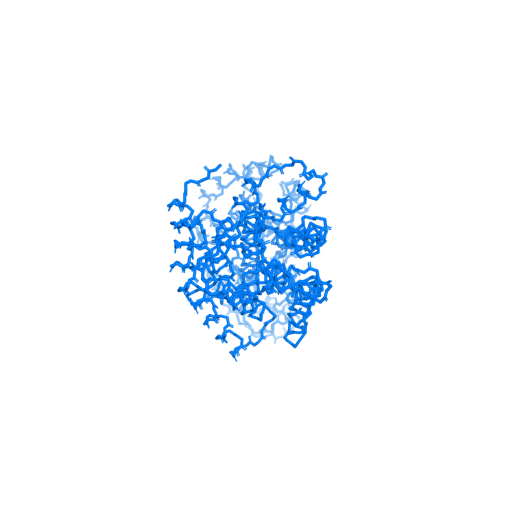1
ATOM 2943 N N . TYR A 1 415 ? -29.836 -1.200 56.621 1.00 36.46 2240 TYR A N 1
ATOM 2944 C CA . TYR A 1 415 ? -31.084 -1.435 57.341 1.00 34.71 2240 TYR A CA 1
ATOM 2945 C C . TYR A 1 415 ? -31.410 -2.940 57.371 1.00 36.01 2240 TYR A C 1
ATOM 2946 O O . TYR A 1 415 ? -31.769 -3.451 58.420 1.00 35.24 2240 TYR A O 1
ATOM 2955 N N . ASN A 1 416 ? -31.308 -3.627 56.229 1.00 32.72 2241 ASN A N 1
ATOM 2956 C CA . ASN A 1 416 ? -31.610 -5.063 56.158 1.00 33.73 2241 ASN A CA 1
ATOM 2957 C C . ASN A 1 416 ? -30.561 -5.920 56.858 1.00 38.76 2241 ASN A C 1
ATOM 2958 O O . ASN A 1 416 ? -30.913 -6.992 57.356 1.00 39.17 2241 ASN A O 1
ATOM 2963 N N . ALA A 1 417 ? -29.279 -5.462 56.887 1.00 35.10 2242 ALA A N 1
ATOM 2964 C CA . ALA A 1 417 ? -28.190 -6.163 57.585 1.00 37.00 2242 ALA A CA 1
ATOM 2965 C C . ALA A 1 417 ? -28.471 -6.042 59.107 1.00 41.64 2242 ALA A C 1
ATOM 2966 O O . ALA A 1 417 ? -28.277 -7.001 59.841 1.00 44.55 2242 ALA A O 1
ATOM 2968 N N . SER A 1 418 ? -28.984 -4.889 59.564 1.00 35.49 2243 SER A N 1
ATOM 2969 C CA . SER A 1 418 ? -29.346 -4.680 60.975 1.00 34.64 2243 SER A CA 1
ATOM 2970 C C . SER A 1 418 ? -30.459 -5.677 61.360 1.00 38.41 2243 SER A C 1
ATOM 2971 O O . SER A 1 418 ? -30.393 -6.283 62.442 1.00 37.74 2243 SER A O 1
ATOM 2974 N N . ASN A 1 419 ? -31.478 -5.856 60.470 1.00 35.11 2244 ASN A N 1
ATOM 2975 C CA . ASN A 1 419 ? -32.586 -6.815 60.706 1.00 35.10 2244 ASN A CA 1
ATOM 2976 C C . ASN A 1 419 ? -32.036 -8.220 60.882 1.00 40.43 2244 ASN A C 1
ATOM 2977 O O . ASN A 1 419 ? -32.504 -8.946 61.742 1.00 42.00 2244 ASN A O 1
ATOM 2982 N N . VAL A 1 420 ? -31.045 -8.612 60.060 1.00 37.55 2245 VAL A N 1
ATOM 2983 C CA . VAL A 1 420 ? -30.429 -9.943 60.118 1.00 37.22 2245 VAL A CA 1
ATOM 2984 C C . VAL A 1 420 ? -29.584 -10.073 61.380 1.00 41.35 2245 VAL A C 1
ATOM 2985 O O . VAL A 1 420 ? -29.728 -11.068 62.088 1.00 40.68 2245 VAL A O 1
ATOM 2989 N N . ALA A 1 421 ? -28.724 -9.069 61.665 1.00 37.28 2246 ALA A N 1
ATOM 2990 C CA . ALA A 1 421 ? -27.873 -9.036 62.849 1.00 37.81 2246 ALA A CA 1
ATOM 2991 C C . ALA A 1 421 ? -28.708 -9.162 64.144 1.00 43.36 2246 ALA A C 1
ATOM 2992 O O . ALA A 1 421 ? -28.353 -9.964 64.998 1.00 42.93 2246 ALA A O 1
ATOM 2994 N N . SER A 1 422 ? -29.820 -8.406 64.272 1.00 39.86 2247 SER A N 1
ATOM 2995 C CA . SER A 1 4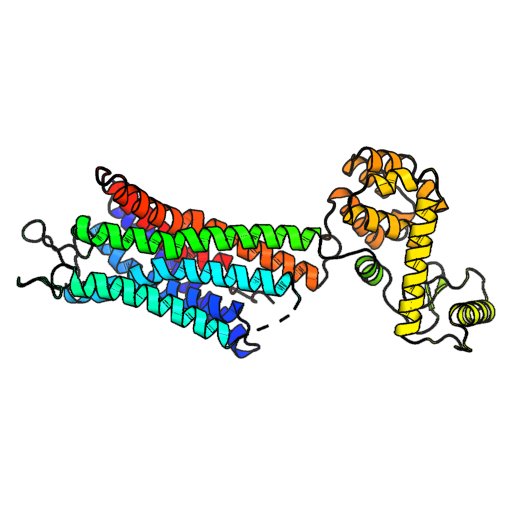22 ? -30.662 -8.444 65.482 1.00 39.59 2247 SER A CA 1
ATOM 2996 C C . SER A 1 422 ? -31.416 -9.750 65.660 1.00 44.78 2247 SER A C 1
ATOM 2997 O O . SER A 1 422 ? -31.653 -10.149 66.793 1.00 45.46 2247 SER A O 1
ATOM 3000 N N . PHE A 1 423 ? -31.790 -10.409 64.563 1.00 39.98 2248 PHE A N 1
ATOM 3001 C CA . PHE A 1 423 ? -32.465 -11.701 64.609 1.00 40.70 2248 PHE A CA 1
ATOM 3002 C C . PHE A 1 423 ? -31.479 -12.782 65.098 1.00 45.99 2248 PHE A C 1
ATOM 3003 O O . PHE A 1 423 ? -31.866 -13.639 65.878 1.00 47.43 2248 PHE A O 1
ATOM 3011 N N . LEU A 1 424 ? -30.230 -12.758 64.621 1.00 42.22 2249 LEU A N 1
ATOM 3012 C CA . LEU A 1 424 ? -29.228 -13.757 65.006 1.00 41.49 2249 LEU A CA 1
ATOM 3013 C C . LEU A 1 424 ? -28.617 -13.427 66.347 1.00 45.83 2249 LEU A C 1
ATOM 3014 O O . LEU A 1 424 ? -28.312 -14.344 67.084 1.00 47.40 2249 LEU A O 1
ATOM 3019 N N . TYR A 1 425 ? -28.419 -12.135 66.662 1.00 41.10 2250 TYR A N 1
ATOM 3020 C CA . TYR A 1 425 ? -27.811 -11.660 67.911 1.00 41.15 2250 TYR A CA 1
ATOM 3021 C C . TYR A 1 425 ? -28.706 -10.603 68.558 1.00 42.85 2250 TYR A C 1
ATOM 3022 O O . TYR A 1 425 ? -28.394 -9.403 68.512 1.00 40.87 2250 TYR A O 1
ATOM 3031 N N . PRO A 1 426 ? -29.833 -11.029 69.180 1.00 39.95 2251 PRO A N 1
ATOM 3032 C CA . PRO A 1 426 ? -30.752 -10.041 69.767 1.00 38.89 2251 PRO A CA 1
ATOM 3033 C C . PRO A 1 426 ? -30.153 -9.266 70.946 1.00 42.61 2251 PRO A C 1
ATOM 3034 O O . PRO A 1 426 ? -30.716 -8.252 71.365 1.00 41.59 2251 PRO A O 1
ATOM 3038 N N . ASN A 1 427 ? -28.957 -9.672 71.404 1.00 39.04 2252 ASN A N 1
ATOM 3039 C CA . ASN A 1 427 ? -28.245 -8.979 72.482 1.00 38.57 2252 ASN A CA 1
ATOM 3040 C C . ASN A 1 427 ? -27.637 -7.656 72.000 1.00 42.34 2252 ASN A C 1
ATOM 3041 O O . ASN A 1 427 ? -27.163 -6.890 72.819 1.00 41.06 2252 ASN A O 1
ATOM 3046 N N . LEU A 1 428 ? -27.681 -7.368 70.679 1.00 39.31 2253 LEU A N 1
ATOM 3047 C CA . LEU A 1 428 ? -27.187 -6.108 70.129 1.00 39.17 2253 LEU A CA 1
ATOM 3048 C C . LEU A 1 428 ? -28.103 -4.971 70.578 1.00 44.18 2253 LEU A C 1
ATOM 3049 O O . LEU A 1 428 ? -29.329 -5.141 70.600 1.00 43.25 2253 LEU A O 1
ATOM 3054 N N . GLY A 1 429 ? -27.507 -3.812 70.862 1.00 41.43 2254 GLY A N 1
ATOM 3055 C CA . GLY A 1 429 ? -28.252 -2.608 71.211 1.00 41.07 2254 GLY A CA 1
ATOM 3056 C C . GLY A 1 429 ? -28.962 -2.051 69.985 1.00 45.06 2254 GLY A C 1
ATOM 3057 O O . GLY A 1 429 ? -28.765 -2.545 68.869 1.00 42.77 2254 GLY A O 1
ATOM 3058 N N . GLY A 1 430 ? -29.798 -1.037 70.188 1.00 43.09 2255 GLY A N 1
ATOM 3059 C CA . GLY A 1 430 ? -30.589 -0.436 69.123 1.00 42.79 2255 GLY A CA 1
ATOM 3060 C C . GLY A 1 430 ? -29.931 0.652 68.299 1.00 47.11 2255 GLY A C 1
ATOM 3061 O O . GLY A 1 430 ? -30.612 1.254 67.465 1.00 46.39 2255 GLY A O 1
ATOM 3062 N N . SER A 1 431 ? -28.625 0.925 68.499 1.00 44.03 2256 SER A N 1
ATOM 3063 C CA . SER A 1 431 ? -27.971 1.987 67.718 1.00 44.77 2256 SER A CA 1
ATOM 3064 C C . SER A 1 431 ? -27.809 1.643 66.236 1.00 48.03 2256 SER A C 1
ATOM 3065 O O . SER A 1 431 ? -27.996 2.535 65.410 1.00 47.68 2256 SER A O 1
ATOM 3068 N N . TRP A 1 432 ? -27.506 0.368 65.896 1.00 44.35 2257 TRP A N 1
ATOM 3069 C CA . TRP A 1 432 ? -27.333 -0.097 64.509 1.00 46.02 2257 TRP A CA 1
ATOM 3070 C C . TRP A 1 432 ? -28.606 0.051 63.693 1.00 44.60 2257 TRP A C 1
ATOM 3071 O O . TRP A 1 432 ? -28.548 0.538 62.570 1.00 43.35 2257 TRP A O 1
ATOM 3082 N N . ARG A 1 433 ? -29.748 -0.329 64.268 1.00 39.29 2258 ARG A N 1
ATOM 3083 C CA . ARG A 1 433 ? -31.052 -0.211 63.611 1.00 38.94 2258 ARG A CA 1
ATOM 3084 C C . ARG A 1 433 ? -31.355 1.284 63.331 1.00 41.52 2258 ARG A C 1
ATOM 3085 O O . ARG A 1 433 ? -31.804 1.630 62.230 1.00 39.40 2258 ARG A O 1
ATOM 3093 N N . LYS A 1 434 ? -31.038 2.154 64.311 1.00 38.56 2259 LYS A N 1
ATOM 3094 C CA . LYS A 1 434 ? -31.238 3.606 64.197 1.00 39.33 2259 LYS A CA 1
ATOM 3095 C C . LYS A 1 434 ? -30.438 4.188 63.047 1.00 42.00 2259 LYS A C 1
ATOM 3096 O O . LYS A 1 434 ? -30.971 5.000 62.294 1.00 41.41 2259 LYS A O 1
ATOM 3102 N N . LEU A 1 435 ? -29.191 3.740 62.874 1.00 39.20 2260 LEU A N 1
ATOM 3103 C CA . LEU A 1 435 ? -28.356 4.202 61.762 1.00 41.01 2260 LEU A CA 1
ATOM 3104 C C . LEU A 1 435 ? -28.898 3.644 60.434 1.00 42.43 2260 LEU A C 1
ATOM 3105 O O . LEU A 1 435 ? -29.047 4.412 59.484 1.00 41.76 2260 LEU A O 1
ATOM 3110 N N . GLY A 1 436 ? -29.241 2.340 60.403 1.00 36.65 2261 GLY A N 1
ATOM 3111 C CA . GLY A 1 436 ? -29.798 1.701 59.210 1.00 35.42 2261 GLY A CA 1
ATOM 3112 C C . GLY A 1 436 ? -31.090 2.337 58.706 1.00 37.28 2261 GLY A C 1
ATOM 3113 O O . GLY A 1 436 ? -31.312 2.397 57.502 1.00 37.55 2261 GLY A O 1
ATOM 3114 N N . LEU A 1 437 ? -31.948 2.832 59.609 1.00 33.61 2262 LEU A N 1
ATOM 3115 C CA . LEU A 1 437 ? -33.210 3.506 59.246 1.00 34.03 2262 LEU A CA 1
ATOM 3116 C C . LEU A 1 437 ? -32.930 4.843 58.571 1.00 39.90 2262 LEU A C 1
ATOM 3117 O O . LEU A 1 437 ? -33.650 5.200 57.640 1.00 40.18 2262 LEU A O 1
ATOM 3122 N N . ILE A 1 438 ? -31.872 5.564 59.014 1.00 36.85 2263 ILE A N 1
ATOM 3123 C CA . ILE A 1 438 ? -31.468 6.827 58.388 1.00 37.84 2263 ILE A CA 1
ATOM 3124 C C . ILE A 1 438 ? -30.907 6.563 56.970 1.00 41.58 2263 ILE A C 1
ATOM 3125 O O . ILE A 1 438 ? -31.292 7.260 56.016 1.00 40.72 2263 ILE A O 1
ATOM 3130 N N . THR A 1 439 ? -30.009 5.551 56.829 1.00 37.59 2264 THR A N 1
ATOM 3131 C CA . THR A 1 439 ? -29.456 5.213 55.512 1.00 36.60 2264 THR A CA 1
ATOM 3132 C C . THR A 1 439 ? -30.596 4.720 54.608 1.00 41.27 2264 THR A C 1
ATOM 3133 O O . THR A 1 439 ? -30.613 5.028 53.433 1.00 42.49 2264 THR A O 1
ATOM 3137 N N . GLY A 1 440 ? -31.558 4.005 55.169 1.00 38.93 2265 GLY A N 1
ATOM 3138 C CA . GLY A 1 440 ? -32.703 3.528 54.402 1.00 38.56 2265 GLY A CA 1
ATOM 3139 C C . GLY A 1 440 ? -33.504 4.686 53.844 1.00 40.51 2265 GLY A C 1
ATOM 3140 O O . GLY A 1 440 ? -33.884 4.683 52.672 1.00 39.09 2265 GLY A O 1
ATOM 3141 N N . ALA A 1 441 ? -33.718 5.716 54.662 1.00 36.42 2266 ALA A N 1
ATOM 3142 C CA . ALA A 1 441 ? -34.461 6.916 54.230 1.00 36.18 2266 ALA A CA 1
ATOM 3143 C C . ALA A 1 441 ? -33.792 7.626 53.023 1.00 41.01 2266 ALA A C 1
ATOM 3144 O O . ALA A 1 441 ? -34.498 8.126 52.150 1.00 41.31 2266 ALA A O 1
ATOM 3146 N N . TRP A 1 442 ? -32.440 7.649 52.975 1.00 37.57 2267 TRP A N 1
ATOM 3147 C CA . TRP A 1 442 ? -31.651 8.294 51.919 1.00 38.30 2267 TRP A CA 1
ATOM 3148 C C . TRP A 1 442 ? -31.757 7.590 50.555 1.00 42.94 2267 TRP A C 1
ATOM 3149 O O . TRP A 1 442 ? -31.240 8.102 49.567 1.00 42.67 2267 TRP A O 1
ATOM 3160 N N . SER A 1 443 ? -32.482 6.442 50.481 1.00 39.72 2268 SER A N 1
ATOM 3161 C CA . SER A 1 443 ? -32.721 5.762 49.206 1.00 37.90 2268 SER A CA 1
ATOM 3162 C C . SER A 1 443 ? -33.675 6.669 48.370 1.00 40.21 2268 SER A C 1
ATOM 3163 O O . SER A 1 443 ? -33.679 6.594 47.150 1.00 38.83 2268 SER A O 1
ATOM 3166 N N . VAL A 1 444 ? -34.425 7.574 49.025 1.00 37.54 2269 VAL A N 1
ATOM 3167 C CA . VAL A 1 444 ? -35.310 8.497 48.284 1.00 36.55 2269 VAL A CA 1
ATOM 3168 C C . VAL A 1 444 ? -34.518 9.501 47.461 1.00 39.67 2269 VAL A C 1
ATOM 3169 O O . VAL A 1 444 ? -35.066 10.104 46.549 1.00 39.32 2269 VAL A O 1
ATOM 3173 N N . VAL A 1 445 ? -33.250 9.703 47.821 1.00 36.99 2270 VAL A N 1
ATOM 3174 C CA . VAL A 1 445 ? -32.359 10.599 47.115 1.00 38.71 2270 VAL A CA 1
ATOM 3175 C C . VAL A 1 445 ? -31.557 9.806 46.056 1.00 43.10 2270 VAL A C 1
ATOM 3176 O O . VAL A 1 445 ? -31.510 10.205 44.890 1.00 42.19 2270 VAL A O 1
ATOM 3180 N N . LEU A 1 446 ? -30.936 8.685 46.457 1.00 40.57 2271 LEU A N 1
ATOM 3181 C CA . LEU A 1 446 ? -30.097 7.901 45.544 1.00 40.87 2271 LEU A CA 1
ATOM 3182 C C . LEU A 1 446 ? -30.888 7.115 44.484 1.00 43.00 2271 LEU A C 1
ATOM 3183 O O . LEU A 1 446 ? -30.394 7.008 43.361 1.00 41.39 2271 LEU A O 1
ATOM 3188 N N . ASN A 1 447 ? -32.104 6.580 44.808 1.00 38.81 2272 ASN A N 1
ATOM 3189 C CA . ASN A 1 447 ? -32.876 5.827 43.800 1.00 38.68 2272 ASN A CA 1
ATOM 3190 C C . ASN A 1 447 ? -33.237 6.642 42.575 1.00 44.13 2272 ASN A C 1
ATOM 3191 O O . ASN A 1 447 ? -32.905 6.174 41.487 1.00 44.79 2272 ASN A O 1
ATOM 3196 N N . PRO A 1 448 ? -33.910 7.828 42.669 1.00 41.17 2273 PRO A N 1
ATOM 3197 C CA . PRO A 1 448 ? -34.218 8.585 41.440 1.00 40.96 2273 PRO A CA 1
ATOM 3198 C C . PRO A 1 448 ? -32.971 8.963 40.643 1.00 44.33 2273 PRO A C 1
ATOM 3199 O O . PRO A 1 448 ? -33.067 9.077 39.435 1.00 42.88 2273 PRO A O 1
ATOM 3203 N N . LEU A 1 449 ? -31.813 9.113 41.304 1.00 43.32 2274 LEU A N 1
ATOM 3204 C CA . LEU A 1 449 ? -30.549 9.435 40.630 1.00 45.60 2274 LEU A CA 1
ATOM 3205 C C . LEU A 1 449 ? -29.964 8.256 39.824 1.00 53.86 2274 LEU A C 1
ATOM 3206 O O . LEU A 1 449 ? -29.219 8.491 38.875 1.00 55.60 2274 LEU A O 1
ATOM 3211 N N . VAL A 1 450 ? -30.274 7.002 40.198 1.00 50.63 2275 VAL A N 1
ATOM 3212 C CA . VAL A 1 450 ? -29.698 5.835 39.516 1.00 50.47 2275 VAL A CA 1
ATOM 3213 C C . VAL A 1 450 ? -30.601 5.225 38.437 1.00 53.12 2275 VAL A C 1
ATOM 3214 O O . VAL A 1 450 ? -30.069 4.690 37.475 1.00 52.75 2275 VAL A O 1
ATOM 3218 N N . THR A 1 451 ? -31.937 5.304 38.571 1.00 49.34 2276 THR A N 1
ATOM 3219 C CA . THR A 1 451 ? -32.865 4.690 37.609 1.00 48.94 2276 THR A CA 1
ATOM 3220 C C . THR A 1 451 ? -32.890 5.308 36.189 1.00 53.61 2276 THR A C 1
ATOM 3221 O O . THR A 1 451 ? -33.431 4.661 35.286 1.00 53.05 2276 THR A O 1
ATOM 3225 N N . GLY A 1 452 ? -32.331 6.519 36.021 1.00 50.77 2277 GLY A N 1
ATOM 3226 C CA . GLY A 1 452 ? -32.192 7.235 34.749 1.00 51.19 2277 GLY A CA 1
ATOM 3227 C C . GLY A 1 452 ? -33.377 7.940 34.109 1.00 56.17 2277 GLY A C 1
ATOM 3228 O O . GLY A 1 452 ? -33.329 8.232 32.907 1.00 56.38 2277 GLY A O 1
ATOM 3229 N N . TYR A 1 453 ? -34.440 8.243 34.878 1.00 52.05 2278 TYR A N 1
ATOM 3230 C CA . TYR A 1 453 ? -35.630 8.909 34.327 1.00 51.18 2278 TYR A CA 1
ATOM 3231 C C . TYR A 1 453 ? -35.700 10.417 34.664 1.00 55.57 2278 TYR A C 1
ATOM 3232 O O . TYR A 1 453 ? -36.743 11.052 34.477 1.00 54.72 2278 TYR A O 1
ATOM 3241 N N . LEU A 1 454 ? -34.583 10.990 35.122 1.00 54.01 2279 LEU A N 1
ATOM 3242 C CA . LEU A 1 454 ? -34.502 12.424 35.399 1.00 55.83 2279 LEU A CA 1
ATOM 3243 C C . LEU A 1 454 ? -34.099 13.098 34.084 1.00 66.69 2279 LEU A C 1
ATOM 3244 O O . LEU A 1 454 ? -33.418 12.478 33.262 1.00 67.00 2279 LEU A O 1
ATOM 3249 N N . GLY A 1 455 ? -34.515 14.343 33.896 1.00 67.62 2280 GLY A N 1
ATOM 3250 C CA . GLY A 1 455 ? -34.182 15.093 32.690 1.00 69.50 2280 GLY A CA 1
ATOM 3251 C C . GLY A 1 455 ? -34.820 14.564 31.424 1.00 77.21 2280 GLY A C 1
ATOM 3252 O O . GLY A 1 455 ? -36.021 14.280 31.405 1.00 76.81 2280 GLY A O 1
ATOM 3253 N N . ARG A 1 456 ? -34.008 14.414 30.360 1.00 77.20 2281 ARG A N 1
ATOM 3254 C CA . ARG A 1 456 ? -34.440 13.934 29.036 1.00 78.20 2281 ARG A CA 1
ATOM 3255 C C . ARG A 1 456 ? -34.888 12.459 29.021 1.00 84.18 2281 ARG A C 1
ATOM 3256 O O . ARG A 1 456 ? -35.636 12.060 28.125 1.00 84.69 2281 ARG A O 1
ATOM 3258 N N . GLY A 1 457 ? -34.435 11.683 30.006 1.00 81.45 2282 GLY A N 1
ATOM 3259 C CA . GLY A 1 457 ? -34.766 10.269 30.151 1.00 81.40 2282 GLY A CA 1
ATOM 3260 C C . GLY A 1 457 ? -33.663 9.326 29.700 1.00 85.82 2282 GLY A C 1
ATOM 3261 O O . GLY A 1 457 ? -32.556 9.772 29.377 1.00 85.21 2282 GLY A O 1
ATOM 3262 N N . PRO A 1 458 ? -33.926 7.999 29.658 1.00 83.05 2283 PRO A N 1
ATOM 3263 C CA . PRO A 1 458 ? -32.871 7.062 29.252 1.00 82.96 2283 PRO A CA 1
ATOM 3264 C C . PRO A 1 458 ? -32.760 6.798 27.743 1.00 86.75 2283 PRO A C 1
ATOM 3265 O O . PRO A 1 458 ? -31.957 5.952 27.350 1.00 86.66 2283 PRO A O 1
ATOM 3269 N N . GLY A 1 459 ? -33.545 7.523 26.932 1.00 82.72 2284 GLY A N 1
ATOM 3270 C CA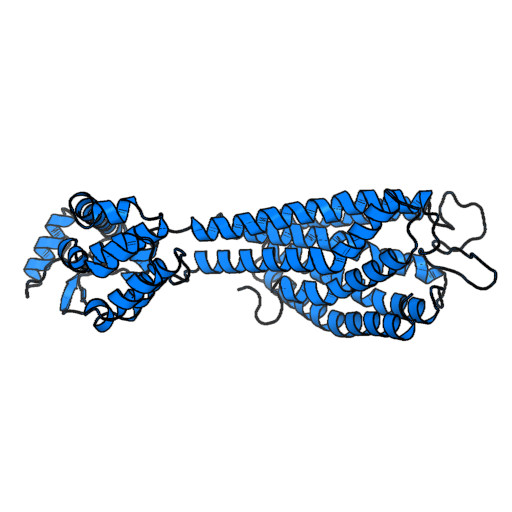 . GLY A 1 459 ? -33.609 7.422 25.472 1.00 103.03 2284 GLY A CA 1
ATOM 3271 C C . GLY A 1 459 ? -32.321 7.137 24.718 1.00 114.47 2284 GLY A C 1
ATOM 3272 O O . GLY A 1 459 ? -31.351 7.892 24.802 1.00 74.43 2284 GLY A O 1
#

Secondary structure (DSSP, 8-state):
---HHHHHHHHHHHHHHHHHHHHHHHHHHHHHHHHS--HHHHHHHHHHHHHHHHHHHHHHHHHHHHTTTS--S-GGGHHHHHHHHHHHHHHHHHHHHHHHHHHHHHHH---HHHHHHHHHHHHHHHHHHHHHHHHHSTTSSS--SS--TTEE-SSTT--EESTTS-HHHHHHHHHHHHIIIIIHHHHHHHHHHHHHHHHHHHS--HHHHHHHHH--EEEEEE-TTS-EEEETTEEEESSS-HHHHHHHHHHHHTS--TTB--HHHHHHHHHHHHHHHHHHHHT-TTTHHHHHHS-HHHHHHHHHHHHHH-HHHHHT-HHHHHHHHHT-HHHHHHHHTTSHHHHHSHHHHHHHHHHHHHSSSTTS--HHHHHHHHHHHHHHHHHHHIIIIIHHHHHHHHHHHH-TTS-SHHHHHHHHHHHTHHHHHHHHSS-STT---

GO terms:
  GO:0005886 plasma membrane (C, IDA)
  GO:0045125 bioactive lipid receptor activity (F, IDA)
  GO:0051928 positive regulation of calcium ion transport (P, IDA)
  GO:0007204 positive regulation of cytosolic calcium ion concentration (P, IDA)
  GO:0070542 response to fatty acid (P, IDA)
  GO:0005886 plasma membrane (C, EXP)
  GO:0032691 negative regulation of interleukin-1 beta production (P, IMP)
  GO:0004930 G protein-coupled receptor activity (F, TAS)
  GO:0005886 plasma membrane (C, TAS)
  GO:0007186 G protein-coupled receptor signaling pathway (P, TAS)
  GO:0045125 bioactive lipid receptor activity (F, TAS)
  GO:0032024 positive regulation of insulin secretion (P, TAS)

Solvent-accessible surface area: 21322 Å² total; per-residue (Å²): 167,68,80,56,148,88,14,64,33,59,6,55,39,0,67,60,86,0,92,63,32,0,65,68,4,34,133,7,0,32,43,47,25,202,155,65,64,55,51,4,0,1,18,4,29,14,3,3,57,1,2,38,73,1,0,77,2,0,41,41,12,1,49,8,17,87,36,91,25,26,8,75,47,91,37,93,58,0,35,94,7,11,71,12,0,21,1,2,5,9,0,5,3,6,0,4,5,15,0,0,22,20,25,35,93,46,4,22,133,111,85,113,74,2,124,42,66,2,61,61,22,56,54,63,0,80,74,46,43,38,128,33,28,33,85,78,2,15,21,9,209,120,51,112,76,169,47,54,64,0,8,37,82,88,100,154,79,34,46,18,1,12,59,39,30,84,93,82,20,3,12,61,16,47,41,49,3,0,80,84,13,7,68,94,6,33,61,68,0,38,147,5,57,69,11,3,85,167,14,23,56,206,20,36,72,15,58,87,1,0,91,89,24,43,32,70,146,48,136,28,68,134,42,138,132,37,64,38,6,0,0,8,18,32,88,15,20,139,51,143,42,77,120,33,0,58,68,87,0,36,183,44,39,68,100,136,3,111,8,62,7,73,136,116,39,1,54,139,6,1,60,74,30,3,71,44,8,34,154,8,0,79,197,25,96,113,0,88,55,4,30,69,38,6,56,78,10,22,80,4,0,0,9,0,3,9,32,60,57,32,33,111,39,0,17,58,48,71,73,3,8,121,7,2,85,88,112,92,52,77,68,0,6,98,49,2,40,176,18,79,15,61,115,134,38,48,99,23,0,99,61,0,14,50,0,0,120,67,15,50,4,80,30,7,48,44,130,49,8,154,55,13,65,70,1,8,198,10,0,20,13,0,31,87,2,0,100,103,7,11,7,51,2,4,50,9,5,31,31,45,81,101,144,96,153,74,52,47,44,150,30,124,76,1,4,16,43,0,0,72,4,0,15,40,4,3,98,23,5,30,3,49,58,111,24,21,98

Organism: Homo sapiens (NCBI:txid9606)